Protein AF-A0A0F9HWZ1-F1 (afdb_monomer_lite)

Secondary structure (DSSP, 8-state):
-HHHHHHHHHHHHHTTS--HHHHHHHHHHHHHHHHHHHHHHHHHHH-TTSHHHHHHHHH-HHHHHHHHHTTS----HHHHHHTHHHHHHHHHSHHHHHHHHHGGGSS-HHHHHHHHHHHHTSGGGHHHHHHHHHHHHHHTT--HHHHHHHHHHHHS-SSTTHHHHHHHH-HHHHHHHH-HHHHGGGPPPPP-GGG---HHHHHHHHHHHHHHHIIIIIHHHHTTT---HHHHHHHHHHHHHHHHHH-HHHHHHHHHHHHHHTT--GGGHHHHHHHHHS-SSSSHHHHHHHH-HHHHHHHHHHS---PPP-TTS---HHHHHHHHHHHHSPTTHHHHHHHHH-HHHHHHHHHHTSSPPP-TTT----TTHHHHHHHHHHHHHHHHHHHHTT-

Foldseek 3Di:
DLVVLVVVLVCCVVVVVDDPVVSVVSVLVSVLVVLVVVLVVQCVVANCPALSSLLSCLVVVSNVVVCVVVVVDDQDNVNSVVCVVVSVLCVVCVVVVVVLVVLPPDDPPVVSVVVSVVSCPDPVCVSVVLSVQLVVCVVLVDDPVLSVLSSVLVVDDPPACPSVVSCVVPVVNLCSQQDCVRQPPRRDDRRDPVQHFDPLLVVLCVVCVVLVCCLPPVLLVVLVPPPDPVVSVVSSVVVNVVSCVVPVVNLLSVQLSVCRSLVQDPVCSVVSSVLVVDDPDAQPSVVSCVVPVVSVVSCCVRVVPPDDDPSQLRADPVLRVVVVVLVPDDPDDVNLLVCLVCVVNQVSCVSNVVDPHRDCVPHPNDDCVVVVVVVVVVVVVVVVVVVVVVD

Sequence (391 aa):
MIVLWNALVLHARWGGMVKDRGLAALAIGGNIVTGWSDRGRVVDESGGTSQEAKLYLLDNPDVHQWALDHELLTTTREELLEDEEIIRHDVEFGAQQEAYDAIQGDTDEGTQEQRREAFLALPENAGFRDDLRRRKAHTFGFDDDVVELYVDFNNLTDKGFARDRFRLDNSRLDLALTDDAVMGDGAFVAVDPDMVPDAEHDRLLARWDAQITTYEDDIPDSHRLVSNTAERQRLIEQDRQRLFLANPAFEQDYQRFQAHGKFIQPQFVEDYVAYYGLPESGSARDRYLKERPDFYAEMQAKLEWTGVIDFSKVPTEKFEEALGFYEALPKGSPRYQYRANNAWFDKEGVALGKWKPYNPERYTPTDPIQAIIDETERRLEELEEAARGWR

Organism: NCBI:txid412755

Structure (mmCIF, N/CA/C/O backbone):
data_AF-A0A0F9HWZ1-F1
#
_entry.id   AF-A0A0F9HWZ1-F1
#
loop_
_atom_site.group_PDB
_atom_site.id
_atom_site.type_symbol
_atom_site.label_atom_id
_atom_site.label_alt_id
_atom_site.label_comp_id
_atom_site.label_asym_id
_atom_site.label_entity_id
_atom_site.label_seq_id
_atom_site.pdbx_PDB_ins_code
_atom_site.Cartn_x
_atom_site.Cartn_y
_atom_site.Cartn_z
_atom_site.occupancy
_atom_site.B_iso_or_equiv
_atom_site.auth_seq_id
_atom_site.auth_comp_id
_atom_site.auth_asym_id
_atom_site.auth_atom_id
_atom_site.pdbx_PDB_model_num
ATOM 1 N N . MET A 1 1 ? -20.203 -0.337 56.119 1.00 72.44 1 MET A N 1
ATOM 2 C CA . MET A 1 1 ? -21.387 -1.069 56.640 1.00 72.44 1 MET A CA 1
ATOM 3 C C . MET A 1 1 ? -21.103 -2.508 57.092 1.00 72.44 1 MET A C 1
ATOM 5 O O . MET A 1 1 ? -21.735 -2.966 58.040 1.00 72.44 1 MET A O 1
ATOM 9 N N . ILE A 1 2 ? -20.127 -3.208 56.501 1.00 80.50 2 ILE A N 1
ATOM 10 C CA . ILE A 1 2 ? -19.898 -4.648 56.727 1.00 80.50 2 ILE A CA 1
ATOM 11 C C . ILE A 1 2 ? -19.641 -5.076 58.187 1.00 80.50 2 ILE A C 1
ATOM 13 O O . ILE A 1 2 ? -20.113 -6.124 58.619 1.00 80.50 2 ILE A O 1
ATOM 17 N N . VAL A 1 3 ? -18.959 -4.251 58.992 1.00 82.81 3 VAL A N 1
ATOM 18 C CA . VAL A 1 3 ? -18.634 -4.578 60.398 1.00 82.81 3 VAL A CA 1
ATOM 19 C C . VAL A 1 3 ? -19.893 -4.681 61.266 1.00 82.81 3 VAL A C 1
ATOM 21 O O . VAL A 1 3 ? -20.042 -5.625 62.040 1.00 82.81 3 VAL A O 1
ATOM 24 N N . LEU A 1 4 ? -20.823 -3.735 61.111 1.00 86.81 4 LEU A N 1
ATOM 25 C CA . LEU A 1 4 ? -22.081 -3.729 61.859 1.00 86.81 4 LEU A CA 1
ATOM 26 C C . LEU A 1 4 ? -23.002 -4.866 61.406 1.00 86.81 4 LEU A C 1
ATOM 28 O O . LEU A 1 4 ? -23.673 -5.480 62.235 1.00 86.81 4 LEU A O 1
ATOM 32 N N . TRP A 1 5 ? -22.984 -5.193 60.112 1.00 88.62 5 TRP A N 1
ATOM 33 C CA . TRP A 1 5 ? -23.778 -6.294 59.576 1.00 88.62 5 TRP A CA 1
ATOM 34 C C . TRP A 1 5 ? -23.290 -7.656 60.077 1.00 88.62 5 TRP A C 1
ATOM 36 O O . TRP A 1 5 ? -24.087 -8.465 60.546 1.00 88.62 5 TRP A O 1
ATOM 46 N N . ASN A 1 6 ? -21.973 -7.880 60.092 1.00 87.50 6 ASN A N 1
ATOM 47 C CA . ASN A 1 6 ? -21.382 -9.099 60.647 1.00 87.50 6 ASN A CA 1
ATOM 48 C C . ASN A 1 6 ? -21.712 -9.271 62.135 1.00 87.50 6 ASN A C 1
ATOM 50 O O . ASN A 1 6 ? -22.045 -10.375 62.573 1.00 87.50 6 ASN A O 1
ATOM 54 N N . ALA A 1 7 ? -21.683 -8.183 62.911 1.00 90.44 7 ALA A N 1
ATOM 55 C CA . ALA A 1 7 ? -22.103 -8.212 64.307 1.00 90.44 7 ALA A CA 1
ATOM 56 C C . ALA A 1 7 ? -23.588 -8.592 64.445 1.00 90.44 7 ALA A C 1
ATOM 58 O O . ALA A 1 7 ? -23.918 -9.447 65.269 1.00 90.44 7 ALA A O 1
ATOM 59 N N . LEU A 1 8 ? -24.473 -8.021 63.623 1.00 91.06 8 LEU A N 1
ATOM 60 C CA . LEU A 1 8 ? -25.901 -8.348 63.615 1.00 91.06 8 LEU A CA 1
ATOM 61 C C . LEU A 1 8 ? -26.146 -9.821 63.271 1.00 91.06 8 LEU A C 1
ATOM 63 O O . LEU A 1 8 ? -26.871 -10.500 63.995 1.00 91.06 8 LEU A O 1
ATOM 67 N N . VAL A 1 9 ? -25.506 -10.335 62.218 1.00 91.06 9 VAL A N 1
ATOM 68 C CA . VAL A 1 9 ? -25.612 -11.741 61.799 1.00 91.06 9 VAL A CA 1
ATOM 69 C C . VAL A 1 9 ? -25.161 -12.681 62.919 1.00 91.06 9 VAL A C 1
ATOM 71 O O . VAL A 1 9 ? -25.843 -13.667 63.215 1.00 91.06 9 VAL A O 1
ATOM 74 N N . LEU A 1 10 ? -24.044 -12.362 63.581 1.00 91.69 10 LEU A N 1
ATOM 75 C CA . LEU A 1 10 ? -23.512 -13.155 64.688 1.00 91.69 10 LEU A CA 1
ATOM 76 C C . LEU A 1 10 ? -24.494 -13.209 65.865 1.00 91.69 10 LEU A C 1
ATOM 78 O O . LEU A 1 10 ? -24.801 -14.294 66.361 1.00 91.69 10 LEU A O 1
ATOM 82 N N . HIS A 1 11 ? -25.034 -12.060 66.276 1.00 91.62 11 HIS A N 1
ATOM 83 C CA . HIS A 1 11 ? -25.995 -11.984 67.378 1.00 91.62 11 HIS A CA 1
ATOM 84 C C . HIS A 1 11 ? -27.331 -12.644 67.020 1.00 91.62 11 HIS A C 1
ATOM 86 O O . HIS A 1 11 ? -27.892 -13.356 67.848 1.00 91.62 11 HIS A O 1
ATOM 92 N N . ALA A 1 12 ? -27.816 -12.491 65.786 1.00 91.12 12 ALA A N 1
ATOM 93 C CA . ALA A 1 12 ? -29.044 -13.135 65.326 1.00 91.12 12 ALA A CA 1
ATOM 94 C C . ALA A 1 12 ? -28.914 -14.669 65.301 1.00 91.12 12 ALA A C 1
ATOM 96 O O . ALA A 1 12 ? -29.858 -15.379 65.663 1.00 91.12 12 ALA A O 1
ATOM 97 N N . ARG A 1 13 ? -27.736 -15.190 64.925 1.00 90.88 13 ARG A N 1
ATOM 98 C CA . ARG A 1 13 ? -27.438 -16.628 64.932 1.00 90.88 13 ARG A CA 1
ATOM 99 C C . ARG A 1 13 ? -27.272 -17.175 66.348 1.00 90.88 13 ARG A C 1
ATOM 101 O O . ARG A 1 13 ? -27.907 -18.169 66.692 1.00 90.88 13 ARG A O 1
ATOM 108 N N . TRP A 1 14 ? -26.424 -16.556 67.169 1.00 90.88 14 TRP A N 1
ATOM 109 C CA . TRP A 1 14 ? -26.146 -17.025 68.534 1.00 90.88 14 TRP A CA 1
ATOM 110 C C . TRP A 1 14 ? -27.314 -16.793 69.495 1.00 90.88 14 TRP A C 1
ATOM 112 O O . TRP A 1 14 ? -27.539 -17.610 70.382 1.00 90.88 14 TRP A O 1
ATOM 122 N N . GLY A 1 15 ? -28.112 -15.748 69.274 1.00 90.44 15 GLY A N 1
ATOM 123 C CA . GLY A 1 15 ? -29.368 -15.503 69.983 1.00 90.44 15 GLY A CA 1
ATOM 124 C C . GLY A 1 15 ? -30.523 -16.407 69.539 1.00 90.44 15 GLY A C 1
ATOM 125 O O . GLY A 1 15 ? -31.621 -16.292 70.075 1.00 90.44 15 GLY A O 1
ATOM 126 N N . GLY A 1 16 ? -30.313 -17.291 68.554 1.00 90.12 16 GLY A N 1
ATOM 127 C CA . GLY A 1 16 ? -31.327 -18.227 68.061 1.00 90.12 16 GLY A CA 1
ATOM 128 C C . GLY A 1 16 ? -32.516 -17.575 67.344 1.00 90.12 16 GLY A C 1
ATOM 129 O O . GLY A 1 16 ? -33.521 -18.253 67.127 1.00 90.12 16 GLY A O 1
ATOM 130 N N . MET A 1 17 ? -32.403 -16.293 66.976 1.00 92.69 17 MET A N 1
ATOM 131 C CA . MET A 1 17 ? -33.461 -15.489 66.347 1.00 92.69 17 MET A CA 1
ATOM 132 C C . MET A 1 17 ? -33.720 -15.913 64.900 1.00 92.69 17 MET A C 1
ATOM 134 O O . MET A 1 17 ? -34.845 -15.824 64.416 1.00 92.69 17 MET A O 1
ATOM 138 N N . VAL A 1 18 ? -32.685 -16.407 64.218 1.00 92.25 18 VAL A N 1
ATOM 139 C CA . VAL A 1 18 ? -32.775 -16.938 62.857 1.00 92.25 18 VAL A CA 1
ATOM 140 C C . VAL A 1 18 ? -32.234 -18.363 62.792 1.00 92.25 18 VAL A C 1
ATOM 142 O O . VAL A 1 18 ? -31.287 -18.731 63.488 1.00 92.25 18 VAL A O 1
ATOM 145 N N . LYS A 1 19 ? -32.864 -19.186 61.953 1.00 90.69 19 LYS A N 1
ATOM 146 C CA . LYS A 1 19 ? -32.393 -20.531 61.582 1.00 90.69 19 LYS A CA 1
ATOM 147 C C . LYS A 1 19 ? -31.656 -20.463 60.243 1.00 90.69 19 LYS A C 1
ATOM 149 O O . LYS A 1 19 ? -31.504 -19.379 59.690 1.00 90.69 19 LYS A O 1
ATOM 154 N N . ASP A 1 20 ? -31.253 -21.600 59.692 1.00 91.06 20 ASP A N 1
ATOM 155 C CA . ASP A 1 20 ? -30.395 -21.675 58.499 1.00 91.06 20 ASP A CA 1
ATOM 156 C C . ASP A 1 20 ? -30.890 -20.825 57.316 1.00 91.06 20 ASP A C 1
ATOM 158 O O . ASP A 1 20 ? -30.118 -20.071 56.730 1.00 91.06 20 ASP A O 1
ATOM 162 N N . ARG A 1 21 ? -32.198 -20.851 57.019 1.00 89.19 21 ARG A N 1
ATOM 163 C CA . ARG A 1 21 ? -32.793 -20.013 55.958 1.00 89.19 21 ARG A CA 1
ATOM 164 C C . ARG A 1 21 ? -32.702 -18.512 56.249 1.00 89.19 21 ARG A C 1
ATOM 166 O O . ARG A 1 21 ? -32.442 -17.730 55.345 1.00 89.19 21 ARG A O 1
ATOM 173 N N . GLY A 1 22 ? -32.904 -18.110 57.503 1.00 89.56 22 GLY A N 1
ATOM 174 C CA . GLY A 1 22 ? -32.784 -16.708 57.910 1.00 89.56 22 GLY A CA 1
ATOM 175 C C . GLY A 1 22 ? -31.329 -16.240 57.944 1.00 89.56 22 GLY A C 1
ATOM 176 O O . GLY A 1 22 ? -31.047 -15.102 57.592 1.00 89.56 22 GLY A O 1
ATOM 177 N N . LEU A 1 23 ? -30.395 -17.131 58.288 1.00 91.56 23 LEU A N 1
ATOM 178 C CA . LEU A 1 23 ? -28.964 -16.857 58.188 1.00 91.56 23 LEU A CA 1
ATOM 179 C C . LEU A 1 23 ? -28.545 -16.629 56.729 1.00 91.56 23 LEU A C 1
ATOM 181 O O . LEU A 1 23 ? -27.832 -15.669 56.453 1.00 91.56 23 LEU A O 1
ATOM 185 N N . ALA A 1 24 ? -29.029 -17.465 55.805 1.00 90.44 24 ALA A N 1
ATOM 186 C CA . ALA A 1 24 ? -28.793 -17.289 54.373 1.00 90.44 24 ALA A CA 1
ATOM 187 C C . ALA A 1 24 ? -29.361 -15.954 53.857 1.00 90.44 24 ALA A C 1
ATOM 189 O O . ALA A 1 24 ? -28.657 -15.219 53.172 1.00 90.44 24 ALA A O 1
ATOM 190 N N . ALA A 1 25 ? -30.589 -15.594 54.249 1.00 90.12 25 ALA A N 1
ATOM 191 C CA . ALA A 1 25 ? -31.199 -14.317 53.874 1.00 90.12 25 ALA A CA 1
ATOM 192 C C . ALA A 1 25 ? -30.416 -13.103 54.408 1.00 90.12 25 ALA A C 1
ATOM 194 O O . ALA A 1 25 ? -30.196 -12.143 53.674 1.00 90.12 25 ALA A O 1
ATOM 195 N N . LEU A 1 26 ? -29.946 -13.150 55.661 1.00 91.19 26 LEU A N 1
ATOM 196 C CA . LEU A 1 26 ? -29.124 -12.077 56.227 1.00 91.19 26 LEU A CA 1
ATOM 197 C C . LEU A 1 26 ? -27.750 -11.968 55.554 1.00 91.19 26 LEU A C 1
ATOM 199 O O . LEU A 1 26 ? -27.229 -10.862 55.436 1.00 91.19 26 LEU A O 1
ATOM 203 N N . ALA A 1 27 ? -27.163 -13.086 55.120 1.00 89.38 27 ALA A N 1
ATOM 204 C CA . ALA A 1 27 ? -25.907 -13.075 54.377 1.00 89.38 27 ALA A CA 1
ATOM 205 C C . ALA A 1 27 ? -26.083 -12.419 52.997 1.00 89.38 27 ALA A C 1
ATOM 207 O O . ALA A 1 27 ? -25.326 -11.513 52.660 1.00 89.38 27 ALA A O 1
ATOM 208 N N . ILE A 1 28 ? -27.126 -12.802 52.250 1.00 88.75 28 ILE A N 1
ATOM 209 C CA . ILE A 1 28 ? -27.455 -12.201 50.946 1.00 88.75 28 ILE A CA 1
ATOM 210 C C . ILE A 1 28 ? -27.740 -10.700 51.102 1.00 88.75 28 ILE A C 1
ATOM 212 O O . ILE A 1 28 ? -27.121 -9.884 50.427 1.00 88.75 28 ILE A O 1
ATOM 216 N N . GLY A 1 29 ? -28.604 -10.316 52.048 1.00 89.00 29 GLY A N 1
ATOM 217 C CA . GLY A 1 29 ? -28.914 -8.904 52.299 1.00 89.00 29 GLY A CA 1
ATOM 218 C C . GLY A 1 29 ? -27.694 -8.087 52.737 1.00 89.00 29 GLY A C 1
ATOM 219 O O . GLY A 1 29 ? -27.562 -6.926 52.364 1.00 89.00 29 GLY A O 1
ATOM 220 N N . GLY A 1 30 ? -26.765 -8.696 53.478 1.00 89.12 30 GLY A N 1
ATOM 221 C CA . GLY A 1 30 ? -25.505 -8.055 53.861 1.00 89.12 30 GLY A CA 1
ATOM 222 C C . GLY A 1 30 ? -24.584 -7.765 52.687 1.00 89.12 30 GLY A C 1
ATOM 223 O O . GLY A 1 30 ? -23.978 -6.692 52.642 1.00 89.12 30 GLY A O 1
ATOM 224 N N . ASN A 1 31 ? -24.510 -8.696 51.736 1.00 90.62 31 ASN A N 1
ATOM 225 C CA . ASN A 1 31 ? -23.751 -8.511 50.504 1.00 90.62 31 ASN A CA 1
ATOM 226 C C . ASN A 1 31 ? -24.368 -7.401 49.650 1.00 90.62 31 ASN A C 1
ATOM 228 O O . ASN A 1 31 ? -23.639 -6.501 49.256 1.00 90.62 31 ASN A O 1
ATOM 232 N N . ILE A 1 32 ? -25.696 -7.379 49.483 1.00 92.81 32 ILE A N 1
ATOM 233 C CA . ILE A 1 32 ? -26.403 -6.315 48.749 1.00 92.81 32 ILE A CA 1
ATOM 234 C C . ILE A 1 32 ? -26.160 -4.940 49.386 1.00 92.81 32 ILE A C 1
ATOM 236 O O . ILE A 1 32 ? -25.796 -3.996 48.693 1.00 92.81 32 ILE A O 1
ATOM 240 N N . VAL A 1 33 ? -26.306 -4.810 50.713 1.00 89.75 33 VAL A N 1
ATOM 241 C CA . VAL A 1 33 ? -26.059 -3.537 51.422 1.00 89.75 33 VAL A CA 1
ATOM 242 C C . VAL A 1 33 ? -24.603 -3.090 51.276 1.00 89.75 33 VAL A C 1
ATOM 244 O O . VAL A 1 33 ? -24.330 -1.894 51.170 1.00 89.75 33 VAL A O 1
ATOM 247 N N . THR A 1 34 ? -23.663 -4.036 51.287 1.00 91.38 34 THR A N 1
ATOM 248 C CA . THR A 1 34 ? -22.242 -3.731 51.087 1.00 91.38 34 THR A CA 1
ATOM 249 C C . THR A 1 34 ? -21.984 -3.299 49.646 1.00 91.38 34 THR A C 1
ATOM 251 O O . THR A 1 34 ? -21.417 -2.231 49.453 1.00 91.38 34 THR A O 1
ATOM 254 N N . GLY A 1 35 ? -22.490 -4.033 48.655 1.00 93.12 35 GLY A N 1
ATOM 255 C CA . GLY A 1 35 ? -22.335 -3.689 47.244 1.00 93.12 35 GLY A CA 1
ATOM 256 C C . GLY A 1 35 ? -22.996 -2.356 46.879 1.00 93.12 35 GLY A C 1
ATOM 257 O O . GLY A 1 35 ? -22.400 -1.517 46.215 1.00 93.12 35 GLY A O 1
ATOM 258 N N . TRP A 1 36 ? -24.184 -2.063 47.412 1.00 94.50 36 TRP A N 1
ATOM 259 C CA . TRP A 1 36 ? -24.808 -0.750 47.224 1.00 94.50 36 TRP A CA 1
ATOM 260 C C . TRP A 1 36 ? -23.985 0.384 47.854 1.00 94.50 36 TRP A C 1
ATOM 262 O O . TRP A 1 36 ? -23.853 1.462 47.274 1.00 94.50 36 TRP A O 1
ATOM 272 N N . SER A 1 37 ? -23.391 0.140 49.027 1.00 91.19 37 SER A N 1
ATOM 273 C CA . SER A 1 37 ? -22.472 1.090 49.662 1.00 91.19 37 SER A CA 1
ATOM 274 C C . SER A 1 37 ? -21.203 1.306 48.832 1.00 91.19 37 SER A C 1
ATOM 276 O O . SER A 1 37 ? -20.721 2.434 48.766 1.00 91.19 37 SER A O 1
ATOM 278 N N . ASP A 1 38 ? -20.666 0.254 48.214 1.00 93.62 38 ASP A N 1
ATOM 279 C CA . ASP A 1 38 ? -19.473 0.331 47.367 1.00 93.62 38 ASP A CA 1
ATOM 280 C C . ASP A 1 38 ? -19.769 1.067 46.054 1.00 93.62 38 ASP A C 1
ATOM 282 O O . ASP A 1 38 ? -18.977 1.919 45.649 1.00 93.62 38 ASP A O 1
ATOM 286 N N . ARG A 1 39 ? -20.949 0.845 45.453 1.00 94.31 39 ARG A N 1
ATOM 287 C CA . ARG A 1 39 ? -21.446 1.661 44.335 1.00 94.31 39 ARG A CA 1
ATOM 288 C C . ARG A 1 39 ? -21.524 3.135 44.712 1.00 94.31 39 ARG A C 1
ATOM 290 O O . ARG A 1 39 ? -21.133 3.979 43.918 1.00 94.31 39 ARG A O 1
ATOM 297 N N . GLY A 1 40 ? -22.013 3.450 45.914 1.00 93.44 40 GLY A N 1
ATOM 298 C CA . GLY A 1 40 ? -22.071 4.824 46.418 1.00 93.44 40 GLY A CA 1
ATOM 299 C C . GLY A 1 40 ? -20.713 5.524 46.361 1.00 93.44 40 GLY A C 1
ATOM 300 O O . GLY A 1 40 ? -20.631 6.638 45.864 1.00 93.44 40 GLY A O 1
ATOM 301 N N . ARG A 1 41 ? -19.633 4.833 46.748 1.00 94.12 41 ARG A N 1
ATOM 302 C CA . ARG A 1 41 ? -18.268 5.370 46.642 1.00 94.12 41 ARG A CA 1
ATOM 303 C C . ARG A 1 41 ? -17.854 5.633 45.190 1.00 94.12 41 ARG A C 1
ATOM 305 O O . ARG A 1 41 ? -17.288 6.681 44.911 1.00 94.12 41 ARG A O 1
ATOM 312 N N . VAL A 1 42 ? -18.155 4.712 44.271 1.00 93.81 42 VAL A N 1
ATOM 313 C CA . VAL A 1 42 ? -17.885 4.909 42.832 1.00 93.81 42 VAL A CA 1
ATOM 314 C C . VAL A 1 42 ? -18.651 6.123 42.298 1.00 93.81 42 VAL A C 1
ATOM 316 O O . VAL A 1 42 ? -18.087 6.946 41.583 1.00 93.81 42 VAL A O 1
ATOM 319 N N . VAL A 1 43 ? -19.920 6.267 42.686 1.00 94.25 43 VAL A N 1
ATOM 320 C CA . VAL A 1 43 ? -20.781 7.399 42.316 1.00 94.25 43 VAL A CA 1
ATOM 321 C C . VAL A 1 43 ? -20.280 8.719 42.905 1.00 94.25 43 VAL A C 1
ATOM 323 O O . VAL A 1 43 ? -20.352 9.739 42.228 1.00 94.25 43 VAL A O 1
ATOM 326 N N . ASP A 1 44 ? -19.755 8.715 44.128 1.00 93.50 44 ASP A N 1
ATOM 327 C CA . ASP A 1 44 ? -19.165 9.905 44.749 1.00 93.50 44 ASP A CA 1
ATOM 328 C C . ASP A 1 44 ? -17.877 10.349 44.025 1.00 93.50 44 ASP A C 1
ATOM 330 O O . ASP A 1 44 ? -17.599 11.545 43.947 1.00 93.50 44 ASP A O 1
ATOM 334 N N . GLU A 1 45 ? -17.098 9.400 43.491 1.00 90.88 45 GLU A N 1
ATOM 335 C CA . GLU A 1 45 ? -15.839 9.655 42.773 1.00 90.88 45 GLU A CA 1
ATOM 336 C C . GLU A 1 45 ? -16.058 10.085 41.311 1.00 90.88 45 GLU A C 1
ATOM 338 O O . GLU A 1 45 ? -15.381 10.994 40.837 1.00 90.88 45 GLU A O 1
ATOM 343 N N . SER A 1 46 ? -16.998 9.449 40.604 1.00 88.19 46 SER A N 1
ATOM 344 C CA . SER A 1 46 ? -17.162 9.579 39.142 1.00 88.19 46 SER A CA 1
ATOM 345 C C . SER A 1 46 ? -18.512 10.160 38.697 1.00 88.19 46 SER A C 1
ATOM 347 O O . SER A 1 46 ? -18.646 10.633 37.571 1.00 88.19 46 SER A O 1
ATOM 349 N N . GLY A 1 47 ? -19.520 10.180 39.573 1.00 90.50 47 GLY A N 1
ATOM 350 C CA . GLY A 1 47 ? -20.888 10.607 39.273 1.00 90.50 47 GLY A CA 1
ATOM 351 C C . GLY A 1 47 ? -21.878 9.446 39.107 1.00 90.50 47 GLY A C 1
ATOM 352 O O . GLY A 1 47 ? -21.522 8.306 38.840 1.00 90.50 47 GLY A O 1
ATOM 353 N N . GLY A 1 48 ? -23.176 9.727 39.272 1.00 86.06 48 GLY A N 1
ATOM 354 C CA . GLY A 1 48 ? -24.233 8.699 39.245 1.00 86.06 48 GLY A CA 1
ATOM 355 C C . GLY A 1 48 ? -24.551 8.126 37.861 1.00 86.06 48 GLY A C 1
ATOM 356 O O . GLY A 1 48 ? -25.102 7.030 37.768 1.00 86.06 48 GLY A O 1
ATOM 357 N N . THR A 1 49 ? -24.217 8.876 36.810 1.00 85.94 49 THR A N 1
ATOM 358 C CA . THR A 1 49 ? -24.437 8.538 35.395 1.00 85.94 49 THR A CA 1
ATOM 359 C C . THR A 1 49 ? -23.134 8.213 34.660 1.00 85.94 49 THR A C 1
ATOM 361 O O . THR A 1 49 ? -23.155 8.092 33.435 1.00 85.94 49 THR A O 1
ATOM 364 N N . SER A 1 50 ? -22.016 8.103 35.387 1.00 90.50 50 SER A N 1
ATOM 365 C CA . SER A 1 50 ? -20.699 7.789 34.831 1.00 90.50 50 SER A CA 1
ATOM 366 C C . SER A 1 50 ? -20.628 6.357 34.304 1.00 90.50 50 SER A C 1
ATOM 368 O O . SER A 1 50 ? -21.452 5.502 34.655 1.00 90.50 50 SER A O 1
ATOM 370 N N . GLN A 1 51 ? -19.631 6.089 33.464 1.00 90.50 51 GLN A N 1
ATOM 371 C CA . GLN A 1 51 ? -19.420 4.751 32.916 1.00 90.50 51 GLN A CA 1
ATOM 372 C C . GLN A 1 51 ? -18.911 3.798 34.000 1.00 90.50 51 GLN A C 1
ATOM 374 O O . GLN A 1 51 ? -19.331 2.647 34.040 1.00 90.50 51 GLN A O 1
ATOM 379 N N . GLU A 1 52 ? -18.146 4.287 34.977 1.00 92.50 52 GLU A N 1
ATOM 380 C CA . GLU A 1 52 ? -17.703 3.527 36.147 1.00 92.50 52 GLU A CA 1
ATOM 381 C C . GLU A 1 52 ? -18.891 3.077 37.008 1.00 92.50 52 GLU A C 1
ATOM 383 O O . GLU A 1 52 ? -18.949 1.933 37.468 1.00 92.50 52 GLU A O 1
ATOM 388 N N . ALA A 1 53 ? -19.878 3.958 37.208 1.00 93.06 53 ALA A N 1
ATOM 389 C CA . ALA A 1 53 ? -21.077 3.637 37.974 1.00 93.06 53 ALA A CA 1
ATOM 390 C C . ALA A 1 53 ? -21.988 2.633 37.249 1.00 93.06 53 ALA A C 1
ATOM 392 O O . ALA A 1 53 ? -22.652 1.829 37.914 1.00 93.06 53 ALA A O 1
ATOM 393 N N . LYS A 1 54 ? -22.030 2.667 35.911 1.00 94.25 54 LYS A N 1
ATOM 394 C CA . LYS A 1 54 ? -22.752 1.686 35.084 1.00 94.25 54 LYS A CA 1
ATOM 395 C C . LYS A 1 54 ? -22.023 0.344 35.024 1.00 94.25 54 LYS A C 1
ATOM 397 O O . LYS A 1 54 ? -22.658 -0.688 35.224 1.00 94.25 54 LYS A O 1
ATOM 402 N N . LEU A 1 55 ? -20.701 0.354 34.850 1.00 94.94 55 LEU A N 1
ATOM 403 C CA . LEU A 1 55 ? -19.860 -0.842 34.868 1.00 94.94 55 LEU A CA 1
ATOM 404 C C . LEU A 1 55 ? -20.013 -1.601 36.188 1.00 94.94 55 LEU A C 1
ATOM 406 O O . LEU A 1 55 ? -20.195 -2.817 36.196 1.00 94.94 55 LEU A O 1
ATOM 410 N N . TYR A 1 56 ? -20.051 -0.874 37.309 1.00 95.75 56 TYR A N 1
ATOM 411 C CA . TYR A 1 56 ? -20.314 -1.477 38.612 1.00 95.75 56 TYR A CA 1
ATOM 412 C C . TYR A 1 56 ? -21.636 -2.264 38.633 1.00 95.75 56 TYR A C 1
ATOM 414 O O . TYR A 1 56 ? -21.692 -3.351 39.205 1.00 95.75 56 TYR A O 1
ATOM 422 N N . LEU A 1 57 ? -22.706 -1.737 38.028 1.00 9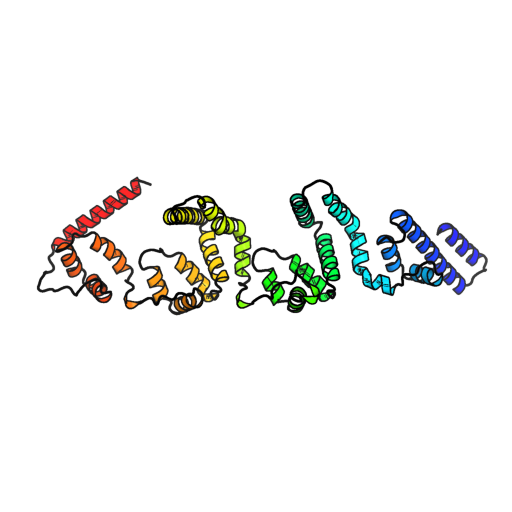4.81 57 LEU A N 1
ATOM 423 C CA . LEU A 1 57 ? -24.009 -2.412 37.968 1.00 94.81 57 LEU A CA 1
ATOM 424 C C . LEU A 1 57 ? -23.975 -3.657 37.069 1.00 94.81 57 LEU A C 1
ATOM 426 O O . LEU A 1 57 ? -24.569 -4.678 37.421 1.00 94.81 57 LEU A O 1
ATOM 430 N N . LEU A 1 58 ? -23.246 -3.599 35.951 1.00 94.38 58 LEU A N 1
ATOM 431 C CA . LEU A 1 58 ? -23.032 -4.749 35.068 1.00 94.38 58 LEU A CA 1
ATOM 432 C C . LEU A 1 58 ? -22.327 -5.898 35.798 1.00 94.38 58 LEU A C 1
ATOM 434 O O . LEU A 1 58 ? -22.815 -7.037 35.758 1.00 94.38 58 LEU A O 1
ATOM 438 N N . ASP A 1 59 ? -21.250 -5.575 36.518 1.00 95.06 59 ASP A N 1
ATOM 439 C CA . ASP A 1 59 ? -20.417 -6.527 37.260 1.00 95.06 59 ASP A CA 1
ATOM 440 C C . ASP A 1 59 ? -21.078 -7.035 38.559 1.00 95.06 59 ASP A C 1
ATOM 442 O O . ASP A 1 59 ? -20.698 -8.087 39.074 1.00 95.06 59 ASP A O 1
ATOM 446 N N . ASN A 1 60 ? -22.095 -6.331 39.077 1.00 95.38 60 ASN A N 1
ATOM 447 C CA . ASN A 1 60 ? -22.835 -6.688 40.297 1.00 95.38 60 ASN A CA 1
ATOM 448 C C . ASN A 1 60 ? -24.353 -6.825 40.017 1.00 95.38 60 ASN A C 1
ATOM 450 O O . ASN A 1 60 ? -25.151 -6.001 40.485 1.00 95.38 60 ASN A O 1
ATOM 454 N N . PRO A 1 61 ? -24.780 -7.864 39.263 1.00 93.81 61 PRO A N 1
ATOM 455 C CA . PRO A 1 61 ? -26.174 -8.063 38.840 1.00 93.81 61 PRO A CA 1
ATOM 456 C C . PRO A 1 61 ? -27.184 -8.107 39.987 1.00 93.81 61 PRO A C 1
ATOM 458 O O . PRO A 1 61 ? -28.316 -7.658 39.837 1.00 93.81 61 PRO A O 1
ATOM 461 N N . ASP A 1 62 ? -26.802 -8.680 41.124 1.00 93.12 62 ASP A N 1
ATOM 462 C CA . ASP A 1 62 ? -27.655 -8.824 42.302 1.00 93.12 62 ASP A CA 1
ATOM 463 C C . ASP A 1 62 ? -27.938 -7.475 42.972 1.00 93.12 62 ASP A C 1
ATOM 465 O O . ASP A 1 62 ? -29.073 -7.200 43.367 1.00 93.12 62 ASP A O 1
ATOM 469 N N . VAL A 1 63 ? -26.925 -6.609 43.045 1.00 94.62 63 VAL A N 1
ATOM 470 C CA . VAL A 1 63 ? -27.060 -5.229 43.525 1.00 94.62 63 VAL A CA 1
ATOM 471 C C . VAL A 1 63 ? -27.923 -4.412 42.564 1.00 94.62 63 VAL A C 1
ATOM 473 O O . VAL A 1 63 ? -28.786 -3.656 43.014 1.00 94.62 63 VAL A O 1
ATOM 476 N N . HIS A 1 64 ? -27.723 -4.574 41.251 1.00 95.12 64 HIS A N 1
ATOM 477 C CA . HIS A 1 64 ? -28.515 -3.884 40.230 1.00 95.12 64 HIS A CA 1
ATOM 478 C C . HIS A 1 64 ? -29.986 -4.301 40.274 1.00 95.12 64 HIS A C 1
ATOM 480 O O . HIS A 1 64 ? -30.853 -3.435 40.380 1.00 95.12 64 HIS A O 1
ATOM 486 N N . GLN A 1 65 ? -30.266 -5.607 40.294 1.00 94.19 65 GLN A N 1
ATOM 487 C CA . GLN A 1 65 ? -31.631 -6.123 40.387 1.00 94.19 65 GLN A CA 1
ATOM 488 C C . GLN A 1 65 ? -32.321 -5.650 41.667 1.00 94.19 65 GLN A C 1
ATOM 490 O O . GLN A 1 65 ? -33.450 -5.172 41.617 1.00 94.19 65 GLN A O 1
ATOM 495 N N . TRP A 1 66 ? -31.632 -5.706 42.812 1.00 95.00 66 TRP A N 1
ATOM 496 C CA . TRP A 1 66 ? -32.181 -5.189 44.063 1.00 95.00 66 TRP A CA 1
ATOM 497 C C . TRP A 1 66 ? -32.528 -3.698 43.967 1.00 95.00 66 TRP A C 1
ATOM 499 O O . TRP A 1 66 ? -33.576 -3.283 44.456 1.00 95.00 66 TRP A O 1
ATOM 509 N N . ALA A 1 67 ? -31.680 -2.890 43.329 1.00 94.94 67 ALA A N 1
ATOM 510 C CA . ALA A 1 67 ? -31.930 -1.462 43.166 1.00 94.94 67 ALA A CA 1
ATOM 511 C C . ALA A 1 67 ? -33.134 -1.173 42.251 1.00 94.94 67 ALA A C 1
ATOM 513 O O . ALA A 1 67 ? -33.896 -0.249 42.538 1.00 94.94 67 ALA A O 1
ATOM 514 N N . LEU A 1 68 ? -33.331 -1.976 41.199 1.00 94.94 68 LEU A N 1
ATOM 515 C CA . LEU A 1 68 ? -34.515 -1.918 40.334 1.00 94.94 68 LEU A CA 1
ATOM 516 C C . LEU A 1 68 ? -35.789 -2.293 41.098 1.00 94.94 68 LEU A C 1
ATOM 518 O O . LEU A 1 68 ? -36.770 -1.554 41.052 1.00 94.94 68 LEU A O 1
ATOM 522 N N . ASP A 1 69 ? -35.749 -3.382 41.871 1.00 95.50 69 ASP A N 1
ATOM 523 C CA . ASP A 1 69 ? -36.883 -3.855 42.678 1.00 95.50 69 ASP A CA 1
ATOM 524 C C . ASP A 1 69 ? -37.356 -2.814 43.714 1.00 95.50 69 ASP A C 1
ATOM 526 O O . ASP A 1 69 ? -38.491 -2.874 44.186 1.00 95.50 69 ASP A O 1
ATOM 530 N N . HIS A 1 70 ? -36.485 -1.867 44.083 1.00 94.94 70 HIS A N 1
ATOM 531 C CA . HIS A 1 70 ? -36.760 -0.792 45.042 1.00 94.94 70 HIS A CA 1
ATOM 532 C C . HIS A 1 70 ? -36.918 0.588 44.383 1.00 94.94 70 HIS A C 1
ATOM 534 O O . HIS A 1 70 ? -36.896 1.594 45.093 1.00 94.94 70 HIS A O 1
ATOM 540 N N . GLU A 1 71 ? -37.064 0.648 43.054 1.00 94.06 71 GLU A N 1
ATOM 541 C CA . GLU A 1 71 ? -37.267 1.888 42.284 1.00 94.06 71 GLU A CA 1
ATOM 542 C C . GLU A 1 71 ? -36.142 2.930 42.482 1.00 94.06 71 GLU A C 1
ATOM 544 O O . GLU A 1 71 ? -36.340 4.133 42.310 1.00 94.06 71 GLU A O 1
ATOM 549 N N . LEU A 1 72 ? -34.937 2.479 42.854 1.00 92.69 72 LEU A N 1
ATOM 550 C CA . LEU A 1 72 ? -33.764 3.345 43.029 1.00 92.69 72 LEU A CA 1
ATOM 551 C C . LEU A 1 72 ? -33.061 3.642 41.703 1.00 92.69 72 LEU A C 1
ATOM 553 O O . LEU A 1 72 ? -32.305 4.609 41.607 1.00 92.69 72 LEU A O 1
ATOM 557 N N . LEU A 1 73 ? -33.282 2.793 40.702 1.00 92.88 73 LEU A N 1
ATOM 558 C CA . LEU A 1 73 ? -32.775 2.923 39.344 1.00 92.88 73 LEU A CA 1
ATOM 559 C C . LEU A 1 73 ? -33.904 2.624 38.360 1.00 92.88 73 LEU A C 1
ATOM 561 O O . LEU A 1 73 ? -34.851 1.911 38.686 1.00 92.88 73 LEU A O 1
ATOM 565 N N . THR A 1 74 ? -33.777 3.159 37.150 1.00 91.12 74 THR A N 1
ATOM 566 C CA . THR A 1 74 ? -34.721 2.916 36.051 1.00 91.12 74 THR A CA 1
ATOM 567 C C . THR A 1 74 ? -34.089 2.166 34.886 1.00 91.12 74 THR A C 1
ATOM 569 O O . THR A 1 74 ? -34.809 1.508 34.149 1.00 91.12 74 THR A O 1
ATOM 572 N N . THR A 1 75 ? -32.767 2.259 34.723 1.00 90.56 75 THR A N 1
ATOM 573 C CA . THR A 1 75 ? -32.032 1.612 33.630 1.00 90.56 75 THR A CA 1
ATOM 574 C C . THR A 1 75 ? -31.955 0.112 33.858 1.00 90.56 75 THR A C 1
ATOM 576 O O . THR A 1 75 ? -31.415 -0.335 34.879 1.00 90.56 75 THR A O 1
ATOM 579 N N . THR A 1 76 ? -32.507 -0.653 32.922 1.00 91.75 76 THR A N 1
ATOM 580 C CA . THR A 1 76 ? -32.575 -2.116 33.010 1.00 91.75 76 THR A CA 1
ATOM 581 C C . THR A 1 76 ? -31.213 -2.755 32.745 1.00 91.75 76 THR A C 1
ATOM 583 O O . THR A 1 76 ? -30.275 -2.102 32.287 1.00 91.75 76 THR A O 1
ATOM 586 N N . ARG A 1 77 ? -31.059 -4.039 33.086 1.00 89.38 77 ARG A N 1
ATOM 587 C CA . ARG A 1 77 ? -29.813 -4.755 32.781 1.00 89.38 77 ARG A CA 1
ATOM 588 C C . ARG A 1 77 ? -29.674 -4.964 31.282 1.00 89.38 77 ARG A C 1
ATOM 590 O O . ARG A 1 77 ? -28.569 -4.869 30.775 1.00 89.38 77 ARG A O 1
ATOM 597 N N . GLU A 1 78 ? -30.781 -5.219 30.602 1.00 90.12 78 GLU A N 1
ATOM 598 C CA . GLU A 1 78 ? -30.847 -5.363 29.154 1.00 90.12 78 GLU A CA 1
ATOM 599 C C . GLU A 1 78 ? -30.320 -4.101 28.460 1.00 90.12 78 GLU A C 1
ATOM 601 O O . GLU A 1 78 ? -29.415 -4.213 27.645 1.00 90.12 78 GLU A O 1
ATOM 606 N N . GLU A 1 79 ? -30.769 -2.913 28.883 1.00 88.12 79 GLU A N 1
ATOM 607 C CA . GLU A 1 79 ? -30.254 -1.628 28.379 1.00 88.12 79 GLU A CA 1
ATOM 608 C C . GLU A 1 79 ? -28.748 -1.448 28.626 1.00 88.12 79 GLU A C 1
ATOM 610 O O . GLU A 1 79 ? -28.045 -0.901 27.788 1.00 88.12 79 GLU A O 1
ATOM 615 N N . LEU A 1 80 ? -28.222 -1.899 29.772 1.00 88.88 80 LEU A N 1
ATOM 616 C CA . LEU A 1 80 ? -26.779 -1.814 30.033 1.00 88.88 80 LEU A CA 1
ATOM 617 C C . LEU A 1 80 ? -25.967 -2.831 29.224 1.00 88.88 80 LEU A C 1
ATOM 619 O O . LEU A 1 80 ? -24.799 -2.576 28.947 1.00 88.88 80 LEU A O 1
ATOM 623 N N . LEU A 1 81 ? -26.549 -3.988 28.904 1.00 89.31 81 LEU A N 1
ATOM 624 C CA . LEU A 1 81 ? -25.890 -5.030 28.118 1.00 89.31 81 LEU A CA 1
ATOM 625 C C . LEU A 1 81 ? -25.780 -4.651 26.640 1.00 89.31 81 LEU A C 1
ATOM 627 O O . LEU A 1 81 ? -24.849 -5.110 25.989 1.00 89.31 81 LEU A O 1
ATOM 631 N N . GLU A 1 82 ? -26.683 -3.808 26.130 1.00 85.81 82 GLU A N 1
ATOM 632 C CA . GLU A 1 82 ? -26.579 -3.241 24.777 1.00 85.81 82 GLU A CA 1
ATOM 633 C C . GLU A 1 82 ? -25.282 -2.433 24.595 1.00 85.81 82 GLU A C 1
ATOM 635 O O . GLU A 1 82 ? -24.662 -2.509 23.540 1.00 85.81 82 GLU A O 1
ATOM 640 N N . ASP A 1 83 ? -24.826 -1.747 25.649 1.00 83.56 83 ASP A N 1
ATOM 641 C CA . ASP A 1 83 ? -23.628 -0.898 25.636 1.00 83.56 83 ASP A CA 1
ATOM 642 C C . ASP A 1 83 ? -22.451 -1.492 26.444 1.00 83.56 83 ASP A C 1
ATOM 644 O O . ASP A 1 83 ? -21.505 -0.769 26.768 1.00 83.56 83 ASP A O 1
ATOM 648 N N . GLU A 1 84 ? -22.481 -2.778 26.829 1.00 88.38 84 GLU A N 1
ATOM 649 C CA . GLU A 1 84 ? -21.505 -3.345 27.782 1.00 88.38 84 GLU A CA 1
ATOM 650 C C . GLU A 1 84 ? -20.052 -3.134 27.333 1.00 88.38 84 GLU A C 1
ATOM 652 O O . GLU A 1 84 ? -19.207 -2.735 28.140 1.00 88.38 84 GLU A O 1
ATOM 657 N N . GLU A 1 85 ? -19.761 -3.385 26.058 1.00 82.94 85 GLU A N 1
ATOM 658 C CA . GLU A 1 85 ? -18.411 -3.252 25.510 1.00 82.94 85 GLU A CA 1
ATOM 659 C C . GLU A 1 85 ? -17.926 -1.797 25.550 1.00 82.94 85 GLU A C 1
ATOM 661 O O . GLU A 1 85 ? -16.838 -1.519 26.058 1.00 82.94 85 GLU A O 1
ATOM 666 N N . ILE A 1 86 ? -18.779 -0.860 25.127 1.00 82.25 86 ILE A N 1
ATOM 667 C CA . ILE A 1 86 ? -18.497 0.581 25.159 1.00 82.25 86 ILE A CA 1
ATOM 668 C C . ILE A 1 86 ? -18.253 1.037 26.601 1.00 82.25 86 ILE A C 1
ATOM 670 O O . ILE A 1 86 ? -17.283 1.736 26.878 1.00 82.25 86 ILE A O 1
ATOM 674 N N . ILE A 1 87 ? -19.097 0.612 27.546 1.00 88.44 87 ILE A N 1
ATOM 675 C CA . ILE A 1 87 ? -18.954 0.957 28.967 1.00 88.44 87 ILE A CA 1
ATOM 676 C C . ILE A 1 87 ? -17.612 0.457 29.516 1.00 88.44 87 ILE A C 1
ATOM 678 O O . ILE A 1 87 ? -16.931 1.190 30.236 1.00 88.44 87 ILE A O 1
ATOM 682 N N . ARG A 1 88 ? -17.220 -0.783 29.198 1.00 90.50 88 ARG A N 1
ATOM 683 C CA . ARG A 1 88 ? -15.946 -1.356 29.657 1.00 90.50 88 ARG A CA 1
ATOM 684 C C . ARG A 1 88 ? -14.754 -0.592 29.085 1.00 90.50 88 ARG A C 1
ATOM 686 O O . ARG A 1 88 ? -13.863 -0.231 29.854 1.00 90.50 88 ARG A O 1
ATOM 693 N N . HIS A 1 89 ? -14.762 -0.297 27.787 1.00 86.75 89 HIS A N 1
ATOM 694 C CA . HIS A 1 89 ? -13.685 0.456 27.148 1.00 86.75 89 HIS A CA 1
ATOM 695 C C . HIS A 1 89 ? -13.604 1.912 27.628 1.00 86.75 89 HIS A C 1
ATOM 697 O O . HIS A 1 89 ? -12.500 2.408 27.841 1.00 86.75 89 HIS A O 1
ATOM 703 N N . ASP A 1 90 ? -14.733 2.590 27.868 1.00 86.38 90 ASP A N 1
ATOM 704 C CA . ASP A 1 90 ? -14.754 3.954 28.423 1.00 86.38 90 ASP A CA 1
ATOM 705 C C . ASP A 1 90 ? -14.019 4.028 29.762 1.00 86.38 90 ASP A C 1
ATOM 707 O O . ASP A 1 90 ? -13.240 4.950 30.004 1.00 86.38 90 ASP A O 1
ATOM 711 N N . VAL A 1 91 ? -14.262 3.046 30.632 1.00 90.56 91 VAL A N 1
ATOM 712 C CA . VAL A 1 91 ? -13.606 2.970 31.939 1.00 90.56 91 VAL A CA 1
ATOM 713 C C . VAL A 1 91 ? -12.132 2.589 31.792 1.00 90.56 91 VAL A C 1
ATOM 715 O O . VAL A 1 91 ? -11.287 3.141 32.495 1.00 90.56 91 VAL A O 1
ATOM 718 N N . GLU A 1 92 ? -11.804 1.666 30.886 1.00 91.06 92 GLU A N 1
ATOM 719 C CA . GLU A 1 92 ? -10.423 1.239 30.638 1.00 91.06 92 GLU A CA 1
ATOM 720 C C . GLU A 1 92 ? -9.546 2.375 30.092 1.00 91.06 92 GLU A C 1
ATOM 722 O O . GLU A 1 92 ? -8.420 2.566 30.560 1.00 91.06 92 GLU A O 1
ATOM 727 N N . PHE A 1 93 ? -10.064 3.147 29.133 1.00 92.75 93 PHE A N 1
ATOM 728 C CA . PHE A 1 93 ? -9.309 4.170 28.408 1.00 92.75 93 PHE A CA 1
ATOM 729 C C . PHE A 1 93 ? -9.597 5.609 28.855 1.00 92.75 93 PHE A C 1
ATOM 731 O O . PHE A 1 93 ? -9.187 6.553 28.176 1.00 92.75 93 PHE A O 1
ATOM 738 N N . GLY A 1 94 ? -10.260 5.816 29.997 1.00 89.25 94 GLY A N 1
ATOM 739 C CA . GLY A 1 94 ? -10.658 7.152 30.462 1.00 89.25 94 GLY A CA 1
ATOM 740 C C . GLY A 1 94 ? -9.497 8.156 30.553 1.00 89.25 94 GLY A C 1
ATOM 741 O O . GLY A 1 94 ? -9.640 9.312 30.157 1.00 89.25 94 GLY A O 1
ATOM 742 N N . ALA A 1 95 ? -8.312 7.710 30.984 1.00 90.38 95 ALA A N 1
ATOM 743 C CA . ALA A 1 95 ? -7.120 8.562 31.047 1.00 90.38 95 ALA A CA 1
ATOM 744 C C . ALA A 1 95 ? -6.587 8.944 29.652 1.00 90.38 95 ALA A C 1
ATOM 746 O O . ALA A 1 95 ? -6.154 10.078 29.437 1.00 90.38 95 ALA A O 1
ATOM 747 N N . GLN A 1 96 ? -6.613 8.011 28.695 1.00 93.44 96 GLN A N 1
ATOM 748 C CA . GLN A 1 96 ? -6.232 8.266 27.307 1.00 93.44 96 GLN A CA 1
ATOM 749 C C . GLN A 1 96 ? -7.227 9.210 26.630 1.00 93.44 96 GLN A C 1
ATOM 751 O O . GLN A 1 96 ? -6.795 10.109 25.912 1.00 93.44 96 GLN A O 1
ATOM 756 N N . GLN A 1 97 ? -8.527 9.053 26.899 1.00 91.19 97 GLN A N 1
ATOM 757 C CA . GLN A 1 97 ? -9.576 9.948 26.412 1.00 91.19 97 GLN A CA 1
ATOM 758 C C . GLN A 1 97 ? -9.365 11.380 26.922 1.00 91.19 97 GLN A C 1
ATOM 760 O O . GLN A 1 97 ? -9.337 12.311 26.120 1.00 91.19 97 GLN A O 1
ATOM 765 N N . GLU A 1 98 ? -9.119 11.566 28.223 1.00 89.25 98 GLU A N 1
ATOM 766 C CA . GLU A 1 98 ? -8.831 12.889 28.796 1.00 89.25 98 GLU A CA 1
ATOM 767 C C . GLU A 1 98 ? -7.578 13.521 28.163 1.00 89.25 98 GLU A C 1
ATOM 769 O O . GLU A 1 98 ? -7.584 14.695 27.784 1.00 89.25 98 GLU A O 1
ATOM 774 N N . ALA A 1 99 ? -6.510 12.734 27.988 1.00 90.25 99 ALA A N 1
ATOM 775 C CA . ALA A 1 99 ? -5.290 13.193 27.329 1.00 90.25 99 ALA A CA 1
ATOM 776 C C . ALA A 1 99 ? -5.522 13.565 25.854 1.00 90.25 99 ALA A C 1
ATOM 778 O O . ALA A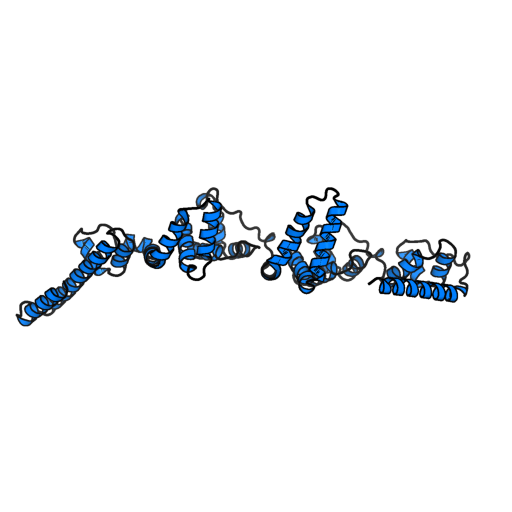 1 99 ? -4.969 14.560 25.382 1.00 90.25 99 ALA A O 1
ATOM 779 N N . TYR A 1 100 ? -6.342 12.795 25.136 1.00 90.06 100 TYR A N 1
ATOM 780 C CA . TYR A 1 100 ? -6.697 13.042 23.741 1.00 90.06 100 TYR A CA 1
ATOM 781 C C . TYR A 1 100 ? -7.540 14.316 23.574 1.00 90.06 100 TYR A C 1
ATOM 783 O O . TYR A 1 100 ? -7.274 15.131 22.684 1.00 90.06 100 TYR A O 1
ATOM 791 N N . ASP A 1 101 ? -8.511 14.532 24.462 1.00 88.12 101 ASP A N 1
ATOM 792 C CA . ASP A 1 101 ? -9.363 15.723 24.468 1.00 88.12 101 ASP A CA 1
ATOM 793 C C . ASP A 1 101 ? -8.573 16.985 24.844 1.00 88.12 101 ASP A C 1
ATOM 795 O O . ASP A 1 101 ? -8.774 18.051 24.255 1.00 88.12 101 ASP A O 1
ATOM 799 N N . ALA A 1 102 ? -7.583 16.867 25.735 1.00 88.25 102 ALA A N 1
ATOM 800 C CA . ALA A 1 102 ? -6.706 17.974 26.116 1.00 88.25 102 ALA A CA 1
ATOM 801 C C . ALA A 1 102 ? -5.848 18.526 24.955 1.00 88.25 102 ALA A C 1
ATOM 803 O O . ALA A 1 102 ? -5.400 19.675 25.021 1.00 88.25 102 ALA A O 1
ATOM 804 N N . ILE A 1 103 ? -5.647 17.769 23.864 1.00 85.06 103 ILE A N 1
ATOM 805 C CA . ILE A 1 103 ? -4.911 18.235 22.668 1.00 85.06 103 ILE A CA 1
ATOM 806 C C . ILE A 1 103 ? -5.622 19.428 21.988 1.00 85.06 103 ILE A C 1
ATOM 808 O O . ILE A 1 103 ? -4.980 20.220 21.299 1.00 85.06 103 ILE A O 1
ATOM 812 N N . GLN A 1 104 ? -6.926 19.610 22.224 1.00 69.75 104 GLN A N 1
ATOM 813 C CA . GLN A 1 104 ? -7.791 20.590 21.554 1.00 69.75 104 GLN A CA 1
ATOM 814 C C . GLN A 1 104 ? -7.514 22.069 21.919 1.00 69.75 104 GLN A C 1
ATOM 816 O O . GLN A 1 104 ? -8.013 22.973 21.251 1.00 69.75 104 GLN A O 1
ATOM 821 N N . GLY A 1 105 ? -6.749 22.344 22.981 1.00 59.41 105 GLY A N 1
ATOM 822 C CA . GLY A 1 105 ? -6.785 23.645 23.663 1.00 59.41 105 GLY A CA 1
ATOM 823 C C . GLY A 1 105 ? -5.981 24.819 23.079 1.00 59.41 105 GLY A C 1
ATOM 824 O O . GLY A 1 105 ? -6.325 25.949 23.405 1.00 59.41 105 GLY A O 1
ATOM 825 N N . ASP A 1 106 ? -4.930 24.612 22.266 1.00 53.94 106 ASP A N 1
ATOM 826 C CA . ASP A 1 106 ? -3.866 25.645 22.155 1.00 53.94 106 ASP A CA 1
ATOM 827 C C . ASP A 1 106 ? -3.173 25.833 20.783 1.00 53.94 106 ASP A C 1
ATOM 829 O O . ASP A 1 106 ? -2.182 26.561 20.687 1.00 53.94 106 ASP A O 1
ATOM 833 N N . THR A 1 107 ? -3.643 25.207 19.699 1.00 60.47 107 THR A N 1
ATOM 834 C CA . THR A 1 107 ? -3.000 25.330 18.367 1.00 60.47 107 THR A CA 1
ATOM 835 C C . THR A 1 107 ? -3.997 25.484 17.220 1.00 60.47 107 THR A C 1
ATOM 837 O O . THR A 1 107 ? -5.193 25.305 17.423 1.00 60.47 107 THR A O 1
ATOM 840 N N . ASP A 1 108 ? -3.530 25.831 16.016 1.00 75.88 108 ASP A N 1
ATOM 841 C CA . ASP A 1 108 ? -4.365 25.794 14.805 1.00 75.88 108 ASP A CA 1
ATOM 842 C C . ASP A 1 108 ? -4.837 24.360 14.473 1.00 75.88 108 ASP A C 1
ATOM 844 O O . ASP A 1 108 ? -4.250 23.383 14.945 1.00 75.88 108 ASP A O 1
ATOM 848 N N . GLU A 1 109 ? -5.917 24.232 13.692 1.00 71.44 109 GLU A N 1
ATOM 849 C CA . GLU A 1 109 ? -6.572 22.942 13.392 1.00 71.44 109 GLU A CA 1
ATOM 850 C C . GLU A 1 109 ? -5.597 21.907 12.805 1.00 71.44 109 GLU A C 1
ATOM 852 O O . GLU A 1 109 ? -5.590 20.757 13.242 1.00 71.44 109 GLU A O 1
ATOM 857 N N . GLY A 1 110 ? -4.703 22.324 11.901 1.00 73.56 110 GLY A N 1
ATOM 858 C CA . GLY A 1 110 ? -3.710 21.429 11.297 1.00 73.56 110 GLY A CA 1
ATOM 859 C C . GLY A 1 110 ? -2.692 20.883 12.304 1.00 73.56 110 GLY A C 1
ATOM 860 O O . GLY A 1 110 ? -2.359 19.700 12.276 1.00 73.56 110 GLY A O 1
ATOM 861 N N . THR A 1 111 ? -2.229 21.706 13.250 1.00 79.81 111 THR A N 1
ATOM 862 C CA . THR A 1 111 ? -1.325 21.243 14.315 1.00 79.81 111 THR A CA 1
ATOM 863 C C . THR A 1 111 ? -2.052 20.347 15.324 1.00 79.81 111 THR A C 1
ATOM 865 O O . THR A 1 111 ? -1.439 19.443 15.896 1.00 79.81 111 THR A O 1
ATOM 868 N N . GLN A 1 112 ? -3.348 20.578 15.563 1.00 82.31 112 GLN A N 1
ATOM 869 C CA . GLN A 1 112 ? -4.151 19.726 16.448 1.00 82.31 112 GLN A CA 1
ATOM 870 C C . GLN A 1 112 ? -4.310 18.315 15.873 1.00 82.31 112 GLN A C 1
ATOM 872 O O . GLN A 1 112 ? -4.090 17.339 16.592 1.00 82.31 112 GLN A O 1
ATOM 877 N N . GLU A 1 113 ? -4.654 18.206 14.588 1.00 83.50 113 GLU A N 1
ATOM 878 C CA . GLU A 1 113 ? -4.830 16.926 13.896 1.00 83.50 113 GLU A CA 1
ATOM 879 C C . GLU A 1 113 ? -3.538 16.103 13.914 1.00 83.50 113 GLU A C 1
ATOM 881 O O . GLU A 1 113 ? -3.536 14.976 14.405 1.00 83.50 113 GLU A O 1
ATOM 886 N N . GLN A 1 114 ? -2.405 16.717 13.561 1.00 85.75 114 GLN A N 1
ATOM 887 C CA . GLN A 1 114 ? -1.091 16.064 13.613 1.00 85.75 114 GLN A CA 1
ATOM 888 C C . GLN A 1 114 ? -0.729 15.552 15.013 1.00 85.75 114 GLN A C 1
ATOM 890 O O . GLN A 1 114 ? -0.147 14.478 15.164 1.00 85.75 114 GLN A O 1
ATOM 895 N N . ARG A 1 115 ? -1.055 16.311 16.067 1.00 88.50 115 ARG A N 1
ATOM 896 C CA . ARG A 1 115 ? -0.800 15.886 17.452 1.00 88.50 115 ARG A CA 1
ATOM 897 C C . ARG A 1 115 ? -1.694 14.725 17.870 1.00 88.50 115 ARG A C 1
ATOM 899 O O . ARG A 1 115 ? -1.220 13.837 18.574 1.00 88.50 115 ARG A O 1
ATOM 906 N N . ARG A 1 116 ? -2.960 14.724 17.447 1.00 90.38 116 ARG A N 1
ATOM 907 C CA . ARG A 1 116 ? -3.898 13.618 17.687 1.00 90.38 116 ARG A CA 1
ATOM 908 C C . ARG A 1 116 ? -3.450 12.356 16.967 1.00 90.38 116 ARG A C 1
ATOM 910 O O . ARG A 1 116 ? -3.388 11.302 17.591 1.00 90.38 116 ARG A O 1
ATOM 917 N N . GLU A 1 117 ? -3.058 12.466 15.704 1.00 89.56 117 GLU A N 1
ATOM 918 C CA . GLU A 1 117 ? -2.495 11.347 14.949 1.00 89.56 117 GLU A CA 1
ATOM 919 C C . GLU A 1 117 ? -1.225 10.808 15.609 1.00 89.56 117 GLU A C 1
ATOM 921 O O . GLU A 1 117 ? -1.114 9.604 15.834 1.00 89.56 117 GLU A O 1
ATOM 926 N N . ALA A 1 118 ? -0.304 11.689 16.012 1.00 91.00 118 ALA A N 1
ATOM 927 C CA . ALA A 1 118 ? 0.908 11.292 16.720 1.00 91.00 118 ALA A CA 1
ATOM 928 C C . ALA A 1 118 ? 0.602 10.593 18.056 1.00 91.00 118 ALA A C 1
ATOM 930 O O . ALA A 1 118 ? 1.261 9.612 18.391 1.00 91.00 118 ALA A O 1
ATOM 931 N N . PHE A 1 119 ? -0.405 11.059 18.802 1.00 93.56 119 PHE A N 1
ATOM 932 C CA . PHE A 1 119 ? -0.859 10.415 20.035 1.00 93.56 119 PHE A CA 1
ATOM 933 C C . PHE A 1 119 ? -1.423 9.012 19.770 1.00 93.56 119 PHE A C 1
ATOM 935 O O . PHE A 1 119 ? -1.055 8.065 20.462 1.00 93.56 119 PHE A O 1
ATOM 942 N N . LEU A 1 120 ? -2.276 8.855 18.755 1.00 92.88 120 LEU A N 1
ATOM 943 C CA . LEU A 1 120 ? -2.881 7.568 18.391 1.00 92.88 120 LEU A CA 1
ATOM 944 C C . LEU A 1 120 ? -1.879 6.589 17.754 1.00 92.88 120 LEU A C 1
ATOM 946 O O . LEU A 1 120 ? -2.092 5.375 17.789 1.00 92.88 120 LEU A O 1
ATOM 950 N N . ALA A 1 121 ? -0.786 7.086 17.174 1.00 91.44 121 ALA A N 1
ATOM 951 C CA . ALA A 1 121 ? 0.277 6.264 16.601 1.00 91.44 121 ALA A CA 1
ATOM 952 C C . ALA A 1 121 ? 1.140 5.556 17.664 1.00 91.44 121 ALA A C 1
ATOM 954 O O . ALA A 1 121 ? 1.840 4.594 17.339 1.00 91.44 121 ALA A O 1
ATOM 955 N N . LEU A 1 122 ? 1.092 6.001 18.924 1.00 93.12 122 LEU A N 1
ATOM 956 C CA . LEU A 1 122 ? 1.840 5.388 20.020 1.00 93.12 122 LEU A CA 1
ATOM 957 C C . LEU A 1 122 ? 1.336 3.958 20.316 1.00 93.12 122 LEU A C 1
ATOM 959 O O . LEU A 1 122 ? 0.124 3.761 20.446 1.00 93.12 122 LEU A O 1
ATOM 963 N N . PRO A 1 123 ? 2.225 2.952 20.461 1.00 93.38 123 PRO A N 1
ATOM 964 C CA . PRO A 1 123 ? 1.823 1.566 20.723 1.00 93.38 123 PRO A CA 1
ATOM 965 C C . PRO A 1 123 ? 0.957 1.386 21.976 1.00 93.38 123 PRO A C 1
ATOM 967 O O . PRO A 1 123 ? 0.029 0.583 21.971 1.00 93.38 123 PRO A O 1
ATOM 970 N N . GLU A 1 124 ? 1.227 2.147 23.037 1.00 92.38 124 GLU A N 1
ATOM 971 C CA . GLU A 1 124 ? 0.455 2.144 24.284 1.00 92.38 124 GLU A CA 1
ATOM 972 C C . GLU A 1 124 ? -0.996 2.621 24.113 1.00 92.38 124 GLU A C 1
ATOM 974 O O . GLU A 1 124 ? -1.855 2.267 24.917 1.00 92.38 124 GLU A O 1
ATOM 979 N N . ASN A 1 125 ? -1.280 3.372 23.046 1.00 94.19 125 ASN A N 1
ATOM 980 C CA . ASN A 1 125 ? -2.605 3.895 22.727 1.00 94.19 125 ASN A CA 1
ATOM 981 C C . ASN A 1 125 ? -3.321 3.068 21.652 1.00 94.19 125 ASN A C 1
ATOM 983 O O . ASN A 1 125 ? -4.391 3.468 21.200 1.00 94.19 125 ASN A O 1
ATOM 987 N N . ALA A 1 126 ? -2.771 1.921 21.235 1.00 92.38 126 ALA A N 1
ATOM 988 C CA . ALA A 1 126 ? -3.378 1.091 20.195 1.00 92.38 126 ALA A CA 1
ATOM 989 C C . ALA A 1 126 ? -4.801 0.638 20.565 1.00 92.38 126 ALA A C 1
ATOM 991 O O . ALA A 1 126 ? -5.706 0.779 19.749 1.00 92.38 126 ALA A O 1
ATOM 992 N N . GLY A 1 127 ? -5.015 0.190 21.810 1.00 91.62 127 GLY A N 1
ATOM 993 C CA . GLY A 1 127 ? -6.345 -0.203 22.294 1.00 91.62 127 GLY A CA 1
ATOM 994 C C . GLY A 1 127 ? -7.348 0.953 22.268 1.00 91.62 127 GLY A C 1
ATOM 995 O O . GLY A 1 127 ? -8.441 0.804 21.733 1.00 91.62 127 GLY A O 1
ATOM 996 N N . PHE A 1 128 ? -6.936 2.134 22.740 1.00 93.50 128 PHE A N 1
ATOM 997 C CA . PHE A 1 128 ? -7.760 3.346 22.703 1.00 93.50 128 PHE A CA 1
ATOM 998 C C . PHE A 1 128 ? -8.081 3.796 21.270 1.00 93.50 128 PHE A C 1
ATOM 1000 O O . PHE A 1 128 ? -9.211 4.156 20.955 1.00 93.50 128 PHE A O 1
ATOM 1007 N N . ARG A 1 129 ? -7.097 3.743 20.366 1.00 94.00 129 ARG A N 1
ATOM 1008 C CA . ARG A 1 129 ? -7.290 4.053 18.945 1.00 94.00 129 ARG A CA 1
ATOM 1009 C C . ARG A 1 129 ? -8.312 3.120 18.300 1.00 94.00 129 ARG A C 1
ATOM 1011 O O . ARG A 1 129 ? -9.136 3.576 17.507 1.00 94.00 129 ARG A O 1
ATOM 1018 N N . ASP A 1 130 ? -8.234 1.833 18.609 1.00 93.19 130 ASP A N 1
ATOM 1019 C CA . ASP A 1 130 ? -9.164 0.836 18.089 1.00 93.19 130 ASP A CA 1
ATOM 1020 C C . ASP A 1 130 ? -10.566 1.042 18.671 1.00 93.19 130 ASP A C 1
ATOM 1022 O O . ASP A 1 130 ? -11.540 1.021 17.923 1.00 93.19 130 ASP A O 1
ATOM 1026 N N . ASP A 1 131 ? -10.675 1.390 19.953 1.00 91.81 131 ASP A N 1
ATOM 1027 C CA . ASP A 1 131 ? -11.946 1.767 20.572 1.00 91.81 131 ASP A CA 1
ATOM 1028 C C . ASP A 1 131 ? -12.597 3.002 19.917 1.00 91.81 131 ASP A C 1
ATOM 1030 O O . ASP A 1 131 ? -13.771 2.965 19.547 1.00 91.81 131 ASP A O 1
ATOM 1034 N N . LEU A 1 132 ? -11.838 4.072 19.647 1.00 92.31 132 LEU A N 1
ATOM 1035 C CA . LEU A 1 132 ? -12.361 5.236 18.914 1.00 92.31 132 LEU A CA 1
ATOM 1036 C C . LEU A 1 132 ? -12.930 4.852 17.538 1.00 92.31 132 LEU A C 1
ATOM 1038 O O . LEU A 1 132 ? -13.921 5.429 17.078 1.00 92.31 132 LEU A O 1
ATOM 1042 N N . ARG A 1 133 ? -12.314 3.872 16.870 1.00 93.44 133 ARG A N 1
ATOM 1043 C CA . ARG A 1 133 ? -12.795 3.356 15.583 1.00 93.44 133 ARG A CA 1
ATOM 1044 C C . ARG A 1 133 ? -14.061 2.527 15.745 1.00 93.44 133 ARG A C 1
ATOM 1046 O O . ARG A 1 133 ? -14.957 2.714 14.925 1.00 93.44 133 ARG A O 1
ATOM 1053 N N . ARG A 1 134 ? -14.172 1.698 16.790 1.00 91.94 134 ARG A N 1
ATOM 1054 C CA . ARG A 1 134 ? -15.412 0.968 17.114 1.00 91.94 134 ARG A CA 1
ATOM 1055 C C . ARG A 1 134 ? -16.570 1.919 17.343 1.00 91.94 134 ARG A C 1
ATOM 1057 O O . ARG A 1 134 ? -17.603 1.799 16.694 1.00 91.94 134 ARG A O 1
ATOM 1064 N N . ARG A 1 135 ? -16.373 2.945 18.174 1.00 89.56 135 ARG A N 1
ATOM 1065 C CA . ARG A 1 135 ? -17.395 3.976 18.411 1.00 89.56 135 ARG A CA 1
ATOM 1066 C C . ARG A 1 135 ? -17.837 4.625 17.110 1.00 89.56 135 ARG A C 1
ATOM 1068 O O . ARG A 1 135 ? -19.031 4.741 16.854 1.00 89.56 135 ARG A O 1
ATOM 1075 N N . LYS A 1 136 ? -16.879 5.009 16.261 1.00 90.94 136 LYS A N 1
ATOM 1076 C CA . LYS A 1 136 ? -17.178 5.582 14.946 1.00 90.94 136 LYS A CA 1
ATOM 1077 C C . LYS A 1 136 ? -17.967 4.604 14.063 1.00 90.94 136 LYS A C 1
ATOM 1079 O O . LYS A 1 136 ? -18.954 5.019 13.466 1.00 90.94 136 LYS A O 1
ATOM 1084 N N . ALA A 1 137 ? -17.603 3.325 14.028 1.00 92.38 137 ALA A N 1
ATOM 1085 C CA . ALA A 1 137 ? -18.358 2.293 13.315 1.00 92.38 137 ALA A CA 1
ATOM 1086 C C . ALA A 1 137 ? -19.804 2.159 13.829 1.00 92.38 137 ALA A C 1
ATOM 1088 O O . ALA A 1 137 ? -20.739 2.158 13.031 1.00 92.38 137 ALA A O 1
ATOM 1089 N N . HIS A 1 138 ? -20.014 2.157 15.148 1.00 89.75 138 HIS A N 1
ATOM 1090 C CA . HIS A 1 138 ? -21.360 2.142 15.727 1.00 89.75 138 HIS A CA 1
ATOM 1091 C C . HIS A 1 138 ? -22.164 3.406 15.397 1.00 89.75 138 HIS A C 1
ATOM 1093 O O . HIS A 1 138 ? -23.373 3.312 15.200 1.00 89.75 138 HIS A O 1
ATOM 1099 N N . THR A 1 139 ? -21.531 4.582 15.252 1.00 89.50 139 THR A N 1
ATOM 1100 C CA . THR A 1 139 ? -22.256 5.784 14.784 1.00 89.50 139 THR A CA 1
ATOM 1101 C C . THR A 1 139 ? -22.784 5.652 13.357 1.00 89.50 139 THR A C 1
ATOM 1103 O O . THR A 1 139 ? -23.780 6.291 13.024 1.00 89.50 139 THR A O 1
ATOM 1106 N N . PHE A 1 140 ? -22.164 4.799 12.536 1.00 90.50 140 PHE A N 1
ATOM 1107 C CA . PHE A 1 140 ? -22.682 4.432 11.217 1.00 90.50 140 PHE A CA 1
ATOM 1108 C C . PHE A 1 140 ? -23.767 3.346 11.288 1.00 90.50 140 PHE A C 1
ATOM 1110 O O . PHE A 1 140 ? -24.417 3.062 10.291 1.00 90.50 140 PHE A O 1
ATOM 1117 N N . GLY A 1 141 ? -24.006 2.744 12.456 1.00 89.94 141 GLY A N 1
ATOM 1118 C CA . GLY A 1 141 ? -24.962 1.649 12.613 1.00 89.94 141 GLY A CA 1
ATOM 1119 C C . GLY A 1 141 ? -24.448 0.310 12.084 1.00 89.94 141 GLY A C 1
ATOM 1120 O O . GLY A 1 141 ? -25.252 -0.541 11.705 1.00 89.94 141 GLY A O 1
ATOM 1121 N N . PHE A 1 142 ? -23.125 0.123 12.028 1.00 92.62 142 PHE A N 1
ATOM 1122 C CA . PHE A 1 142 ? -22.530 -1.168 11.691 1.00 92.62 142 PHE A CA 1
ATOM 1123 C C . PHE A 1 142 ? -22.842 -2.216 12.765 1.00 92.62 142 PHE A C 1
ATOM 1125 O O . PHE A 1 142 ? -22.877 -1.906 13.956 1.00 92.62 142 PHE A O 1
ATOM 1132 N N . ASP A 1 143 ? -23.065 -3.455 12.321 1.00 90.62 143 ASP A N 1
ATOM 1133 C CA . ASP A 1 143 ? -23.158 -4.615 13.208 1.00 90.62 143 ASP A CA 1
ATOM 1134 C C . ASP A 1 143 ? -21.773 -5.022 13.740 1.00 90.62 143 ASP A C 1
ATOM 1136 O O . ASP A 1 143 ? -20.754 -4.664 13.146 1.00 90.62 143 ASP A O 1
ATOM 1140 N N . ASP A 1 144 ? -21.740 -5.783 14.836 1.00 87.19 144 ASP A N 1
ATOM 1141 C CA . ASP A 1 144 ? -20.505 -6.149 15.547 1.00 87.19 144 ASP A CA 1
ATOM 1142 C C . ASP A 1 144 ? -19.457 -6.829 14.644 1.00 87.19 144 ASP A C 1
ATOM 1144 O O . ASP A 1 144 ? -18.258 -6.586 14.790 1.00 87.19 144 ASP A O 1
ATOM 1148 N N . ASP A 1 145 ? -19.880 -7.626 13.651 1.00 89.00 145 ASP A N 1
ATOM 1149 C CA . ASP A 1 145 ? -18.940 -8.265 12.722 1.00 89.00 145 ASP A CA 1
ATOM 1150 C C . ASP A 1 145 ? -18.279 -7.224 11.802 1.00 89.00 145 ASP A C 1
ATOM 1152 O O . ASP A 1 145 ? -17.095 -7.321 11.478 1.00 89.00 145 ASP A O 1
ATOM 1156 N N . VAL A 1 146 ? -19.044 -6.230 11.341 1.00 95.12 146 VAL A N 1
ATOM 1157 C CA . VAL A 1 146 ? -18.542 -5.152 10.473 1.00 95.12 146 VAL A CA 1
ATOM 1158 C C . VAL A 1 146 ? -17.713 -4.140 11.268 1.00 95.12 146 VAL A C 1
ATOM 1160 O O . VAL A 1 146 ? -16.761 -3.579 10.722 1.00 95.12 146 VAL A O 1
ATOM 1163 N N . VAL A 1 147 ? -18.026 -3.931 12.548 1.00 94.00 147 VAL A N 1
ATOM 1164 C CA . VAL A 1 147 ? -17.271 -3.054 13.455 1.00 94.00 147 VAL A CA 1
ATOM 1165 C C . VAL A 1 147 ? -15.813 -3.500 13.559 1.00 94.00 147 VAL A C 1
ATOM 1167 O O . VAL A 1 147 ? -14.919 -2.687 13.310 1.00 94.00 147 VAL A O 1
ATOM 1170 N N . GLU A 1 148 ? -15.547 -4.781 13.823 1.00 93.81 148 GLU A N 1
ATOM 1171 C CA . GLU A 1 148 ? -14.162 -5.264 13.918 1.00 93.81 148 GLU A CA 1
ATOM 1172 C C . GLU A 1 148 ? -13.435 -5.209 12.566 1.00 93.81 148 GLU A C 1
ATOM 1174 O O . GLU A 1 148 ? -12.279 -4.787 12.499 1.00 93.81 148 GLU A O 1
ATOM 1179 N N . LEU A 1 149 ? -14.123 -5.512 11.458 1.00 97.06 149 LEU A N 1
ATOM 1180 C CA . LEU A 1 149 ? -13.550 -5.341 10.117 1.00 97.06 149 LEU A CA 1
ATOM 1181 C C . LEU A 1 149 ? -13.189 -3.878 9.828 1.00 97.06 149 LEU A C 1
ATOM 1183 O O . LEU A 1 149 ? -12.175 -3.600 9.186 1.00 97.06 149 LEU A O 1
ATOM 1187 N N . TYR A 1 150 ? -13.998 -2.931 10.301 1.00 96.44 150 TYR A N 1
ATOM 1188 C CA . TYR A 1 150 ? -13.720 -1.506 10.173 1.00 96.44 150 TYR A CA 1
ATOM 1189 C C . TYR A 1 150 ? -12.498 -1.089 11.005 1.00 96.44 150 TYR A C 1
ATOM 1191 O O . TYR A 1 150 ? -11.686 -0.283 10.538 1.00 96.44 150 TYR A O 1
ATOM 1199 N N . VAL A 1 151 ? -12.332 -1.638 12.211 1.00 95.62 151 VAL A N 1
ATOM 1200 C CA . VAL A 1 151 ? -11.134 -1.423 13.039 1.00 95.62 151 VAL A CA 1
ATOM 1201 C C . VAL A 1 151 ? -9.887 -1.928 12.312 1.00 95.62 151 VAL A C 1
ATOM 1203 O O . VAL A 1 151 ? -8.938 -1.157 12.134 1.00 95.62 151 VAL A O 1
ATOM 1206 N N . ASP A 1 152 ? -9.913 -3.171 11.826 1.00 96.56 152 ASP A N 1
ATOM 1207 C CA . ASP A 1 152 ? -8.811 -3.786 11.080 1.00 96.56 152 ASP A CA 1
ATOM 1208 C C . ASP A 1 152 ? -8.458 -2.980 9.827 1.00 96.56 152 ASP A C 1
ATOM 1210 O O . ASP A 1 152 ? -7.296 -2.625 9.619 1.00 96.56 152 ASP A O 1
ATOM 1214 N N . PHE A 1 153 ? -9.461 -2.590 9.038 1.00 96.81 153 PHE A N 1
ATOM 1215 C CA . PHE A 1 153 ? -9.290 -1.747 7.855 1.00 96.81 153 PHE A CA 1
ATOM 1216 C C . PHE A 1 153 ? -8.578 -0.425 8.171 1.00 96.81 153 PHE A C 1
ATOM 1218 O O . PHE A 1 153 ? -7.657 -0.019 7.458 1.00 96.81 153 PHE A O 1
ATOM 1225 N N . ASN A 1 154 ? -8.963 0.248 9.257 1.00 94.69 154 ASN A N 1
ATOM 1226 C CA . ASN A 1 154 ? -8.345 1.512 9.652 1.00 94.69 154 ASN A CA 1
ATOM 1227 C C . ASN A 1 154 ? -6.954 1.329 10.285 1.00 94.69 154 ASN A C 1
ATOM 1229 O O . ASN A 1 154 ? -6.182 2.290 10.323 1.00 94.69 154 ASN A O 1
ATOM 1233 N N . ASN A 1 155 ? -6.616 0.129 10.767 1.00 93.81 155 ASN A N 1
ATOM 1234 C CA . ASN A 1 155 ? -5.266 -0.238 11.207 1.00 93.81 155 ASN A CA 1
ATOM 1235 C C . ASN A 1 155 ? -4.296 -0.473 10.039 1.00 93.81 155 ASN A C 1
ATOM 1237 O O . ASN A 1 155 ? -3.081 -0.412 10.238 1.00 93.81 155 ASN A O 1
ATOM 1241 N N . LEU A 1 156 ? -4.802 -0.704 8.826 1.00 93.44 156 LEU A N 1
ATOM 1242 C CA . LEU A 1 156 ? -3.969 -0.805 7.631 1.00 93.44 156 LEU A CA 1
ATOM 1243 C C . LEU A 1 156 ? -3.424 0.564 7.218 1.00 93.44 156 LEU A C 1
ATOM 1245 O O . LEU A 1 156 ? -4.081 1.599 7.392 1.00 93.44 156 LEU A O 1
ATOM 1249 N N . THR A 1 157 ? -2.234 0.537 6.613 1.00 89.50 157 THR A N 1
ATOM 1250 C CA . THR A 1 157 ? -1.633 1.716 5.986 1.00 89.50 157 THR A CA 1
ATOM 1251 C C . THR A 1 157 ? -2.564 2.291 4.919 1.00 89.50 157 THR A C 1
ATOM 1253 O O . THR A 1 157 ? -3.246 1.569 4.192 1.00 89.50 157 THR A O 1
ATOM 1256 N N . ASP A 1 158 ? -2.609 3.613 4.883 1.00 86.94 158 ASP A N 1
ATOM 1257 C CA . ASP A 1 158 ? -3.270 4.432 3.875 1.00 86.94 158 ASP A CA 1
ATOM 1258 C C . ASP A 1 158 ? -2.472 4.515 2.564 1.00 86.94 158 ASP A C 1
ATOM 1260 O O . ASP A 1 158 ? -3.046 4.811 1.519 1.00 86.94 158 ASP A O 1
ATOM 1264 N N . LYS A 1 159 ? -1.164 4.230 2.604 1.00 88.38 159 LYS A N 1
ATOM 1265 C CA . LYS A 1 159 ? -0.302 4.165 1.424 1.00 88.38 159 LYS A CA 1
ATOM 1266 C C . LYS A 1 159 ? -0.450 2.829 0.696 1.00 88.38 159 LYS A C 1
ATOM 1268 O O . LYS A 1 159 ? -0.405 1.759 1.301 1.00 88.38 159 LYS A O 1
ATOM 1273 N N . GLY A 1 160 ? -0.508 2.895 -0.632 1.00 92.38 160 GLY A N 1
ATOM 1274 C CA . GLY A 1 160 ? -0.634 1.715 -1.486 1.00 92.38 160 GLY A CA 1
ATOM 1275 C C . GLY A 1 160 ? -2.065 1.183 -1.526 1.00 92.38 160 GLY A C 1
ATOM 1276 O O . GLY A 1 160 ? -3.019 1.950 -1.460 1.00 92.38 160 GLY A O 1
ATOM 1277 N N . PHE A 1 161 ? -2.205 -0.135 -1.649 1.00 95.56 161 PHE A N 1
ATOM 1278 C CA . PHE A 1 161 ? -3.471 -0.814 -1.945 1.00 95.56 161 PHE A CA 1
ATOM 1279 C C . PHE A 1 161 ? -3.875 -1.842 -0.875 1.00 95.56 161 PHE A C 1
ATOM 1281 O O . PHE A 1 161 ? -4.740 -2.691 -1.099 1.00 95.56 161 PHE A O 1
ATOM 1288 N N . ALA A 1 162 ? -3.252 -1.804 0.307 1.00 95.38 162 ALA A N 1
ATOM 1289 C CA . ALA A 1 162 ? -3.546 -2.729 1.402 1.00 95.38 162 ALA A CA 1
ATOM 1290 C C . ALA A 1 162 ? -5.018 -2.665 1.834 1.00 95.38 162 ALA A C 1
ATOM 1292 O O . ALA A 1 162 ? -5.654 -3.703 2.013 1.00 95.38 162 ALA A O 1
ATOM 1293 N N . ARG A 1 163 ? -5.563 -1.450 1.942 1.00 95.69 163 ARG A N 1
ATOM 1294 C CA . ARG A 1 163 ? -6.970 -1.195 2.271 1.00 95.69 163 ARG A CA 1
ATOM 1295 C C . ARG A 1 163 ? -7.930 -1.697 1.197 1.00 95.69 163 ARG A C 1
ATOM 1297 O O . ARG A 1 163 ? -8.946 -2.300 1.534 1.00 95.69 163 ARG A O 1
ATOM 1304 N N . ASP A 1 164 ? -7.589 -1.511 -0.073 1.00 95.81 164 ASP A N 1
ATOM 1305 C CA . ASP A 1 164 ? -8.418 -1.975 -1.186 1.00 95.81 164 ASP A CA 1
ATOM 1306 C C . ASP A 1 164 ? -8.453 -3.504 -1.260 1.00 95.81 164 ASP A C 1
ATOM 1308 O O . ASP A 1 164 ? -9.534 -4.086 -1.328 1.00 95.81 164 ASP A O 1
ATOM 1312 N N . ARG A 1 165 ? -7.299 -4.177 -1.126 1.00 95.69 165 ARG A N 1
ATOM 1313 C CA . ARG A 1 165 ? -7.251 -5.649 -1.031 1.00 95.69 165 ARG A CA 1
ATOM 1314 C C . ARG A 1 165 ? -8.058 -6.170 0.153 1.00 95.69 165 ARG A C 1
ATOM 1316 O O . ARG A 1 165 ? -8.812 -7.124 0.003 1.00 95.69 165 ARG A O 1
ATOM 1323 N N . PHE A 1 166 ? -7.956 -5.514 1.308 1.00 96.50 166 PHE A N 1
ATOM 1324 C CA . PHE A 1 166 ? -8.729 -5.900 2.485 1.00 96.50 166 PHE A CA 1
ATOM 1325 C C . PHE A 1 166 ? -10.239 -5.792 2.252 1.00 96.50 166 PHE A C 1
ATOM 1327 O O . PHE A 1 166 ? -10.981 -6.678 2.669 1.00 96.50 166 PHE A O 1
ATOM 1334 N N . ARG A 1 167 ? -10.705 -4.746 1.561 1.00 96.25 167 ARG A N 1
ATOM 1335 C CA . ARG A 1 167 ? -12.120 -4.592 1.188 1.00 96.25 167 ARG A CA 1
ATOM 1336 C C . ARG A 1 167 ? -12.577 -5.674 0.208 1.00 96.25 167 ARG A C 1
ATOM 1338 O O . ARG A 1 167 ? -13.655 -6.231 0.400 1.00 96.25 167 ARG A O 1
ATOM 1345 N N . LEU A 1 168 ? -11.749 -6.029 -0.778 1.00 95.38 168 LEU A N 1
ATOM 1346 C CA . LEU A 1 168 ? -12.041 -7.125 -1.714 1.00 95.38 168 LEU A CA 1
ATOM 1347 C C . LEU A 1 168 ? -12.186 -8.477 -1.001 1.00 95.38 168 LEU A C 1
ATOM 1349 O O . LEU A 1 168 ? -13.106 -9.238 -1.306 1.00 95.38 168 LEU A O 1
ATOM 1353 N N . ASP A 1 169 ? -11.327 -8.751 -0.017 1.00 95.88 169 ASP A N 1
ATOM 1354 C CA . ASP A 1 169 ? -11.391 -9.973 0.792 1.00 95.88 169 ASP A CA 1
ATOM 1355 C C . ASP A 1 169 ? -12.570 -9.965 1.788 1.00 95.88 169 ASP A C 1
ATOM 1357 O O . ASP A 1 169 ? -13.029 -11.023 2.225 1.00 95.88 169 ASP A O 1
ATOM 1361 N N . ASN A 1 170 ? -13.110 -8.783 2.115 1.00 96.06 170 ASN A N 1
ATOM 1362 C CA . ASN A 1 170 ? -14.166 -8.578 3.108 1.00 96.06 170 ASN A CA 1
ATOM 1363 C C . ASN A 1 170 ? -15.384 -7.848 2.521 1.00 96.06 170 ASN A C 1
ATOM 1365 O O . ASN A 1 170 ? -15.729 -6.737 2.925 1.00 96.06 170 ASN A O 1
ATOM 1369 N N . SER A 1 171 ? -16.096 -8.520 1.612 1.00 93.00 171 SER A N 1
ATOM 1370 C CA . SER A 1 171 ? -17.272 -7.963 0.913 1.00 93.00 171 SER A CA 1
ATOM 1371 C C . SER A 1 171 ? -18.347 -7.332 1.815 1.00 93.00 171 SER A C 1
ATOM 1373 O O . SER A 1 171 ? -18.982 -6.367 1.403 1.00 93.00 171 SER A O 1
ATOM 1375 N N . ARG A 1 172 ? -18.557 -7.826 3.047 1.00 94.00 172 ARG A N 1
ATOM 1376 C CA . ARG A 1 172 ? -19.499 -7.207 4.005 1.00 94.00 172 ARG A CA 1
ATOM 1377 C C . ARG A 1 172 ? -19.076 -5.792 4.394 1.00 94.00 172 ARG A C 1
ATOM 1379 O O . ARG A 1 172 ? -19.919 -4.902 4.407 1.00 94.00 172 ARG A O 1
ATOM 1386 N N . LEU A 1 173 ? -17.790 -5.595 4.686 1.00 95.62 173 LEU A N 1
ATOM 1387 C CA . LEU A 1 173 ? -17.250 -4.273 4.989 1.00 95.62 173 LEU A CA 1
ATOM 1388 C C . LEU A 1 173 ? -17.331 -3.374 3.754 1.00 95.62 173 LEU A C 1
ATOM 1390 O O . LEU A 1 173 ? -17.737 -2.226 3.874 1.00 95.62 173 LEU A O 1
ATOM 1394 N N . ASP A 1 174 ? -16.971 -3.888 2.575 1.00 95.38 174 ASP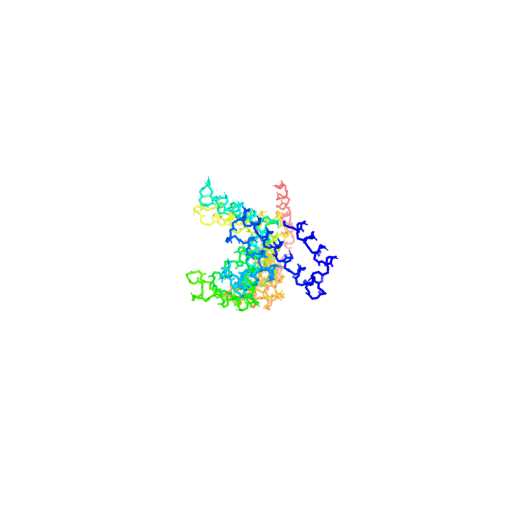 A N 1
ATOM 1395 C CA . ASP A 1 174 ? -17.018 -3.095 1.345 1.00 95.38 174 ASP A CA 1
ATOM 1396 C C . ASP A 1 174 ? -18.434 -2.591 1.034 1.00 95.38 174 ASP A C 1
ATOM 1398 O O . ASP A 1 174 ? -18.624 -1.406 0.766 1.00 95.38 174 ASP A O 1
ATOM 1402 N N . LEU A 1 175 ? -19.443 -3.458 1.163 1.00 94.19 175 LEU A N 1
ATOM 1403 C CA . LEU A 1 175 ? -20.848 -3.074 1.020 1.00 94.19 175 LEU A CA 1
ATOM 1404 C C . LEU A 1 175 ? -21.255 -2.008 2.043 1.00 94.19 175 LEU A C 1
ATOM 1406 O O . LEU A 1 175 ? -21.914 -1.044 1.677 1.00 94.19 175 LEU A O 1
ATOM 1410 N N . ALA A 1 176 ? -20.834 -2.146 3.302 1.00 95.00 176 ALA A N 1
ATOM 1411 C CA . ALA A 1 176 ? -21.149 -1.173 4.345 1.00 95.00 176 ALA A CA 1
ATOM 1412 C C . ALA A 1 176 ? -20.484 0.197 4.098 1.00 95.00 176 ALA A C 1
ATOM 1414 O O . ALA A 1 176 ? -21.102 1.233 4.321 1.00 95.00 176 ALA A O 1
ATOM 1415 N N . LEU A 1 177 ? -19.240 0.211 3.608 1.00 95.50 177 LEU A N 1
ATOM 1416 C CA . LEU A 1 177 ? -18.490 1.436 3.312 1.00 95.50 177 LEU A CA 1
ATOM 1417 C C . LEU A 1 177 ? -18.945 2.142 2.028 1.00 95.50 177 LEU A C 1
ATOM 1419 O O . LEU A 1 177 ? -18.708 3.341 1.887 1.00 95.50 177 LEU A O 1
ATOM 1423 N N . THR A 1 178 ? -19.553 1.415 1.090 1.00 95.56 178 THR A N 1
ATOM 1424 C CA . THR A 1 178 ? -20.024 1.938 -0.208 1.00 95.56 178 THR A CA 1
ATOM 1425 C C . THR A 1 178 ? -21.514 2.280 -0.215 1.00 95.56 178 THR A C 1
ATOM 1427 O O . THR A 1 178 ? -22.008 2.838 -1.193 1.00 95.56 178 THR A O 1
ATOM 1430 N N . ASP A 1 179 ? -22.245 1.959 0.855 1.00 94.50 179 ASP A N 1
ATOM 1431 C CA . ASP A 1 179 ? -23.661 2.287 0.981 1.00 94.50 179 ASP A CA 1
ATOM 1432 C C . ASP A 1 179 ? -23.851 3.767 1.351 1.00 94.50 179 ASP A C 1
ATOM 1434 O O . ASP A 1 179 ? -23.656 4.178 2.498 1.00 94.50 179 ASP A O 1
ATOM 1438 N N . ASP A 1 180 ? -24.286 4.568 0.377 1.00 92.94 180 ASP A N 1
ATOM 1439 C CA . ASP A 1 180 ? -24.623 5.986 0.549 1.00 92.94 180 ASP A CA 1
ATOM 1440 C C . ASP A 1 180 ? -25.675 6.228 1.646 1.00 92.94 180 ASP A C 1
ATOM 1442 O O . ASP A 1 180 ? -25.681 7.286 2.276 1.00 92.94 180 ASP A O 1
ATOM 1446 N N . ALA A 1 181 ? -26.578 5.273 1.901 1.00 92.31 181 ALA A N 1
ATOM 1447 C CA . ALA A 1 181 ? -27.578 5.413 2.959 1.00 92.31 181 ALA A CA 1
ATOM 1448 C C . ALA A 1 181 ? -26.957 5.320 4.360 1.00 92.31 181 ALA A C 1
ATOM 1450 O O . ALA A 1 181 ? -27.526 5.858 5.312 1.00 92.31 181 ALA A O 1
ATOM 1451 N N . VAL A 1 182 ? -25.807 4.653 4.476 1.00 90.50 182 VAL A N 1
ATOM 1452 C CA . VAL A 1 182 ? -25.080 4.454 5.731 1.00 90.50 182 VAL A CA 1
ATOM 1453 C C . VAL A 1 182 ? -23.986 5.506 5.904 1.00 90.50 182 VAL A C 1
ATOM 1455 O O . VAL A 1 182 ? -23.894 6.146 6.950 1.00 90.50 182 VAL A O 1
ATOM 1458 N N . MET A 1 183 ? -23.182 5.728 4.864 1.00 91.50 183 MET A N 1
ATOM 1459 C CA . MET A 1 183 ? -21.992 6.582 4.919 1.00 91.50 183 MET A CA 1
ATOM 1460 C C . MET A 1 183 ? -22.240 8.027 4.451 1.00 91.50 183 MET A C 1
ATOM 1462 O O . MET A 1 183 ? -21.401 8.903 4.689 1.00 91.50 183 MET A O 1
ATOM 1466 N N . GLY A 1 184 ? -23.383 8.305 3.814 1.00 90.12 184 GLY A N 1
ATOM 1467 C CA . GLY A 1 184 ? -23.730 9.629 3.293 1.00 90.12 184 GLY A CA 1
ATOM 1468 C C . GLY A 1 184 ? -22.714 10.142 2.270 1.00 90.12 184 GLY A C 1
ATOM 1469 O O . GLY A 1 184 ? -22.186 9.382 1.464 1.00 90.12 184 GLY A O 1
ATOM 1470 N N . ASP A 1 185 ? -22.380 11.434 2.342 1.00 86.44 185 ASP A N 1
ATOM 1471 C CA . ASP A 1 185 ? -21.382 12.069 1.460 1.00 86.44 185 ASP A CA 1
ATOM 1472 C C . ASP A 1 185 ? -19.956 11.495 1.626 1.00 86.44 185 ASP A C 1
ATOM 1474 O O . ASP A 1 185 ? -19.068 11.799 0.830 1.00 86.44 185 ASP A O 1
ATOM 1478 N N . GLY A 1 186 ? -19.719 10.697 2.673 1.00 86.88 186 GLY A N 1
ATOM 1479 C CA . GLY A 1 186 ? -18.449 10.024 2.945 1.00 86.88 186 GLY A CA 1
ATOM 1480 C C . GLY A 1 186 ? -18.370 8.590 2.419 1.00 86.88 186 GLY A C 1
ATOM 1481 O O . GLY A 1 186 ? -17.423 7.887 2.776 1.00 86.88 186 GLY A O 1
ATOM 1482 N N . ALA A 1 187 ? -19.352 8.135 1.633 1.00 92.12 187 ALA A N 1
ATOM 1483 C CA . ALA A 1 187 ? -19.348 6.796 1.059 1.00 92.12 187 ALA A CA 1
ATOM 1484 C C . ALA A 1 187 ? -18.128 6.567 0.160 1.00 92.12 187 ALA A C 1
ATOM 1486 O O . ALA A 1 187 ? -17.726 7.413 -0.645 1.00 92.12 187 ALA A O 1
ATOM 1487 N N . PHE A 1 188 ? -17.519 5.397 0.318 1.00 92.69 188 PHE A N 1
ATOM 1488 C CA . PHE A 1 188 ? -16.377 4.993 -0.480 1.00 92.69 188 PHE A CA 1
ATOM 1489 C C . PHE A 1 188 ? -16.834 4.594 -1.879 1.00 92.69 188 PHE A C 1
ATOM 1491 O O . PHE A 1 188 ? -17.920 4.057 -2.083 1.00 92.69 188 PHE A O 1
ATOM 1498 N N . VAL A 1 189 ? -15.950 4.778 -2.856 1.00 92.62 189 VAL A N 1
ATOM 1499 C CA . VAL A 1 189 ? -16.137 4.177 -4.178 1.00 92.62 189 VAL A CA 1
ATOM 1500 C C . VAL A 1 189 ? -15.878 2.675 -4.065 1.00 92.62 189 VAL A C 1
ATOM 1502 O O . VAL A 1 189 ? -14.930 2.259 -3.388 1.00 92.62 189 VAL A O 1
ATOM 1505 N N . ALA A 1 190 ? -16.724 1.867 -4.706 1.00 89.44 190 ALA A N 1
ATOM 1506 C CA . ALA A 1 190 ? -16.531 0.423 -4.797 1.00 89.44 190 ALA A CA 1
ATOM 1507 C C . ALA A 1 190 ? -15.157 0.103 -5.397 1.00 89.44 190 ALA A C 1
ATOM 1509 O O . ALA A 1 190 ? -14.733 0.735 -6.368 1.00 89.44 190 ALA A O 1
ATOM 1510 N N . VAL A 1 191 ? -14.459 -0.862 -4.800 1.00 92.38 191 VAL A N 1
ATOM 1511 C CA . VAL A 1 191 ? -13.124 -1.246 -5.266 1.00 92.38 191 VAL A CA 1
ATOM 1512 C C . VAL A 1 191 ? -13.253 -1.997 -6.586 1.00 92.38 191 VAL A C 1
ATOM 1514 O O . VAL A 1 191 ? -13.978 -2.986 -6.669 1.00 92.38 191 VAL A O 1
ATOM 1517 N N . ASP A 1 192 ? -12.530 -1.545 -7.607 1.00 92.12 192 ASP A N 1
ATOM 1518 C CA . ASP A 1 192 ? -12.380 -2.282 -8.859 1.00 92.12 192 ASP A CA 1
ATOM 1519 C C . ASP A 1 192 ? -11.238 -3.307 -8.711 1.00 92.12 192 ASP A C 1
ATOM 1521 O O . ASP A 1 192 ? -10.082 -2.894 -8.576 1.00 92.12 192 ASP A O 1
ATOM 1525 N N . PRO A 1 193 ? -11.515 -4.627 -8.727 1.00 91.94 193 PRO A N 1
ATOM 1526 C CA . PRO A 1 193 ? -10.482 -5.650 -8.572 1.00 91.94 193 PRO A CA 1
ATOM 1527 C C . PRO A 1 193 ? -9.385 -5.578 -9.639 1.00 91.94 193 PRO A C 1
ATOM 1529 O O . PRO A 1 193 ? -8.247 -5.954 -9.362 1.00 91.94 193 PRO A O 1
ATOM 1532 N N . ASP A 1 194 ? -9.702 -5.074 -10.836 1.00 91.31 194 ASP A N 1
ATOM 1533 C CA . ASP A 1 194 ? -8.744 -4.961 -11.940 1.00 91.31 194 ASP A CA 1
ATOM 1534 C C . ASP A 1 194 ? -7.775 -3.776 -11.758 1.00 91.31 194 ASP A C 1
ATOM 1536 O O . ASP A 1 194 ? -6.790 -3.663 -12.488 1.00 91.31 194 ASP A O 1
ATOM 1540 N N . MET A 1 195 ? -8.028 -2.917 -10.763 1.00 92.19 195 MET A N 1
ATOM 1541 C CA . MET A 1 195 ? -7.227 -1.737 -10.424 1.00 92.19 195 MET A CA 1
ATOM 1542 C C . MET A 1 195 ? -6.414 -1.906 -9.134 1.00 92.19 195 MET A C 1
ATOM 1544 O O . MET A 1 195 ? -5.779 -0.951 -8.688 1.00 92.19 195 MET A O 1
ATOM 1548 N N . VAL A 1 196 ? -6.396 -3.105 -8.543 1.00 94.62 196 VAL A N 1
ATOM 1549 C CA . VAL A 1 196 ? -5.704 -3.384 -7.278 1.00 94.62 196 VAL A CA 1
ATOM 1550 C C . VAL A 1 196 ? -4.496 -4.298 -7.508 1.00 94.62 196 VAL A C 1
ATOM 1552 O O . VAL A 1 196 ? -4.666 -5.501 -7.721 1.00 94.62 196 VAL A O 1
ATOM 1555 N N . PRO A 1 197 ? -3.259 -3.763 -7.478 1.00 95.25 197 PRO A N 1
ATOM 1556 C CA . PRO A 1 197 ? -2.046 -4.566 -7.570 1.00 95.25 197 PRO A CA 1
ATOM 1557 C C . PRO A 1 197 ? -1.953 -5.613 -6.459 1.00 95.25 197 PRO A C 1
ATOM 1559 O O . PRO A 1 197 ? -2.527 -5.474 -5.372 1.00 95.25 197 PRO A O 1
ATOM 1562 N N . ASP A 1 198 ? -1.165 -6.655 -6.710 1.00 93.75 198 ASP A N 1
ATOM 1563 C CA . ASP A 1 198 ? -0.908 -7.690 -5.714 1.00 93.75 198 ASP A CA 1
ATOM 1564 C C . ASP A 1 198 ? -0.129 -7.164 -4.489 1.00 93.75 198 ASP A C 1
ATOM 1566 O O . ASP A 1 198 ? 0.328 -6.021 -4.420 1.00 93.75 198 ASP A O 1
ATOM 1570 N N . ALA A 1 199 ? 0.017 -8.018 -3.474 1.00 94.44 199 ALA A N 1
ATOM 1571 C CA . ALA A 1 199 ? 0.681 -7.646 -2.229 1.00 94.44 199 ALA A CA 1
ATOM 1572 C C . ALA A 1 199 ? 2.191 -7.366 -2.378 1.00 94.44 199 ALA A C 1
ATOM 1574 O O . ALA A 1 199 ? 2.762 -6.736 -1.487 1.00 94.44 199 ALA A O 1
ATOM 1575 N N . GLU A 1 200 ? 2.850 -7.820 -3.453 1.00 95.94 200 GLU A N 1
ATOM 1576 C CA . GLU A 1 200 ? 4.274 -7.531 -3.670 1.00 95.94 200 GLU A CA 1
ATOM 1577 C C . GLU A 1 200 ? 4.499 -6.062 -4.023 1.00 95.94 200 GLU A C 1
ATOM 1579 O O . GLU A 1 200 ? 5.476 -5.476 -3.556 1.00 95.94 200 GLU A O 1
ATOM 1584 N N . HIS A 1 201 ? 3.561 -5.434 -4.739 1.00 96.44 201 HIS A N 1
ATOM 1585 C CA . HIS A 1 201 ? 3.584 -3.990 -4.981 1.00 96.44 201 HIS A CA 1
ATOM 1586 C C . HIS A 1 201 ? 3.775 -3.197 -3.678 1.00 96.44 201 HIS A C 1
ATOM 1588 O O . HIS A 1 201 ? 4.685 -2.376 -3.558 1.00 96.44 201 HIS A O 1
ATOM 1594 N N . ASP A 1 202 ? 2.970 -3.499 -2.659 1.00 96.00 202 ASP A N 1
ATOM 1595 C CA . ASP A 1 202 ? 3.009 -2.766 -1.393 1.00 96.00 202 ASP A CA 1
ATOM 1596 C C . ASP A 1 202 ? 4.191 -3.174 -0.509 1.00 96.00 202 ASP A C 1
ATOM 1598 O O . ASP A 1 202 ? 4.708 -2.349 0.242 1.00 96.00 202 ASP A O 1
ATOM 1602 N N . ARG A 1 203 ? 4.677 -4.419 -0.615 1.00 96.06 203 ARG A N 1
ATOM 1603 C CA . ARG A 1 203 ? 5.932 -4.831 0.040 1.00 96.06 203 ARG A CA 1
ATOM 1604 C C . ARG A 1 203 ? 7.113 -4.025 -0.489 1.00 96.06 203 ARG A C 1
ATOM 1606 O O . ARG A 1 203 ? 7.954 -3.585 0.297 1.00 96.06 203 ARG A O 1
ATOM 1613 N N . LEU A 1 204 ? 7.173 -3.821 -1.805 1.00 97.06 204 LEU A N 1
ATOM 1614 C CA . LEU A 1 204 ? 8.201 -3.007 -2.449 1.00 97.06 204 LEU A CA 1
ATOM 1615 C C . LEU A 1 204 ? 8.042 -1.527 -2.087 1.00 97.06 204 LEU A C 1
ATOM 1617 O O . LEU A 1 204 ? 9.043 -0.893 -1.749 1.00 97.06 204 LEU A O 1
ATOM 1621 N N . LEU A 1 205 ? 6.805 -1.017 -2.061 1.00 96.19 205 LEU A N 1
ATOM 1622 C CA . LEU A 1 205 ? 6.503 0.340 -1.603 1.00 96.19 205 LEU A CA 1
ATOM 1623 C C . LEU A 1 205 ? 6.987 0.566 -0.168 1.00 96.19 205 LEU A C 1
ATOM 1625 O O . LEU A 1 205 ? 7.744 1.493 0.080 1.00 96.19 205 LEU A O 1
ATOM 1629 N N . ALA A 1 206 ? 6.632 -0.313 0.770 1.00 95.25 206 ALA A N 1
ATOM 1630 C CA . ALA A 1 206 ? 7.034 -0.188 2.170 1.00 95.25 206 ALA A CA 1
ATOM 1631 C C . ALA A 1 206 ? 8.559 -0.263 2.357 1.00 95.25 206 ALA A C 1
ATOM 1633 O O . ALA A 1 206 ? 9.122 0.416 3.214 1.00 95.25 206 ALA A O 1
ATOM 1634 N N . ARG A 1 207 ? 9.243 -1.086 1.553 1.00 96.44 207 ARG A N 1
ATOM 1635 C CA . ARG A 1 207 ? 10.702 -1.229 1.607 1.00 96.44 207 ARG A CA 1
ATOM 1636 C C . ARG A 1 207 ? 11.437 0.006 1.088 1.00 96.44 207 ARG A C 1
ATOM 1638 O O . ARG A 1 207 ? 12.488 0.344 1.630 1.00 96.44 207 ARG A O 1
ATOM 1645 N N . TRP A 1 208 ? 10.920 0.628 0.032 1.00 97.19 208 TRP A N 1
ATOM 1646 C CA . TRP A 1 208 ? 11.593 1.693 -0.713 1.00 97.19 208 TRP A CA 1
ATOM 1647 C C . TRP A 1 208 ? 10.830 3.027 -0.692 1.00 97.19 208 TRP A C 1
ATOM 1649 O O . TRP A 1 208 ? 11.085 3.869 -1.545 1.00 97.19 208 TRP A O 1
ATOM 1659 N N . ASP A 1 209 ? 9.930 3.242 0.274 1.00 95.25 209 ASP A N 1
ATOM 1660 C CA . ASP A 1 209 ? 9.008 4.395 0.347 1.00 95.25 209 ASP A CA 1
ATOM 1661 C C . ASP A 1 209 ? 9.725 5.732 0.128 1.00 95.25 209 ASP A C 1
ATOM 1663 O O . ASP A 1 209 ? 9.338 6.524 -0.730 1.00 95.25 209 ASP A O 1
ATOM 1667 N N . ALA A 1 210 ? 10.841 5.947 0.832 1.00 96.00 210 ALA A N 1
ATOM 1668 C CA . ALA A 1 210 ? 11.639 7.162 0.699 1.00 96.00 210 ALA A CA 1
ATOM 1669 C C . ALA A 1 210 ? 12.235 7.319 -0.710 1.00 96.00 210 ALA A C 1
ATOM 1671 O O . ALA A 1 210 ? 12.153 8.389 -1.302 1.00 96.00 210 ALA A O 1
ATOM 1672 N N . GLN A 1 211 ? 12.823 6.259 -1.270 1.00 97.81 211 GLN A N 1
ATOM 1673 C CA . GLN A 1 211 ? 13.443 6.302 -2.595 1.00 97.81 211 GLN A CA 1
ATOM 1674 C C . GLN A 1 211 ? 12.405 6.441 -3.713 1.00 97.81 211 GLN A C 1
ATOM 1676 O O . GLN A 1 211 ? 12.668 7.153 -4.678 1.00 97.81 211 GLN A O 1
ATOM 1681 N N . ILE A 1 212 ? 11.239 5.800 -3.584 1.00 96.88 212 ILE A N 1
ATOM 1682 C CA . ILE A 1 212 ? 10.117 5.934 -4.521 1.00 96.88 212 ILE A CA 1
ATOM 1683 C C . ILE A 1 212 ? 9.578 7.362 -4.480 1.00 96.88 212 ILE A C 1
ATOM 1685 O O . ILE A 1 212 ? 9.482 7.984 -5.533 1.00 96.88 212 ILE A O 1
ATOM 1689 N N . THR A 1 213 ? 9.328 7.910 -3.285 1.00 96.25 213 THR A N 1
ATOM 1690 C CA . THR A 1 213 ? 8.902 9.311 -3.106 1.00 96.25 213 THR A CA 1
ATOM 1691 C C . THR A 1 213 ? 9.912 10.263 -3.749 1.00 96.25 213 THR A C 1
ATOM 1693 O O . THR A 1 213 ? 9.552 11.133 -4.537 1.00 96.25 213 THR A O 1
ATOM 1696 N N . THR A 1 214 ? 11.209 10.047 -3.518 1.00 97.56 214 THR A N 1
ATOM 1697 C CA . THR A 1 214 ? 12.236 10.870 -4.162 1.00 97.56 214 THR A CA 1
ATOM 1698 C C . THR A 1 214 ? 12.252 10.715 -5.685 1.00 97.56 214 THR A C 1
ATOM 1700 O O . THR A 1 214 ? 12.431 11.701 -6.400 1.00 97.56 214 THR A O 1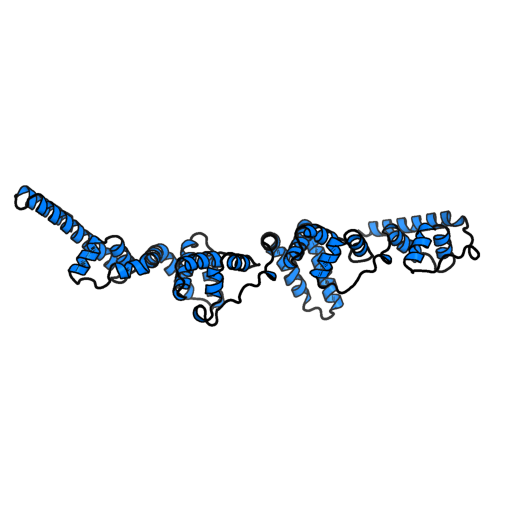
ATOM 1703 N N . TYR A 1 215 ? 12.059 9.502 -6.206 1.00 97.00 215 TYR A N 1
ATOM 1704 C CA . TYR A 1 215 ? 12.068 9.225 -7.644 1.00 97.00 215 TYR A CA 1
ATOM 1705 C C . TYR A 1 215 ? 10.866 9.832 -8.389 1.00 97.00 215 TYR A C 1
ATOM 1707 O O . TYR A 1 215 ? 11.029 10.386 -9.487 1.00 97.00 215 TYR A O 1
ATOM 1715 N N . GLU A 1 216 ? 9.669 9.690 -7.820 1.00 95.44 216 GLU A N 1
ATOM 1716 C CA . GLU A 1 216 ? 8.397 10.075 -8.440 1.00 95.44 216 GLU A CA 1
ATOM 1717 C C . GLU A 1 216 ? 8.019 11.531 -8.163 1.00 95.44 216 GLU A C 1
ATOM 1719 O O . GLU A 1 216 ? 7.530 12.198 -9.074 1.00 95.44 216 GLU A O 1
ATOM 1724 N N . ASP A 1 217 ? 8.326 12.050 -6.971 1.00 95.50 217 ASP A N 1
ATOM 1725 C CA . ASP A 1 217 ? 7.848 13.361 -6.523 1.00 95.50 217 ASP A CA 1
ATOM 1726 C C . ASP A 1 217 ? 8.989 14.377 -6.371 1.00 95.50 217 ASP A C 1
ATOM 1728 O O . ASP A 1 217 ? 9.006 15.396 -7.072 1.00 95.50 217 ASP A O 1
ATOM 1732 N N . ASP A 1 218 ? 9.977 14.104 -5.507 1.00 97.69 218 ASP A N 1
ATOM 1733 C CA . ASP A 1 218 ? 10.985 15.116 -5.141 1.00 97.69 218 ASP A CA 1
ATOM 1734 C C . ASP A 1 218 ? 11.846 15.538 -6.341 1.00 97.69 218 ASP A C 1
ATOM 1736 O O . ASP A 1 218 ? 12.117 16.728 -6.539 1.00 97.69 218 ASP A O 1
ATOM 1740 N N . ILE A 1 219 ? 12.292 14.577 -7.163 1.00 97.25 219 ILE A N 1
ATOM 1741 C CA . ILE A 1 219 ? 13.123 14.873 -8.335 1.00 97.25 219 ILE A CA 1
ATOM 1742 C C . ILE A 1 219 ? 12.338 15.724 -9.349 1.00 97.25 219 ILE A C 1
ATOM 1744 O O . ILE A 1 219 ? 12.837 16.797 -9.707 1.00 97.25 219 ILE A O 1
ATOM 1748 N N . PRO A 1 220 ? 11.130 15.341 -9.815 1.00 96.69 220 PRO A N 1
ATOM 1749 C CA . PRO A 1 220 ? 10.343 16.205 -10.695 1.00 96.69 220 PRO A CA 1
ATOM 1750 C C . PRO A 1 220 ? 10.027 17.587 -10.109 1.00 96.69 220 PRO A C 1
ATOM 1752 O O . PRO A 1 220 ? 10.145 18.582 -10.835 1.00 96.69 220 PRO A O 1
ATOM 1755 N N . ASP A 1 221 ? 9.684 17.679 -8.818 1.00 96.94 221 ASP A N 1
ATOM 1756 C CA . ASP A 1 221 ? 9.374 18.961 -8.170 1.00 96.94 221 ASP A CA 1
ATOM 1757 C C . ASP A 1 221 ? 10.603 19.882 -8.109 1.00 96.94 221 ASP A C 1
ATOM 1759 O O . ASP A 1 221 ? 10.504 21.076 -8.420 1.00 96.94 221 ASP A O 1
ATOM 1763 N N . SER A 1 222 ? 11.794 19.328 -7.845 1.00 96.12 222 SER A N 1
ATOM 1764 C CA . SER A 1 222 ? 13.051 20.091 -7.811 1.00 96.12 222 SER A CA 1
ATOM 1765 C C . SER A 1 222 ? 13.370 20.807 -9.134 1.00 96.12 222 SER A C 1
ATOM 1767 O O . SER A 1 222 ? 13.989 21.875 -9.136 1.00 96.12 222 SER A O 1
ATOM 1769 N N . HIS A 1 223 ? 12.872 20.281 -10.260 1.00 95.25 223 HIS A N 1
ATOM 1770 C CA . HIS A 1 223 ? 13.075 20.837 -11.603 1.00 95.25 223 HIS A CA 1
ATOM 1771 C C . HIS A 1 223 ? 11.849 21.569 -12.165 1.00 95.25 223 HIS A C 1
ATOM 1773 O O . HIS A 1 223 ? 11.869 22.013 -13.318 1.00 95.25 223 HIS A O 1
ATOM 1779 N N . ARG A 1 224 ? 10.779 21.762 -11.380 1.00 94.62 224 ARG A N 1
ATOM 1780 C CA . ARG A 1 224 ? 9.515 22.357 -11.866 1.00 94.62 224 ARG A CA 1
ATOM 1781 C C . ARG A 1 224 ? 9.658 23.766 -12.445 1.00 94.62 224 ARG A C 1
ATOM 1783 O O . ARG A 1 224 ? 8.883 24.160 -13.312 1.00 94.62 224 ARG A O 1
ATOM 1790 N N . LEU A 1 225 ? 10.650 24.530 -11.975 1.00 95.56 225 LEU A N 1
ATOM 17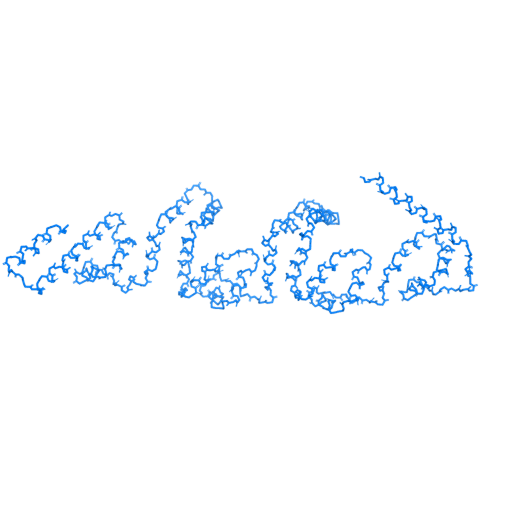91 C CA . LEU A 1 225 ? 10.907 25.909 -12.412 1.00 95.56 225 LEU A CA 1
ATOM 1792 C C . LEU A 1 225 ? 11.698 25.990 -13.729 1.00 95.56 225 LEU A C 1
ATOM 1794 O O . LEU A 1 225 ? 11.837 27.077 -14.294 1.00 95.56 225 LEU A O 1
ATOM 1798 N N . VAL A 1 226 ? 12.201 24.863 -14.246 1.00 95.12 226 VAL A N 1
ATOM 1799 C CA . VAL A 1 226 ? 12.882 24.808 -15.544 1.00 95.12 226 VAL A CA 1
ATOM 1800 C C . VAL A 1 226 ? 11.836 24.935 -16.654 1.00 95.12 226 VAL A C 1
ATOM 1802 O O . VAL A 1 226 ? 11.012 24.044 -16.882 1.00 95.12 226 VAL A O 1
ATOM 1805 N N . SER A 1 227 ? 11.862 26.071 -17.353 1.00 93.69 227 SER A N 1
ATOM 1806 C CA . SER A 1 227 ? 10.869 26.426 -18.377 1.00 93.69 227 SER A CA 1
ATOM 1807 C C . SER A 1 227 ? 10.986 25.582 -19.648 1.00 93.69 227 SER A C 1
ATOM 1809 O O . SER A 1 227 ? 9.975 25.225 -20.257 1.00 93.69 227 SER A O 1
ATOM 1811 N N . ASN A 1 228 ? 12.208 25.229 -20.048 1.00 96.50 228 ASN A N 1
ATOM 1812 C CA . ASN A 1 228 ? 12.443 24.373 -21.199 1.00 96.50 228 ASN A CA 1
ATOM 1813 C C . ASN A 1 228 ? 12.109 22.918 -20.849 1.00 96.50 228 ASN A C 1
ATOM 1815 O O . ASN A 1 228 ? 12.757 22.300 -20.011 1.00 96.50 228 ASN A O 1
ATOM 1819 N N . THR A 1 229 ? 11.111 22.353 -21.529 1.00 95.44 229 THR A N 1
ATOM 1820 C CA . THR A 1 229 ? 10.618 21.001 -21.229 1.00 95.44 229 THR A CA 1
ATOM 1821 C C . THR A 1 229 ? 11.646 19.912 -21.543 1.00 95.44 229 THR A C 1
ATOM 1823 O O . THR A 1 229 ? 11.787 18.984 -20.756 1.00 95.44 229 THR A O 1
ATOM 1826 N N . ALA A 1 230 ? 12.391 20.021 -22.648 1.00 95.19 230 ALA A N 1
ATOM 1827 C CA . ALA A 1 230 ? 13.394 19.015 -23.007 1.00 95.19 230 ALA A CA 1
ATOM 1828 C C . ALA A 1 230 ? 14.582 19.034 -22.033 1.00 95.19 230 ALA A C 1
ATOM 1830 O O . ALA A 1 230 ? 15.098 17.990 -21.644 1.00 95.19 230 ALA A O 1
ATOM 1831 N N . GLU A 1 231 ? 14.986 20.231 -21.611 1.00 95.31 231 GLU A N 1
ATOM 1832 C CA . GLU A 1 231 ? 16.026 20.410 -20.599 1.00 95.31 231 GLU A CA 1
ATOM 1833 C C . GLU A 1 231 ? 15.573 19.897 -19.229 1.00 95.31 231 GLU A C 1
ATOM 1835 O O . GLU A 1 231 ? 16.306 19.142 -18.597 1.00 95.31 231 GLU A O 1
ATOM 1840 N N . ARG A 1 232 ? 14.340 20.219 -18.817 1.00 95.69 232 ARG A N 1
ATOM 1841 C CA . ARG A 1 232 ? 13.738 19.718 -17.576 1.00 95.69 232 ARG A CA 1
ATOM 1842 C C . ARG A 1 232 ? 13.734 18.192 -17.531 1.00 95.69 232 ARG A C 1
ATOM 1844 O O . ARG A 1 232 ? 14.197 17.618 -16.555 1.00 95.69 232 ARG A O 1
ATOM 1851 N N . GLN A 1 233 ? 13.264 17.538 -18.595 1.00 94.81 233 GLN A N 1
ATOM 1852 C CA . GLN A 1 233 ? 13.232 16.073 -18.656 1.00 94.81 233 GLN A CA 1
ATOM 1853 C C . GLN A 1 233 ? 14.632 15.457 -18.606 1.00 94.81 233 GLN A C 1
ATOM 1855 O O . GLN A 1 233 ? 14.846 14.471 -17.911 1.00 94.81 233 GLN A O 1
ATOM 1860 N N . ARG A 1 234 ? 15.613 16.071 -19.276 1.00 95.31 234 ARG A N 1
ATOM 1861 C CA . ARG A 1 234 ? 17.005 15.615 -19.212 1.00 95.31 234 ARG A CA 1
ATOM 1862 C C . ARG A 1 234 ? 17.579 15.691 -17.793 1.00 95.31 234 ARG A C 1
ATOM 1864 O O . ARG A 1 234 ? 18.316 14.791 -17.406 1.00 95.31 234 ARG A O 1
ATOM 1871 N N . LEU A 1 235 ? 17.285 16.759 -17.048 1.00 96.31 235 LEU A N 1
ATOM 1872 C CA . LEU A 1 235 ? 17.756 16.928 -15.669 1.00 96.31 235 LEU A CA 1
ATOM 1873 C C . LEU A 1 235 ? 17.091 15.930 -14.713 1.00 96.31 235 LEU A C 1
ATOM 1875 O O . LEU A 1 235 ? 17.790 15.295 -13.929 1.00 96.31 235 LEU A O 1
ATOM 1879 N N . ILE A 1 236 ? 15.774 15.736 -14.842 1.00 95.88 236 ILE A N 1
ATOM 1880 C CA . ILE A 1 236 ? 15.020 14.722 -14.086 1.00 95.88 236 ILE A CA 1
ATOM 1881 C C . ILE A 1 236 ? 15.626 13.335 -14.309 1.00 95.88 236 ILE A C 1
ATOM 1883 O O . ILE A 1 236 ? 15.949 12.642 -13.348 1.00 95.88 236 ILE A O 1
ATOM 1887 N N . GLU A 1 237 ? 15.837 12.951 -15.568 1.00 94.38 237 GLU A N 1
ATOM 1888 C CA . GLU A 1 237 ? 16.410 11.649 -15.906 1.00 94.38 237 GLU A CA 1
ATOM 1889 C C . GLU A 1 237 ? 17.843 11.500 -15.376 1.00 94.38 237 GLU A C 1
ATOM 1891 O O . GLU A 1 237 ? 18.214 10.459 -14.838 1.00 94.38 237 GLU A O 1
ATOM 1896 N N . GLN A 1 238 ? 18.644 12.566 -15.441 1.00 95.62 238 GLN A N 1
ATOM 1897 C CA . GLN A 1 238 ? 19.994 12.559 -14.887 1.00 95.62 238 GLN A CA 1
ATOM 1898 C C . GLN A 1 238 ? 20.002 12.318 -13.368 1.00 95.62 238 GLN A C 1
ATOM 1900 O O . GLN A 1 238 ? 20.852 11.572 -12.876 1.00 95.62 238 GLN A O 1
ATOM 1905 N N . ASP A 1 239 ? 19.088 12.933 -12.620 1.00 96.88 239 ASP A N 1
ATOM 1906 C CA . ASP A 1 239 ? 19.008 12.748 -11.168 1.00 96.88 239 ASP A CA 1
ATOM 1907 C C . ASP A 1 239 ? 18.406 11.390 -10.785 1.00 96.88 239 ASP A C 1
ATOM 1909 O O . ASP A 1 239 ? 18.898 10.747 -9.854 1.00 96.88 239 ASP A O 1
ATOM 1913 N N . ARG A 1 240 ? 17.441 10.882 -11.558 1.00 95.88 240 ARG A N 1
ATOM 1914 C CA . ARG A 1 240 ? 16.925 9.509 -11.425 1.00 95.88 240 ARG A CA 1
ATOM 1915 C C . ARG A 1 240 ? 18.027 8.469 -11.619 1.00 95.88 240 ARG A C 1
ATOM 1917 O O . ARG A 1 240 ? 18.193 7.583 -10.783 1.00 95.88 240 ARG A O 1
ATOM 1924 N N . GLN A 1 241 ? 18.857 8.630 -12.649 1.00 93.75 241 GLN A N 1
ATOM 1925 C CA . GLN A 1 241 ? 20.017 7.762 -12.873 1.00 93.75 241 GLN A CA 1
ATOM 1926 C C . GLN A 1 241 ? 21.028 7.835 -11.726 1.00 93.75 241 GLN A C 1
ATOM 1928 O O . GLN A 1 241 ? 21.579 6.811 -11.326 1.00 93.75 241 GLN A O 1
ATOM 1933 N N . ARG A 1 242 ? 21.269 9.020 -11.149 1.00 95.56 242 ARG A N 1
ATOM 1934 C CA . ARG A 1 242 ? 22.131 9.147 -9.960 1.00 95.56 242 ARG A CA 1
ATOM 1935 C C . ARG A 1 242 ? 21.566 8.383 -8.764 1.00 95.56 242 ARG A C 1
ATOM 1937 O O . ARG A 1 242 ? 22.341 7.741 -8.057 1.00 95.56 242 ARG A O 1
ATOM 1944 N N . LEU A 1 243 ? 20.250 8.427 -8.552 1.00 96.00 243 LEU A N 1
ATOM 1945 C CA . LEU A 1 243 ? 19.589 7.685 -7.478 1.00 96.00 243 LEU A CA 1
ATOM 1946 C C . LEU A 1 243 ? 19.751 6.168 -7.657 1.00 96.00 243 LEU A C 1
ATOM 1948 O O . LEU A 1 243 ? 20.097 5.483 -6.692 1.00 96.00 243 LEU A O 1
ATOM 1952 N N . PHE A 1 244 ? 19.578 5.661 -8.881 1.00 94.81 244 PHE A N 1
ATOM 1953 C CA . PHE A 1 244 ? 19.806 4.250 -9.210 1.00 94.81 244 PHE A CA 1
ATOM 1954 C C . PHE A 1 244 ? 21.269 3.831 -9.052 1.00 94.81 244 PHE A C 1
ATOM 1956 O O . PHE A 1 244 ? 21.548 2.829 -8.399 1.00 94.81 244 PHE A O 1
ATOM 1963 N N . LEU A 1 245 ? 22.223 4.631 -9.536 1.00 93.50 245 LEU A N 1
ATOM 1964 C CA . LEU A 1 245 ? 23.654 4.348 -9.365 1.00 93.50 245 LEU A CA 1
ATOM 1965 C C . LEU A 1 245 ? 24.073 4.305 -7.889 1.00 93.50 245 LEU A C 1
ATOM 1967 O O . LEU A 1 245 ? 24.934 3.510 -7.514 1.00 93.50 245 LEU A O 1
ATOM 1971 N N . ALA A 1 246 ? 23.467 5.146 -7.049 1.00 95.19 246 ALA A N 1
ATOM 1972 C CA . ALA A 1 246 ? 23.688 5.127 -5.607 1.00 95.19 246 ALA A CA 1
ATOM 1973 C C . ALA A 1 246 ? 23.014 3.926 -4.916 1.00 95.19 246 ALA A C 1
ATOM 1975 O O . ALA A 1 246 ? 23.478 3.498 -3.860 1.00 95.19 246 ALA A O 1
ATOM 1976 N N . ASN A 1 247 ? 21.950 3.367 -5.507 1.00 94.44 247 ASN A N 1
ATOM 1977 C CA . ASN A 1 247 ? 21.153 2.281 -4.936 1.00 94.44 247 ASN A CA 1
ATOM 1978 C C . ASN A 1 247 ? 20.828 1.194 -5.988 1.00 94.44 247 ASN A C 1
ATOM 1980 O O . ASN A 1 247 ? 19.676 1.064 -6.398 1.00 94.44 247 ASN A O 1
ATOM 1984 N N . PRO A 1 248 ? 21.791 0.346 -6.397 1.00 90.81 248 PRO A N 1
ATOM 1985 C CA . PRO A 1 248 ? 21.556 -0.634 -7.467 1.00 90.81 248 PRO A CA 1
ATOM 1986 C C . PRO A 1 248 ? 20.457 -1.666 -7.160 1.00 90.81 248 PRO A C 1
ATOM 1988 O O . PRO A 1 248 ? 19.774 -2.147 -8.057 1.00 90.81 248 PRO A O 1
ATOM 1991 N N . ALA A 1 249 ? 20.260 -2.007 -5.881 1.00 94.00 249 ALA A N 1
ATOM 1992 C CA . ALA A 1 249 ? 19.164 -2.886 -5.468 1.00 94.00 249 ALA A CA 1
ATOM 1993 C C . ALA A 1 249 ? 17.788 -2.220 -5.640 1.00 94.00 249 ALA A C 1
ATOM 1995 O O . ALA A 1 249 ? 16.818 -2.902 -5.958 1.00 94.00 249 ALA A O 1
ATOM 1996 N N . PHE A 1 250 ? 17.717 -0.897 -5.453 1.00 96.06 250 PHE A N 1
ATOM 1997 C CA . PHE A 1 250 ? 16.488 -0.131 -5.635 1.00 96.06 250 PHE A CA 1
ATOM 1998 C C . PHE A 1 250 ? 16.086 -0.074 -7.106 1.00 96.06 250 PHE A C 1
ATOM 2000 O O . PHE A 1 250 ? 14.913 -0.231 -7.389 1.00 96.06 250 PHE A O 1
ATOM 2007 N N . GLU A 1 251 ? 17.028 0.077 -8.041 1.00 95.00 251 GLU A N 1
ATOM 2008 C CA . GLU A 1 251 ? 16.709 0.101 -9.476 1.00 95.00 251 GLU A CA 1
ATOM 2009 C C . GLU A 1 251 ? 15.916 -1.140 -9.907 1.00 95.00 251 GLU A C 1
ATOM 2011 O O . GLU A 1 251 ? 14.840 -1.023 -10.489 1.00 95.00 251 GLU A O 1
ATOM 2016 N N . GLN A 1 252 ? 16.405 -2.334 -9.564 1.00 94.44 252 GLN A N 1
ATOM 2017 C CA . GLN A 1 252 ? 15.728 -3.582 -9.925 1.00 94.44 252 GLN A CA 1
ATOM 2018 C C . GLN A 1 252 ? 14.364 -3.712 -9.241 1.00 94.44 252 GLN A C 1
ATOM 2020 O O . GLN A 1 252 ? 13.378 -4.067 -9.883 1.00 94.44 252 GLN A O 1
ATOM 2025 N N . ASP A 1 253 ? 14.297 -3.405 -7.947 1.00 97.69 253 ASP A N 1
ATOM 2026 C CA . ASP A 1 253 ? 13.059 -3.490 -7.170 1.00 97.69 253 ASP A CA 1
ATOM 2027 C C . ASP A 1 253 ? 12.028 -2.438 -7.592 1.00 97.69 253 ASP A C 1
ATOM 2029 O O . ASP A 1 253 ? 10.832 -2.711 -7.568 1.00 97.69 253 ASP A O 1
ATOM 2033 N N . TYR A 1 254 ? 12.470 -1.268 -8.048 1.00 97.38 254 TYR A N 1
ATOM 2034 C CA . TYR A 1 254 ? 11.611 -0.241 -8.621 1.00 97.38 254 TYR A CA 1
ATOM 2035 C C . TYR A 1 254 ? 10.999 -0.716 -9.944 1.00 97.38 254 TYR A C 1
ATOM 2037 O O . TYR A 1 254 ? 9.809 -0.517 -10.175 1.00 97.38 254 TYR A O 1
ATOM 2045 N N . GLN A 1 255 ? 11.759 -1.429 -10.785 1.00 96.38 255 GLN A N 1
ATOM 2046 C CA . GLN A 1 255 ? 11.181 -2.043 -11.985 1.00 96.38 255 GLN A CA 1
ATOM 2047 C C . GLN A 1 255 ? 10.169 -3.145 -11.643 1.00 96.38 255 GLN A C 1
ATOM 2049 O O . GLN A 1 255 ? 9.132 -3.230 -12.299 1.00 96.38 255 GLN A O 1
ATOM 2054 N N . ARG A 1 256 ? 10.406 -3.945 -10.591 1.00 97.94 256 ARG A N 1
ATOM 2055 C CA . ARG A 1 256 ? 9.402 -4.903 -10.085 1.00 97.94 256 ARG A CA 1
ATOM 2056 C C . ARG A 1 256 ? 8.147 -4.182 -9.601 1.00 97.94 256 ARG A C 1
ATOM 2058 O O . ARG A 1 256 ? 7.046 -4.561 -9.981 1.00 97.94 256 ARG A O 1
ATOM 2065 N N . PHE A 1 257 ? 8.313 -3.111 -8.827 1.00 97.50 257 PHE A N 1
ATOM 2066 C CA . PHE A 1 257 ? 7.220 -2.278 -8.326 1.00 97.50 257 PHE A CA 1
ATOM 2067 C C . PHE A 1 257 ? 6.354 -1.750 -9.478 1.00 97.50 257 PHE A C 1
ATOM 2069 O O . PHE A 1 257 ? 5.139 -1.944 -9.478 1.00 97.50 257 PHE A O 1
ATOM 2076 N N . GLN A 1 258 ? 6.986 -1.196 -10.517 1.00 96.44 258 GLN A N 1
ATOM 2077 C CA . GLN A 1 258 ? 6.301 -0.752 -11.732 1.00 96.44 258 GLN A CA 1
ATOM 2078 C C . GLN A 1 258 ? 5.586 -1.901 -12.456 1.00 96.44 258 GLN A C 1
ATOM 2080 O O . GLN A 1 258 ? 4.462 -1.716 -12.919 1.00 96.44 258 GLN A O 1
ATOM 2085 N N . ALA A 1 259 ? 6.197 -3.087 -12.544 1.00 96.88 259 ALA A N 1
ATOM 2086 C CA . ALA A 1 259 ? 5.581 -4.255 -13.172 1.00 96.88 259 ALA A CA 1
ATOM 2087 C C . ALA A 1 259 ? 4.290 -4.682 -12.449 1.00 96.88 259 ALA A C 1
ATOM 2089 O O . ALA A 1 259 ? 3.259 -4.861 -13.101 1.00 96.88 259 ALA A O 1
ATOM 2090 N N . HIS A 1 260 ? 4.315 -4.772 -11.115 1.00 96.56 260 HIS A N 1
ATOM 2091 C CA . HIS A 1 260 ? 3.126 -5.099 -10.321 1.00 96.56 260 HIS A CA 1
ATOM 2092 C C . HIS A 1 260 ? 2.046 -4.014 -10.436 1.00 96.56 260 HIS A C 1
ATOM 2094 O O . HIS A 1 260 ? 0.877 -4.337 -10.638 1.00 96.56 260 HIS A O 1
ATOM 2100 N N . GLY A 1 261 ? 2.428 -2.731 -10.408 1.00 95.31 261 GLY A N 1
ATOM 2101 C CA . GLY A 1 261 ? 1.496 -1.610 -10.594 1.00 95.31 261 GLY A CA 1
ATOM 2102 C C . GLY A 1 261 ? 0.872 -1.549 -11.995 1.00 95.31 261 GLY A C 1
ATOM 2103 O O . GLY A 1 261 ? -0.193 -0.972 -12.183 1.00 95.31 261 GLY A O 1
ATOM 2104 N N . LYS A 1 262 ? 1.518 -2.173 -12.987 1.00 95.06 262 LYS A N 1
ATOM 2105 C CA . LYS A 1 262 ? 1.033 -2.319 -14.370 1.00 95.06 262 LYS A CA 1
ATOM 2106 C C . LYS A 1 262 ? 0.334 -3.657 -14.619 1.00 95.06 262 LYS A C 1
ATOM 2108 O O . LYS A 1 262 ? 0.004 -3.962 -15.765 1.00 95.06 262 LYS A O 1
ATOM 2113 N N . PHE A 1 263 ? 0.102 -4.445 -13.568 1.00 95.50 263 PHE A N 1
ATOM 2114 C CA . PHE A 1 263 ? -0.573 -5.742 -13.636 1.00 95.50 263 PHE A CA 1
ATOM 2115 C C . PHE A 1 263 ? 0.098 -6.721 -14.608 1.00 95.50 263 PHE A C 1
ATOM 2117 O O . PHE A 1 263 ? -0.588 -7.512 -15.264 1.00 95.50 263 PHE A O 1
ATOM 2124 N N . ILE A 1 264 ? 1.428 -6.642 -14.722 1.00 95.75 264 ILE A N 1
ATOM 2125 C CA . ILE A 1 264 ? 2.229 -7.603 -15.481 1.00 95.75 264 ILE A CA 1
ATOM 2126 C C . ILE A 1 264 ? 2.149 -8.952 -14.770 1.00 95.75 264 ILE A C 1
ATOM 2128 O O . ILE A 1 264 ? 2.347 -9.032 -13.557 1.00 95.75 264 ILE A O 1
ATOM 2132 N N . GLN A 1 265 ? 1.866 -10.021 -15.515 1.00 94.50 265 GLN A N 1
ATOM 2133 C CA . GLN A 1 265 ? 1.762 -11.352 -14.916 1.00 94.50 265 GLN A CA 1
ATOM 2134 C C . GLN A 1 265 ? 3.060 -11.759 -14.189 1.00 94.50 265 GLN A C 1
ATOM 2136 O O . GLN A 1 265 ? 4.153 -11.509 -14.710 1.00 94.50 265 GLN A O 1
ATOM 2141 N N . PRO A 1 266 ? 2.975 -12.467 -13.042 1.00 95.12 266 PRO A N 1
ATOM 2142 C CA . PRO A 1 266 ? 4.139 -12.798 -12.217 1.00 95.12 266 PRO A CA 1
ATOM 2143 C C . PRO A 1 266 ? 5.291 -13.479 -12.965 1.00 95.12 266 PRO A C 1
ATOM 2145 O O . PRO A 1 266 ? 6.453 -13.193 -12.687 1.00 95.12 266 PRO A O 1
ATOM 2148 N N . GLN A 1 267 ? 5.003 -14.345 -13.948 1.00 95.94 267 GLN A N 1
ATOM 2149 C CA . GLN A 1 267 ? 6.062 -15.008 -14.719 1.00 95.94 267 GLN A CA 1
ATOM 2150 C C . GLN A 1 267 ? 6.879 -14.061 -15.615 1.00 95.94 267 GLN A C 1
ATOM 2152 O O . GLN A 1 267 ? 7.975 -14.429 -16.023 1.00 95.94 267 GLN A O 1
ATOM 2157 N N . PHE A 1 268 ? 6.362 -12.866 -15.913 1.00 97.25 268 PHE A N 1
ATOM 2158 C CA . PHE A 1 268 ? 6.984 -11.870 -16.787 1.00 97.25 268 PHE A CA 1
ATOM 2159 C C . PHE A 1 268 ? 7.615 -10.698 -16.024 1.00 97.25 268 PHE A C 1
ATOM 2161 O O . PHE A 1 268 ? 8.210 -9.817 -16.642 1.00 97.25 268 PHE A O 1
ATOM 2168 N N . VAL A 1 269 ? 7.529 -10.676 -14.691 1.00 96.81 269 VAL A N 1
ATOM 2169 C CA . VAL A 1 269 ? 8.095 -9.592 -13.870 1.00 96.81 269 VAL A CA 1
ATOM 2170 C C . VAL A 1 269 ? 9.612 -9.494 -14.046 1.00 96.81 269 VAL A C 1
ATOM 2172 O O . VAL A 1 269 ? 10.140 -8.407 -14.259 1.00 96.81 269 VAL A O 1
ATOM 2175 N N . GLU A 1 270 ? 10.336 -10.615 -14.041 1.00 97.25 270 GLU A N 1
ATOM 2176 C CA . GLU A 1 270 ? 11.793 -10.580 -14.246 1.00 97.25 270 GLU A CA 1
ATOM 2177 C C . GLU A 1 270 ? 12.177 -10.243 -15.696 1.00 97.25 270 GLU A C 1
ATOM 2179 O O . GLU A 1 270 ? 13.207 -9.605 -15.922 1.00 97.25 270 GLU A O 1
ATOM 2184 N N . ASP A 1 271 ? 11.336 -10.595 -16.678 1.00 97.44 271 ASP A N 1
ATOM 2185 C CA . ASP A 1 271 ? 11.528 -10.149 -18.063 1.00 97.44 271 ASP A CA 1
ATOM 2186 C C . ASP A 1 271 ? 11.326 -8.628 -18.184 1.00 97.44 271 ASP A C 1
ATOM 2188 O O . ASP A 1 271 ? 12.084 -7.963 -18.891 1.00 97.44 271 ASP A O 1
ATOM 2192 N N . TYR A 1 272 ? 10.370 -8.056 -17.441 1.00 96.69 272 TYR A N 1
ATOM 2193 C CA . TYR A 1 272 ? 10.163 -6.610 -17.335 1.00 96.69 272 TYR A CA 1
ATOM 2194 C C . TYR A 1 272 ? 11.395 -5.913 -16.749 1.00 96.69 272 TYR A C 1
ATOM 2196 O O . TYR A 1 272 ? 11.923 -4.978 -17.353 1.00 96.69 272 TYR A O 1
ATOM 2204 N N . VAL A 1 273 ? 11.908 -6.401 -15.616 1.00 96.38 273 VAL A N 1
ATOM 2205 C CA . VAL A 1 273 ? 13.119 -5.856 -14.977 1.00 96.38 273 VAL A CA 1
ATOM 2206 C C . VAL A 1 273 ? 14.305 -5.896 -15.939 1.00 96.38 273 VAL A C 1
ATOM 2208 O O . VAL A 1 273 ? 14.988 -4.889 -16.132 1.00 96.38 273 VAL A O 1
ATOM 2211 N N . ALA A 1 274 ? 14.537 -7.042 -16.581 1.00 96.06 274 ALA A N 1
ATOM 2212 C CA . ALA A 1 274 ? 15.625 -7.200 -17.535 1.00 96.06 274 ALA A CA 1
ATOM 2213 C C . ALA A 1 274 ? 15.461 -6.280 -18.753 1.00 96.06 274 ALA A C 1
ATOM 2215 O O . ALA A 1 274 ? 16.433 -5.649 -19.161 1.00 96.06 274 ALA A O 1
ATOM 2216 N N . TYR A 1 275 ? 14.251 -6.153 -19.304 1.00 95.25 275 TYR A N 1
ATOM 2217 C CA . TYR A 1 275 ? 13.961 -5.275 -20.439 1.00 95.25 275 TYR A CA 1
ATOM 2218 C C . TYR A 1 275 ? 14.267 -3.803 -20.135 1.00 95.25 275 TYR A C 1
ATOM 2220 O O . TYR A 1 275 ? 14.921 -3.128 -20.937 1.00 95.25 275 TYR A O 1
ATOM 2228 N N . TYR A 1 276 ? 13.838 -3.300 -18.975 1.00 92.19 276 TYR A N 1
ATOM 2229 C CA . TYR A 1 276 ? 14.099 -1.911 -18.592 1.00 92.19 276 TYR A CA 1
ATOM 2230 C C . TYR A 1 276 ? 15.549 -1.663 -18.171 1.00 92.19 276 TYR A C 1
ATOM 2232 O O . TYR A 1 276 ? 16.028 -0.546 -18.352 1.00 92.19 276 TYR A O 1
ATOM 2240 N N . GLY A 1 277 ? 16.271 -2.697 -17.729 1.00 90.56 277 GLY A N 1
ATOM 2241 C CA . GLY A 1 277 ? 17.717 -2.637 -17.492 1.00 90.56 277 GLY A CA 1
ATOM 2242 C C . GLY A 1 277 ? 18.577 -2.605 -18.765 1.00 90.56 277 GLY A C 1
ATOM 2243 O O . GLY A 1 277 ? 19.776 -2.336 -18.688 1.00 90.56 277 GLY A O 1
ATOM 2244 N N . LEU A 1 278 ? 18.003 -2.875 -19.945 1.00 91.50 278 LEU A N 1
ATOM 2245 C CA . LEU A 1 278 ? 18.718 -2.747 -21.217 1.00 91.50 278 LEU A CA 1
ATOM 2246 C C . LEU A 1 278 ? 18.837 -1.277 -21.651 1.00 91.50 278 LEU A C 1
ATOM 2248 O O . LEU A 1 278 ? 17.928 -0.484 -21.382 1.00 91.50 278 LEU A O 1
ATOM 2252 N N . PRO A 1 279 ? 19.901 -0.921 -22.401 1.00 87.06 279 PRO A N 1
ATOM 2253 C CA . PRO A 1 279 ? 20.059 0.415 -22.961 1.00 87.06 279 PRO A CA 1
ATOM 2254 C C . PRO A 1 279 ? 18.825 0.862 -23.752 1.00 87.06 279 PRO A C 1
ATOM 2256 O O . PRO A 1 279 ? 18.290 0.111 -24.569 1.00 87.06 279 PRO A O 1
ATOM 2259 N N . GLU A 1 280 ? 18.402 2.109 -23.535 1.00 83.44 280 GLU A N 1
ATOM 2260 C CA . GLU A 1 280 ? 17.266 2.695 -24.261 1.00 83.44 280 GLU A CA 1
ATOM 2261 C C . GLU A 1 280 ? 17.576 2.949 -25.739 1.00 83.44 280 GLU A C 1
ATOM 2263 O O . GLU A 1 280 ? 16.675 3.007 -26.573 1.00 83.44 280 GLU A O 1
ATOM 2268 N N . SER A 1 281 ? 18.857 3.144 -26.056 1.00 81.88 281 SER A N 1
ATOM 2269 C CA . SER A 1 281 ? 19.340 3.387 -27.407 1.00 81.88 281 SER A CA 1
ATOM 2270 C C . SER A 1 281 ? 19.784 2.095 -28.091 1.00 81.88 281 SER A C 1
ATOM 2272 O O . SER A 1 281 ? 20.195 1.122 -27.457 1.00 81.88 281 SER A O 1
ATOM 2274 N N . GLY A 1 282 ? 19.730 2.105 -29.422 1.00 86.06 282 GLY A N 1
ATOM 2275 C CA . GLY A 1 282 ? 20.039 0.931 -30.232 1.00 86.06 282 GLY A CA 1
ATOM 2276 C C . GLY A 1 282 ? 18.886 -0.069 -30.259 1.00 86.06 282 GLY A C 1
ATOM 2277 O O . GLY A 1 282 ? 17.729 0.297 -30.074 1.00 86.06 282 GLY A O 1
ATOM 2278 N N . SER A 1 283 ? 19.210 -1.331 -30.530 1.00 90.19 283 SER A N 1
ATOM 2279 C CA . SER A 1 283 ? 18.220 -2.380 -30.812 1.00 90.19 283 SER A CA 1
ATOM 2280 C C . SER A 1 283 ? 18.222 -3.500 -29.763 1.00 90.19 283 SER A C 1
ATOM 2282 O O . SER A 1 283 ? 17.690 -4.580 -30.010 1.00 90.19 283 SER A O 1
ATOM 2284 N N . ALA A 1 284 ? 18.838 -3.274 -28.596 1.00 92.25 284 ALA A N 1
ATOM 2285 C CA . ALA A 1 284 ? 18.942 -4.268 -27.525 1.00 92.25 284 ALA A CA 1
ATOM 2286 C C . ALA A 1 284 ? 17.564 -4.668 -26.972 1.00 92.25 284 ALA A C 1
ATOM 2288 O O . ALA A 1 284 ? 17.256 -5.857 -26.897 1.00 92.25 284 ALA A O 1
ATOM 2289 N N . ARG A 1 285 ? 16.713 -3.678 -26.667 1.00 93.62 285 ARG A N 1
ATOM 2290 C CA . ARG A 1 285 ? 15.319 -3.883 -26.240 1.00 93.62 285 ARG A CA 1
ATOM 2291 C C . ARG A 1 285 ? 14.506 -4.633 -27.302 1.00 93.62 285 ARG A C 1
ATOM 2293 O O . ARG A 1 285 ? 13.854 -5.625 -26.988 1.00 93.62 285 ARG A O 1
ATOM 2300 N N . ASP A 1 286 ? 14.634 -4.250 -28.572 1.00 93.44 286 ASP A N 1
ATOM 2301 C CA . ASP A 1 286 ? 13.941 -4.920 -29.680 1.00 93.44 286 ASP A CA 1
ATOM 2302 C C . ASP A 1 286 ? 14.383 -6.383 -29.862 1.00 93.44 286 ASP A C 1
ATOM 2304 O O . ASP A 1 286 ? 13.555 -7.262 -30.115 1.00 93.44 286 ASP A O 1
ATOM 2308 N N . ARG A 1 287 ? 15.687 -6.671 -29.721 1.00 94.12 287 ARG A N 1
ATOM 2309 C CA . ARG A 1 287 ? 16.220 -8.046 -29.738 1.00 94.12 287 ARG A CA 1
ATOM 2310 C C . ARG A 1 287 ? 15.668 -8.867 -28.578 1.00 94.12 287 ARG A C 1
ATOM 2312 O O . ARG A 1 287 ? 15.259 -10.005 -28.784 1.00 94.12 287 ARG A O 1
ATOM 2319 N N . TYR A 1 288 ? 15.610 -8.277 -27.388 1.00 95.19 288 TYR A N 1
ATOM 2320 C CA . TYR A 1 288 ? 15.088 -8.940 -26.200 1.00 95.19 288 TYR A CA 1
ATOM 2321 C C . TYR A 1 288 ? 13.622 -9.358 -26.372 1.00 95.19 288 TYR A C 1
ATOM 2323 O O . TYR A 1 288 ? 13.267 -10.500 -26.076 1.00 95.19 288 TYR A O 1
ATOM 2331 N N . LEU A 1 289 ? 12.793 -8.465 -26.925 1.00 94.56 289 LEU A N 1
ATOM 2332 C CA . LEU A 1 289 ? 11.390 -8.744 -27.246 1.00 94.56 289 LEU A CA 1
ATOM 2333 C C . LEU A 1 289 ? 11.247 -9.805 -28.346 1.00 94.56 289 LEU A C 1
ATOM 2335 O O . LEU A 1 289 ? 10.388 -10.678 -28.254 1.00 94.56 289 LEU A O 1
ATOM 2339 N N . LYS A 1 290 ? 12.118 -9.782 -29.363 1.00 93.75 290 LYS A N 1
ATOM 2340 C CA . LYS A 1 290 ? 12.133 -10.782 -30.444 1.00 93.75 290 LYS A CA 1
ATOM 2341 C C . LYS A 1 290 ? 12.353 -12.206 -29.930 1.00 93.75 290 LYS A C 1
ATOM 2343 O O . LYS A 1 290 ? 11.791 -13.149 -30.481 1.00 93.75 290 LYS A O 1
ATOM 2348 N N . GLU A 1 291 ? 13.193 -12.364 -28.911 1.00 95.00 291 GLU A N 1
ATOM 2349 C CA . GLU A 1 291 ? 13.507 -13.660 -28.301 1.00 95.00 291 GLU A CA 1
ATOM 2350 C C . GLU A 1 291 ? 12.433 -14.134 -27.309 1.00 95.00 291 GLU A C 1
ATOM 2352 O O . GLU A 1 291 ? 12.406 -15.314 -26.961 1.00 95.00 291 GLU A O 1
ATOM 2357 N N . ARG A 1 292 ? 11.531 -13.240 -26.882 1.00 96.00 292 ARG A N 1
ATOM 2358 C CA . ARG A 1 292 ? 10.478 -13.500 -25.889 1.00 96.00 292 ARG A CA 1
ATOM 2359 C C . ARG A 1 292 ? 9.108 -13.029 -26.398 1.00 96.00 292 ARG A C 1
ATOM 2361 O O . ARG A 1 292 ? 8.581 -12.024 -25.919 1.00 96.00 292 ARG A O 1
ATOM 2368 N N . PRO A 1 293 ? 8.505 -13.748 -27.360 1.00 94.69 293 PRO A N 1
ATOM 2369 C CA . PRO A 1 293 ? 7.242 -13.335 -27.972 1.00 94.69 293 PRO A CA 1
ATOM 2370 C C . PRO A 1 293 ? 6.074 -13.277 -26.977 1.00 94.69 293 PRO A C 1
ATOM 2372 O O . PRO A 1 293 ? 5.232 -12.391 -27.100 1.00 94.69 293 PRO A O 1
ATOM 2375 N N . ASP A 1 294 ? 6.042 -14.165 -25.979 1.00 95.81 294 ASP A N 1
ATOM 2376 C CA . ASP A 1 294 ? 4.983 -14.174 -24.960 1.00 95.81 294 ASP A CA 1
ATOM 2377 C C . ASP A 1 294 ? 5.068 -12.935 -24.054 1.00 95.81 294 ASP A C 1
ATOM 2379 O O . ASP A 1 294 ? 4.057 -12.288 -23.788 1.00 95.81 294 ASP A O 1
ATOM 2383 N N . PHE A 1 295 ? 6.285 -12.543 -23.662 1.00 95.75 295 PHE A N 1
ATOM 2384 C CA . PHE A 1 295 ? 6.523 -11.304 -22.920 1.00 95.75 295 PHE A CA 1
ATOM 2385 C C . PHE A 1 295 ? 6.161 -10.067 -23.752 1.00 95.75 295 PHE A C 1
ATOM 2387 O O . PHE A 1 295 ? 5.524 -9.144 -23.253 1.00 95.75 295 PHE A O 1
ATOM 2394 N N . TYR A 1 296 ? 6.514 -10.048 -25.042 1.00 94.75 296 TYR A N 1
ATOM 2395 C CA . TYR A 1 296 ? 6.115 -8.957 -25.931 1.00 94.75 296 TYR A CA 1
ATOM 2396 C C . TYR A 1 296 ? 4.588 -8.825 -26.021 1.00 94.75 296 TYR A C 1
ATOM 2398 O O . TYR A 1 296 ? 4.072 -7.713 -25.915 1.00 94.75 296 TYR A O 1
ATOM 2406 N N . ALA A 1 297 ? 3.864 -9.940 -26.150 1.00 93.75 297 ALA A N 1
ATOM 2407 C CA . ALA A 1 297 ? 2.404 -9.936 -26.172 1.00 93.75 297 ALA A CA 1
ATOM 2408 C C . ALA A 1 297 ? 1.800 -9.397 -24.861 1.00 93.75 297 ALA A C 1
ATOM 2410 O O . ALA A 1 297 ? 0.862 -8.600 -24.910 1.00 93.75 297 ALA A O 1
ATOM 2411 N N . GLU A 1 298 ? 2.363 -9.770 -23.707 1.00 94.25 298 GLU A N 1
ATOM 2412 C CA . GLU A 1 298 ? 1.971 -9.226 -22.399 1.00 94.25 298 GLU A CA 1
ATOM 2413 C C . GLU A 1 298 ? 2.167 -7.704 -22.341 1.00 94.25 298 GLU A C 1
ATOM 2415 O O . GLU A 1 298 ? 1.246 -6.964 -21.994 1.00 94.25 298 GLU A O 1
ATOM 2420 N N . MET A 1 299 ? 3.343 -7.217 -22.744 1.00 92.50 299 MET A N 1
ATOM 2421 C CA . MET A 1 299 ? 3.655 -5.785 -22.751 1.00 92.50 299 MET A CA 1
ATOM 2422 C C . MET A 1 299 ? 2.719 -5.004 -23.679 1.00 92.50 299 MET A C 1
ATOM 2424 O O . MET A 1 299 ? 2.270 -3.916 -23.325 1.00 92.50 299 MET A O 1
ATOM 2428 N N . GLN A 1 300 ? 2.360 -5.565 -24.839 1.00 91.75 300 GLN A N 1
ATOM 2429 C CA . GLN A 1 300 ? 1.369 -4.954 -25.728 1.00 91.75 300 GLN A CA 1
ATOM 2430 C C . GLN A 1 300 ? -0.018 -4.868 -25.094 1.00 91.75 300 GLN A C 1
ATOM 2432 O O . GLN A 1 300 ? -0.684 -3.843 -25.235 1.00 91.75 300 GLN A O 1
ATOM 2437 N N . ALA A 1 301 ? -0.443 -5.923 -24.397 1.00 91.31 301 ALA A N 1
ATOM 2438 C CA . ALA A 1 301 ? -1.748 -5.973 -23.753 1.00 91.31 301 ALA A CA 1
ATOM 2439 C C . ALA A 1 301 ? -1.850 -5.005 -22.565 1.00 91.31 301 ALA A C 1
ATOM 2441 O O . ALA A 1 301 ? -2.883 -4.362 -22.396 1.00 91.31 301 ALA A O 1
ATOM 2442 N N . LYS A 1 302 ? -0.793 -4.897 -21.752 1.00 90.69 302 LYS A N 1
ATOM 2443 C CA . LYS A 1 302 ? -0.809 -4.138 -20.491 1.00 90.69 302 LYS A CA 1
ATOM 2444 C C . LYS A 1 302 ? -0.369 -2.685 -20.622 1.00 90.69 302 LYS A C 1
ATOM 2446 O O . LYS A 1 302 ? -0.840 -1.845 -19.867 1.00 90.69 302 LYS A O 1
ATOM 2451 N N . LEU A 1 303 ? 0.526 -2.371 -21.560 1.00 86.38 303 LEU A N 1
ATOM 2452 C CA . LEU A 1 303 ? 1.099 -1.024 -21.705 1.00 86.38 303 LEU A CA 1
ATOM 2453 C C . LEU A 1 303 ? 0.547 -0.246 -22.898 1.00 86.38 303 LEU A C 1
ATOM 2455 O O . LEU A 1 303 ? 1.117 0.780 -23.269 1.00 86.38 303 LEU A O 1
ATOM 2459 N N . GLU A 1 304 ? -0.520 -0.749 -23.521 1.00 79.12 304 GLU A N 1
ATOM 2460 C CA . GLU A 1 304 ? -1.159 -0.146 -24.695 1.00 79.12 304 GLU A CA 1
ATOM 2461 C C . GLU A 1 304 ? -0.165 0.161 -25.830 1.00 79.12 304 GLU A C 1
ATOM 2463 O O . GLU A 1 304 ? -0.286 1.149 -26.562 1.00 79.12 304 GLU A O 1
ATOM 2468 N N . TRP A 1 305 ? 0.858 -0.682 -26.001 1.00 83.81 305 TRP A N 1
ATOM 2469 C CA . TRP A 1 305 ? 1.831 -0.496 -27.072 1.00 83.81 305 TRP A CA 1
ATOM 2470 C C . TRP A 1 305 ? 1.177 -0.750 -28.430 1.00 83.81 305 TRP A C 1
ATOM 2472 O O . TRP A 1 305 ? 1.050 -1.880 -28.902 1.00 83.81 305 TRP A O 1
ATOM 2482 N N . THR A 1 306 ? 0.803 0.339 -29.093 1.00 71.88 306 THR A N 1
ATOM 2483 C CA . THR A 1 306 ? 0.175 0.322 -30.423 1.00 71.88 306 THR A CA 1
ATOM 2484 C C . THR A 1 306 ? 1.167 0.055 -31.562 1.00 71.88 306 THR A C 1
ATOM 2486 O O . THR A 1 306 ? 0.758 -0.242 -32.686 1.00 71.88 306 THR A O 1
ATOM 2489 N N . GLY A 1 307 ? 2.474 0.142 -31.296 1.00 75.44 307 GLY A N 1
ATOM 2490 C CA . GLY A 1 307 ? 3.528 -0.118 -32.273 1.00 75.44 307 GLY A CA 1
ATOM 2491 C C . GLY A 1 307 ? 3.787 -1.613 -32.468 1.00 75.44 307 GLY A C 1
ATOM 2492 O O . GLY A 1 307 ? 4.240 -2.296 -31.552 1.00 75.44 307 GLY A O 1
ATOM 2493 N N . VAL A 1 308 ? 3.560 -2.113 -33.685 1.00 82.62 308 VAL A N 1
ATOM 2494 C CA . VAL A 1 308 ? 4.030 -3.447 -34.087 1.00 82.62 308 VAL A CA 1
ATOM 2495 C C . VAL A 1 308 ? 5.495 -3.339 -34.493 1.00 82.62 308 VAL A C 1
ATOM 2497 O O . VAL A 1 308 ? 5.824 -2.652 -35.463 1.00 82.62 308 VAL A O 1
ATOM 2500 N N . ILE A 1 309 ? 6.373 -4.019 -33.758 1.00 86.06 309 ILE A N 1
ATOM 2501 C CA . ILE A 1 309 ? 7.795 -4.083 -34.096 1.00 86.06 309 ILE A CA 1
ATOM 2502 C C . ILE A 1 309 ? 7.959 -5.048 -35.268 1.00 86.06 309 ILE A C 1
ATOM 2504 O O . ILE A 1 309 ? 7.598 -6.223 -35.192 1.00 86.06 309 ILE A O 1
ATOM 2508 N N . ASP A 1 310 ? 8.543 -4.570 -36.365 1.00 88.50 310 ASP A N 1
ATOM 2509 C CA . ASP A 1 310 ? 8.984 -5.459 -37.434 1.00 88.50 310 ASP A CA 1
ATOM 2510 C C . ASP A 1 310 ? 10.291 -6.145 -37.012 1.00 88.50 310 ASP A C 1
ATOM 2512 O O . ASP A 1 310 ? 11.393 -5.660 -37.276 1.00 88.50 310 ASP A O 1
ATOM 2516 N N . PHE A 1 311 ? 10.179 -7.307 -36.363 1.00 91.06 311 PHE A N 1
ATOM 2517 C CA . PHE A 1 311 ? 11.330 -8.093 -35.906 1.00 91.06 311 PHE A CA 1
ATOM 2518 C C . PHE A 1 311 ? 12.275 -8.551 -37.035 1.00 91.06 311 PHE A C 1
ATOM 2520 O O . PHE A 1 311 ? 13.403 -8.984 -36.757 1.00 91.06 311 PHE A O 1
ATOM 2527 N N . SER A 1 312 ? 11.864 -8.447 -38.309 1.00 87.25 312 SER A N 1
ATOM 2528 C CA . SER A 1 312 ? 12.750 -8.666 -39.462 1.00 87.25 312 SER A CA 1
ATOM 2529 C C . SER A 1 312 ? 13.729 -7.509 -39.690 1.00 87.25 312 SER A C 1
ATOM 2531 O O . SER A 1 312 ? 14.742 -7.678 -40.371 1.00 87.25 312 SER A O 1
ATOM 2533 N N . LYS A 1 313 ? 13.446 -6.343 -39.099 1.00 89.12 313 LYS A N 1
ATOM 2534 C CA . LYS A 1 313 ? 14.252 -5.117 -39.165 1.00 89.12 313 LYS A CA 1
ATOM 2535 C C . LYS A 1 313 ? 15.111 -4.878 -37.935 1.00 89.12 313 LYS A C 1
ATOM 2537 O O . LYS A 1 313 ? 15.851 -3.898 -37.907 1.00 89.12 313 LYS A O 1
ATOM 2542 N N . VAL A 1 314 ? 15.061 -5.788 -36.970 1.00 90.75 314 VAL A N 1
ATOM 2543 C CA . VAL A 1 314 ? 15.898 -5.739 -35.775 1.00 90.75 314 VAL A CA 1
ATOM 2544 C C . VAL A 1 314 ? 17.273 -6.339 -36.101 1.00 90.75 314 VAL A C 1
ATOM 2546 O O . VAL A 1 314 ? 17.339 -7.534 -36.419 1.00 90.75 314 VAL A O 1
ATOM 2549 N N . PRO A 1 315 ? 18.361 -5.542 -36.063 1.00 92.12 315 PRO A N 1
ATOM 2550 C CA . PRO A 1 315 ? 19.712 -6.020 -36.339 1.00 92.12 315 PRO A CA 1
ATOM 2551 C C . PRO A 1 315 ? 20.217 -6.956 -35.241 1.00 92.12 315 PRO A C 1
ATOM 2553 O O . PRO A 1 315 ? 19.862 -6.818 -34.066 1.00 92.12 315 PRO A O 1
ATOM 2556 N N . THR A 1 316 ? 21.106 -7.876 -35.612 1.00 90.81 316 THR A N 1
ATOM 2557 C CA . THR A 1 316 ? 21.900 -8.635 -34.643 1.00 90.81 316 THR A CA 1
ATOM 2558 C C . THR A 1 316 ? 22.844 -7.706 -33.882 1.00 90.81 316 THR A C 1
ATOM 2560 O O . THR A 1 316 ? 23.257 -6.662 -34.391 1.00 90.81 316 THR A O 1
ATOM 2563 N N . GLU A 1 317 ? 23.207 -8.099 -32.662 1.00 89.31 317 GLU A N 1
ATOM 2564 C CA . GLU A 1 317 ? 24.180 -7.374 -31.835 1.00 89.31 317 GLU A CA 1
ATOM 2565 C C . GLU A 1 317 ? 25.500 -7.169 -32.587 1.00 89.31 317 GLU A C 1
ATOM 2567 O O . GLU A 1 317 ? 25.955 -6.041 -32.757 1.00 89.31 317 GLU A O 1
ATOM 2572 N N . LYS A 1 318 ? 26.019 -8.243 -33.193 1.00 88.75 318 LYS A N 1
ATOM 2573 C CA . LYS A 1 318 ? 27.230 -8.210 -34.019 1.00 88.75 318 LYS A CA 1
ATOM 2574 C C . LYS A 1 318 ? 27.152 -7.193 -35.168 1.00 88.75 318 LYS A C 1
ATOM 2576 O O . LYS A 1 318 ? 28.150 -6.556 -35.503 1.00 88.75 318 LYS A O 1
ATOM 2581 N N . PHE A 1 319 ? 25.995 -7.061 -35.822 1.00 91.38 319 PHE A N 1
ATOM 2582 C CA . PHE A 1 319 ? 25.811 -6.068 -36.881 1.00 91.38 319 PHE A CA 1
ATOM 2583 C C . PHE A 1 319 ? 25.784 -4.644 -36.326 1.00 91.38 319 PHE A C 1
ATOM 2585 O O . PHE A 1 319 ? 26.385 -3.760 -36.930 1.00 91.38 319 PHE A O 1
ATOM 2592 N N . GLU A 1 320 ? 25.109 -4.417 -35.200 1.00 89.44 320 GLU A N 1
ATOM 2593 C CA . GLU A 1 320 ? 25.015 -3.103 -34.557 1.00 89.44 320 GLU A CA 1
ATOM 2594 C C . GLU A 1 320 ? 26.381 -2.602 -34.060 1.00 89.44 320 GLU A C 1
ATOM 2596 O O . GLU A 1 320 ? 26.738 -1.455 -34.327 1.00 89.44 320 GLU A O 1
ATOM 2601 N N . GLU A 1 321 ? 27.193 -3.474 -33.460 1.00 87.25 321 GLU A N 1
ATOM 2602 C CA . GLU A 1 321 ? 28.576 -3.166 -33.065 1.00 87.25 321 GLU A CA 1
ATOM 2603 C C . GLU A 1 321 ? 29.436 -2.759 -34.272 1.00 87.25 321 GLU A C 1
ATOM 2605 O O . GLU A 1 321 ? 30.110 -1.726 -34.270 1.00 87.25 321 GLU A O 1
ATOM 2610 N N . ALA A 1 322 ? 29.369 -3.539 -35.356 1.00 87.62 322 ALA A N 1
ATOM 2611 C CA . ALA A 1 322 ? 30.105 -3.251 -36.585 1.00 87.62 322 ALA A CA 1
ATOM 2612 C C . ALA A 1 322 ? 29.577 -2.009 -37.325 1.00 87.62 322 ALA A C 1
ATOM 2614 O O . ALA A 1 322 ? 30.318 -1.367 -38.079 1.00 87.62 322 ALA A O 1
ATOM 2615 N N . LEU A 1 323 ? 28.303 -1.653 -37.127 1.00 89.25 323 LEU A N 1
ATOM 2616 C CA . LEU A 1 323 ? 27.677 -0.518 -37.794 1.00 89.25 323 LEU A CA 1
ATOM 2617 C C . LEU A 1 323 ? 28.330 0.798 -37.374 1.00 89.25 323 LEU A C 1
ATOM 2619 O O . LEU A 1 323 ? 28.591 1.627 -38.244 1.00 89.25 323 LEU A O 1
ATOM 2623 N N . GLY A 1 324 ? 28.668 0.964 -36.091 1.00 85.88 324 GLY A N 1
ATOM 2624 C CA . GLY A 1 324 ? 29.357 2.161 -35.600 1.00 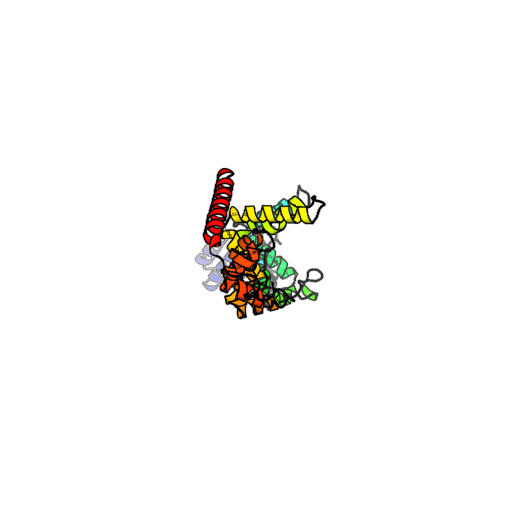85.88 324 GLY A CA 1
ATOM 2625 C C . GLY A 1 324 ? 30.701 2.386 -36.301 1.00 85.88 324 GLY A C 1
ATOM 2626 O O . GLY A 1 324 ? 30.965 3.471 -36.827 1.00 85.88 324 GLY A O 1
ATOM 2627 N N . PHE A 1 325 ? 31.512 1.329 -36.416 1.00 86.62 325 PHE A N 1
ATOM 2628 C CA . PHE A 1 325 ? 32.769 1.364 -37.169 1.00 86.62 325 PHE A CA 1
ATOM 2629 C C . PHE A 1 325 ? 32.537 1.709 -38.646 1.00 86.62 325 PHE A C 1
ATOM 2631 O O . PHE A 1 325 ? 33.173 2.606 -39.204 1.00 86.62 325 PHE A O 1
ATOM 2638 N N . TYR A 1 326 ? 31.588 1.029 -39.290 1.00 88.44 326 TYR A N 1
ATOM 2639 C CA . TYR A 1 326 ? 31.247 1.271 -40.690 1.00 88.44 326 TYR A CA 1
ATOM 2640 C C . TYR A 1 326 ? 30.782 2.715 -40.942 1.00 88.44 326 TYR A C 1
ATOM 2642 O O . TYR A 1 326 ? 31.101 3.315 -41.975 1.00 88.44 326 TYR A O 1
ATOM 2650 N N . GLU A 1 327 ? 30.030 3.292 -40.009 1.00 88.38 327 GLU A N 1
ATOM 2651 C CA . GLU A 1 327 ? 29.552 4.668 -40.084 1.00 88.38 327 GLU A CA 1
ATOM 2652 C C . GLU A 1 327 ? 30.659 5.701 -39.842 1.00 88.38 327 GLU A C 1
ATOM 2654 O O . GLU A 1 327 ? 30.582 6.798 -40.404 1.00 88.38 327 GLU A O 1
ATOM 2659 N N . ALA A 1 328 ? 31.726 5.344 -39.129 1.00 88.62 328 ALA A N 1
ATOM 2660 C CA . ALA A 1 328 ? 32.920 6.176 -38.996 1.00 88.62 328 ALA A CA 1
ATOM 2661 C C . ALA A 1 328 ? 33.785 6.200 -40.274 1.00 88.62 328 ALA A C 1
ATOM 2663 O O . ALA A 1 328 ? 34.483 7.184 -40.533 1.00 88.62 328 ALA A O 1
ATOM 2664 N N . LEU A 1 329 ? 33.722 5.162 -41.120 1.00 86.12 329 LEU A N 1
ATOM 2665 C CA . LEU A 1 329 ? 34.494 5.115 -42.366 1.00 86.12 329 LEU A CA 1
ATOM 2666 C C . LEU A 1 329 ? 34.082 6.230 -43.351 1.00 86.12 329 LEU A C 1
ATOM 2668 O O . LEU A 1 329 ? 32.879 6.508 -43.514 1.00 86.12 329 LEU A O 1
ATOM 2672 N N . PRO A 1 330 ? 35.040 6.810 -44.110 1.00 88.38 330 PRO A N 1
ATOM 2673 C CA . PRO A 1 330 ? 34.731 7.781 -45.152 1.00 88.38 330 PRO A CA 1
ATOM 2674 C C . PRO A 1 330 ? 33.739 7.222 -46.177 1.00 88.38 330 PRO A C 1
ATOM 2676 O O . PRO A 1 330 ? 33.833 6.069 -46.612 1.00 88.38 330 PRO A O 1
ATOM 2679 N N . LYS A 1 331 ? 32.778 8.056 -46.592 1.00 84.12 331 LYS A N 1
ATOM 2680 C CA . LYS A 1 331 ? 31.796 7.686 -47.621 1.00 84.12 331 LYS A CA 1
ATOM 2681 C C . LYS A 1 331 ? 32.505 7.316 -48.932 1.00 84.12 331 LYS A C 1
ATOM 2683 O O . LYS A 1 331 ? 33.523 7.901 -49.289 1.00 84.12 331 LYS A O 1
ATOM 2688 N N . GLY A 1 332 ? 31.927 6.381 -49.685 1.00 82.00 332 GLY A N 1
ATOM 2689 C CA . GLY A 1 332 ? 32.484 5.921 -50.959 1.00 82.00 332 GLY A CA 1
ATOM 2690 C C . GLY A 1 332 ? 33.330 4.659 -50.802 1.00 82.00 332 GLY A C 1
ATOM 2691 O O . GLY A 1 332 ? 32.882 3.703 -50.171 1.00 82.00 332 GLY A O 1
ATOM 2692 N N . SER A 1 333 ? 34.519 4.637 -51.417 1.00 80.44 333 SER A N 1
ATOM 2693 C CA . SER A 1 333 ? 35.350 3.426 -51.563 1.00 80.44 333 SER A CA 1
ATOM 2694 C C . SER A 1 333 ? 35.595 2.656 -50.253 1.00 80.44 333 SER A C 1
ATOM 2696 O O . SER A 1 333 ? 35.385 1.444 -50.269 1.00 80.44 333 SER A O 1
ATOM 2698 N N . PRO A 1 334 ? 35.942 3.295 -49.115 1.00 82.88 334 PRO A N 1
ATOM 2699 C CA . PRO A 1 334 ? 36.231 2.566 -47.872 1.00 82.88 334 PRO A CA 1
ATOM 2700 C C . PRO A 1 334 ? 35.044 1.749 -47.348 1.00 82.88 334 PRO A C 1
ATOM 2702 O O . PRO A 1 334 ? 35.195 0.587 -46.983 1.00 82.88 334 PRO A O 1
ATOM 2705 N N . ARG A 1 335 ? 33.830 2.312 -47.392 1.00 86.62 335 ARG A N 1
ATOM 2706 C CA . ARG A 1 335 ? 32.602 1.604 -46.996 1.00 86.62 335 ARG A CA 1
ATOM 2707 C C . ARG A 1 335 ? 32.265 0.441 -47.932 1.00 86.62 335 ARG A C 1
ATOM 2709 O O . ARG A 1 335 ? 31.848 -0.616 -47.465 1.00 86.62 335 ARG A O 1
ATOM 2716 N N . TYR A 1 336 ? 32.451 0.609 -49.244 1.00 83.38 336 TYR A N 1
ATOM 2717 C CA . TYR A 1 336 ? 32.233 -0.486 -50.199 1.00 83.38 336 TYR A CA 1
ATOM 2718 C C . TYR A 1 336 ? 33.230 -1.627 -49.997 1.00 83.38 336 TYR A C 1
ATOM 2720 O O . TYR A 1 336 ? 32.832 -2.787 -50.047 1.00 83.38 336 TYR A O 1
ATOM 2728 N N . GLN A 1 337 ? 34.495 -1.307 -49.723 1.00 78.75 337 GLN A N 1
ATOM 2729 C CA . GLN A 1 337 ? 35.523 -2.307 -49.449 1.00 78.75 337 GLN A CA 1
ATOM 2730 C C . GLN A 1 337 ? 35.267 -3.035 -48.121 1.00 78.75 337 GLN A C 1
ATOM 2732 O O . GLN A 1 337 ? 35.356 -4.258 -48.081 1.00 78.75 337 GLN A O 1
ATOM 2737 N N . TYR A 1 338 ? 34.860 -2.326 -47.060 1.00 84.31 338 TYR A N 1
ATOM 2738 C CA . TYR A 1 338 ? 34.489 -2.962 -45.790 1.00 84.31 338 TYR A CA 1
ATOM 2739 C C . TYR A 1 338 ? 33.356 -3.980 -45.971 1.00 84.31 338 TYR A C 1
ATOM 2741 O O . TYR A 1 338 ? 33.443 -5.098 -45.471 1.00 84.31 338 TYR A O 1
ATOM 2749 N N . ARG A 1 339 ? 32.320 -3.619 -46.742 1.00 87.31 339 ARG A N 1
ATOM 2750 C CA . ARG A 1 339 ? 31.201 -4.514 -47.082 1.00 87.31 339 ARG A CA 1
ATOM 2751 C C . ARG A 1 339 ? 31.636 -5.700 -47.945 1.00 87.31 339 ARG A C 1
ATOM 2753 O O . ARG A 1 339 ? 31.179 -6.810 -47.702 1.00 87.31 339 ARG A O 1
ATOM 2760 N N . ALA A 1 340 ? 32.535 -5.485 -48.908 1.00 81.88 340 ALA A N 1
ATOM 2761 C CA . ALA A 1 340 ? 33.087 -6.555 -49.741 1.00 81.88 340 ALA A CA 1
ATOM 2762 C C . ALA A 1 340 ? 33.871 -7.588 -48.910 1.00 81.88 340 ALA A C 1
ATOM 2764 O O . ALA A 1 340 ? 33.752 -8.788 -49.148 1.00 81.88 340 ALA A O 1
ATOM 2765 N N . ASN A 1 341 ? 34.619 -7.122 -47.906 1.00 81.00 341 ASN A N 1
ATOM 2766 C CA . ASN A 1 341 ? 35.424 -7.981 -47.036 1.00 81.00 341 ASN A CA 1
ATOM 2767 C C . ASN A 1 341 ? 34.619 -8.593 -45.877 1.00 81.00 341 ASN A C 1
ATOM 2769 O O . ASN A 1 341 ? 35.030 -9.601 -45.312 1.00 81.00 341 ASN A O 1
ATOM 2773 N N . ASN A 1 342 ? 33.446 -8.040 -45.555 1.00 84.38 342 ASN A N 1
ATOM 2774 C CA . ASN A 1 342 ? 32.547 -8.537 -44.514 1.00 84.38 342 ASN A CA 1
ATOM 2775 C C . ASN A 1 342 ? 31.204 -8.966 -45.114 1.00 84.38 342 ASN A C 1
ATOM 2777 O O . ASN A 1 342 ? 30.171 -8.332 -44.898 1.00 84.38 342 ASN A O 1
ATOM 2781 N N . ALA A 1 343 ? 31.204 -10.085 -45.844 1.00 84.12 343 ALA A N 1
ATOM 2782 C CA . ALA A 1 343 ? 30.007 -10.595 -46.521 1.00 84.12 343 ALA A CA 1
ATOM 2783 C C . ALA A 1 343 ? 28.816 -10.838 -45.571 1.00 84.12 343 ALA A C 1
ATOM 2785 O O . ALA A 1 343 ? 27.665 -10.663 -45.967 1.00 84.12 343 ALA A O 1
ATOM 2786 N N . TRP A 1 344 ? 29.080 -11.215 -44.314 1.00 86.25 344 TRP A N 1
ATOM 2787 C CA . TRP A 1 344 ? 28.047 -11.372 -43.285 1.00 86.25 344 TRP A CA 1
ATOM 2788 C C . TRP A 1 344 ? 27.348 -10.036 -42.973 1.00 86.25 344 TRP A C 1
ATOM 2790 O O . TRP A 1 344 ? 26.120 -9.987 -42.943 1.00 86.25 344 TRP A O 1
ATOM 2800 N N . PHE A 1 345 ? 28.120 -8.952 -42.838 1.00 88.94 345 PHE A N 1
ATOM 2801 C CA . PHE A 1 345 ? 27.636 -7.601 -42.555 1.00 88.94 345 PHE A CA 1
ATOM 2802 C C . PHE A 1 345 ? 26.876 -7.030 -43.754 1.00 88.94 345 PHE A C 1
ATOM 2804 O O . PHE A 1 345 ? 25.795 -6.467 -43.599 1.00 88.94 345 PHE A O 1
ATOM 2811 N N . ASP A 1 346 ? 27.394 -7.223 -44.973 1.00 87.38 346 ASP A N 1
ATOM 2812 C CA . ASP A 1 346 ? 26.689 -6.793 -46.182 1.00 87.38 346 ASP A CA 1
ATOM 2813 C C . ASP A 1 346 ? 25.335 -7.491 -46.321 1.00 87.38 346 ASP A C 1
ATOM 2815 O O . ASP A 1 346 ? 24.319 -6.823 -46.514 1.00 87.38 346 ASP A O 1
ATOM 2819 N N . LYS A 1 347 ? 25.317 -8.821 -46.165 1.00 88.75 347 LYS A N 1
ATOM 2820 C CA . LYS A 1 347 ? 24.107 -9.641 -46.271 1.00 88.75 347 LYS A CA 1
ATOM 2821 C C . LYS A 1 347 ? 23.037 -9.197 -45.278 1.00 88.75 347 LYS A C 1
ATOM 2823 O O . LYS A 1 347 ? 21.872 -9.077 -45.655 1.00 88.75 347 LYS A O 1
ATOM 2828 N N . GLU A 1 348 ? 23.420 -8.947 -44.032 1.00 90.06 348 GLU A N 1
ATOM 2829 C CA . GLU A 1 348 ? 22.488 -8.505 -43.001 1.00 90.06 348 GLU A CA 1
ATOM 2830 C C . GLU A 1 348 ? 21.993 -7.077 -43.249 1.00 90.06 348 GLU A C 1
ATOM 2832 O O . GLU A 1 348 ? 20.788 -6.842 -43.245 1.00 90.06 348 GLU A O 1
ATOM 2837 N N . GLY A 1 349 ? 22.873 -6.137 -43.605 1.00 90.12 349 GLY A N 1
ATOM 2838 C CA . GLY A 1 349 ? 22.457 -4.772 -43.936 1.00 90.12 349 GLY A CA 1
ATOM 2839 C C . GLY A 1 349 ? 21.534 -4.689 -45.158 1.00 90.12 349 GLY A C 1
ATOM 2840 O O . GLY A 1 349 ? 20.634 -3.846 -45.201 1.00 90.12 349 GLY A O 1
ATOM 2841 N N . VAL A 1 350 ? 21.692 -5.601 -46.123 1.00 89.75 350 VAL A N 1
ATOM 2842 C CA . VAL A 1 350 ? 20.755 -5.775 -47.243 1.00 89.75 350 VAL A CA 1
ATOM 2843 C C . VAL A 1 350 ? 19.408 -6.316 -46.762 1.00 89.75 350 VAL A C 1
ATOM 2845 O O . VAL A 1 350 ? 18.376 -5.775 -47.156 1.00 89.75 350 VAL A O 1
ATOM 2848 N N . ALA A 1 351 ? 19.392 -7.338 -45.901 1.00 88.06 351 ALA A N 1
ATOM 2849 C CA . ALA A 1 351 ? 18.157 -7.903 -45.345 1.00 88.06 351 ALA A CA 1
ATOM 2850 C C . ALA A 1 351 ? 17.368 -6.867 -44.518 1.00 88.06 351 ALA A C 1
ATOM 2852 O O . ALA A 1 351 ? 16.150 -6.717 -44.665 1.00 88.06 351 ALA A O 1
ATOM 2853 N N . LEU A 1 352 ? 18.084 -6.061 -43.732 1.00 89.69 352 LEU A N 1
ATOM 2854 C CA . LEU A 1 352 ? 17.534 -4.934 -42.982 1.00 89.69 352 LEU A CA 1
ATOM 2855 C C . LEU A 1 352 ? 17.067 -3.793 -43.905 1.00 89.69 352 LEU A C 1
ATOM 2857 O O . LEU A 1 352 ? 16.250 -2.966 -43.509 1.00 89.69 352 LEU A O 1
ATOM 2861 N N . GLY A 1 353 ? 17.503 -3.767 -45.169 1.00 88.19 353 GLY A N 1
ATOM 2862 C CA . GLY A 1 353 ? 17.142 -2.742 -46.152 1.00 88.19 353 GLY A CA 1
ATOM 2863 C C . GLY A 1 353 ? 17.928 -1.436 -46.005 1.00 88.19 353 GLY A C 1
ATOM 2864 O O . GLY A 1 353 ? 17.538 -0.423 -46.582 1.00 88.19 353 GLY A O 1
ATOM 2865 N N . LYS A 1 354 ? 19.040 -1.443 -45.259 1.00 86.19 354 LYS A N 1
ATOM 2866 C CA . LYS A 1 354 ? 19.923 -0.277 -45.076 1.00 86.19 354 LYS A CA 1
ATOM 2867 C C . LYS A 1 354 ? 20.633 0.103 -46.382 1.00 86.19 354 LYS A C 1
ATOM 2869 O O . LYS A 1 354 ? 20.931 1.275 -46.606 1.00 86.19 354 LYS A O 1
ATOM 2874 N N . TRP A 1 355 ? 20.901 -0.870 -47.257 1.00 87.94 355 TRP A N 1
ATOM 2875 C CA . TRP A 1 355 ? 21.519 -0.648 -48.568 1.00 87.94 355 TRP A CA 1
ATOM 2876 C C . TRP A 1 355 ? 21.192 -1.751 -49.581 1.00 87.94 355 TRP A C 1
ATOM 2878 O O . TRP A 1 355 ? 20.718 -2.830 -49.244 1.00 87.94 355 TRP A O 1
ATOM 2888 N N . LYS A 1 356 ? 21.477 -1.471 -50.858 1.00 84.38 356 LYS A N 1
ATOM 2889 C CA . LYS A 1 356 ? 21.383 -2.452 -51.949 1.00 84.38 356 LYS A CA 1
ATOM 2890 C C . LYS A 1 356 ? 22.538 -3.462 -51.891 1.00 84.38 356 LYS A C 1
ATOM 2892 O O . LYS A 1 356 ? 23.615 -3.071 -51.426 1.00 84.38 356 LYS A O 1
ATOM 2897 N N . PRO A 1 357 ? 22.349 -4.691 -52.417 1.00 76.00 357 PRO A N 1
ATOM 2898 C CA . PRO A 1 357 ? 23.409 -5.688 -52.519 1.00 76.00 357 PRO A CA 1
ATOM 2899 C C . PRO A 1 357 ? 24.675 -5.112 -53.138 1.00 76.00 357 PRO A C 1
ATOM 2901 O O . PRO A 1 357 ? 24.615 -4.340 -54.102 1.00 76.00 357 PRO A O 1
ATOM 2904 N N . TYR A 1 358 ? 25.815 -5.475 -52.564 1.00 69.81 358 TYR A N 1
ATOM 2905 C CA . TYR A 1 358 ? 27.111 -5.164 -53.143 1.00 69.81 358 TYR A CA 1
ATOM 2906 C C . TYR A 1 358 ? 27.219 -5.745 -54.570 1.00 69.81 358 TYR A C 1
ATOM 2908 O O . TYR A 1 358 ? 26.812 -6.879 -54.821 1.00 69.81 358 TYR A O 1
ATOM 2916 N N . ASN A 1 359 ? 27.739 -4.948 -55.515 1.00 70.06 359 ASN A N 1
ATOM 2917 C CA . ASN A 1 359 ? 27.988 -5.392 -56.888 1.00 70.06 359 ASN A CA 1
ATOM 2918 C C . ASN A 1 359 ? 29.479 -5.759 -57.055 1.00 70.06 359 ASN A C 1
ATOM 2920 O O . ASN A 1 359 ? 30.307 -4.840 -57.133 1.00 70.06 359 ASN A O 1
ATOM 2924 N N . PRO A 1 360 ? 29.819 -7.057 -57.165 1.00 63.28 360 PRO A N 1
ATOM 2925 C CA . PRO A 1 360 ? 31.200 -7.524 -57.283 1.00 63.28 360 PRO A CA 1
ATOM 2926 C C . PRO A 1 360 ? 31.907 -7.074 -58.570 1.00 63.28 360 PRO A C 1
ATOM 2928 O O . PRO A 1 360 ? 33.132 -7.057 -58.613 1.00 63.28 360 PRO A O 1
ATOM 2931 N N . GLU A 1 361 ? 31.173 -6.645 -59.601 1.00 60.94 361 GLU A N 1
ATOM 2932 C CA . GLU A 1 361 ? 31.753 -6.177 -60.868 1.00 60.94 361 GLU A CA 1
ATOM 2933 C C . GLU A 1 361 ? 32.320 -4.748 -60.791 1.00 60.94 361 GLU A C 1
ATOM 2935 O O . GLU A 1 361 ? 33.092 -4.342 -61.658 1.00 60.94 361 GLU A O 1
ATOM 2940 N N . ARG A 1 362 ? 31.938 -3.957 -59.775 1.00 58.28 362 ARG A N 1
ATOM 2941 C CA . ARG A 1 362 ? 32.353 -2.544 -59.639 1.00 58.28 362 ARG A CA 1
ATOM 2942 C C . ARG A 1 362 ? 33.476 -2.301 -58.636 1.00 58.28 362 ARG A C 1
ATOM 2944 O O . ARG A 1 362 ? 34.123 -1.260 -58.712 1.00 58.28 362 ARG A O 1
ATOM 2951 N N . TYR A 1 363 ? 33.691 -3.216 -57.698 1.00 56.41 363 TYR A N 1
ATOM 2952 C CA . TYR A 1 363 ? 34.643 -3.044 -56.604 1.00 56.41 363 TYR A CA 1
ATOM 2953 C C . TYR A 1 363 ? 35.218 -4.406 -56.240 1.00 56.41 363 TYR A C 1
ATOM 2955 O O . TYR A 1 363 ? 34.552 -5.155 -55.548 1.00 56.41 363 TYR A O 1
ATOM 2963 N N . THR A 1 364 ? 36.417 -4.766 -56.682 1.00 56.25 364 THR A N 1
ATOM 2964 C CA . THR A 1 364 ? 37.055 -6.024 -56.266 1.00 56.25 364 THR A CA 1
ATOM 2965 C C . THR A 1 364 ? 37.549 -5.929 -54.815 1.00 56.25 364 THR A C 1
ATOM 2967 O O . THR A 1 364 ? 38.094 -4.884 -54.445 1.00 56.25 364 THR A O 1
ATOM 2970 N N . PRO A 1 365 ? 37.388 -6.984 -53.986 1.00 52.62 365 PRO A N 1
ATOM 2971 C CA . PRO A 1 365 ? 38.050 -7.066 -52.687 1.00 52.62 365 PRO A CA 1
ATOM 2972 C C . PRO A 1 365 ? 39.551 -6.909 -52.914 1.00 52.62 365 PRO A C 1
ATOM 2974 O O . PRO A 1 365 ? 40.157 -7.694 -53.643 1.00 52.62 365 PRO A O 1
ATOM 2977 N N . THR A 1 366 ? 40.147 -5.859 -52.366 1.00 56.16 366 THR A N 1
ATOM 2978 C CA . THR A 1 366 ? 41.597 -5.701 -52.368 1.00 56.16 366 THR A CA 1
ATOM 2979 C C . THR A 1 366 ? 42.118 -5.913 -50.951 1.00 56.16 366 THR A C 1
ATOM 2981 O O . THR A 1 366 ? 41.433 -5.626 -49.966 1.00 56.16 366 THR A O 1
ATOM 2984 N N . ASP A 1 367 ? 43.358 -6.392 -50.864 1.00 50.06 367 ASP A N 1
ATOM 2985 C CA . ASP A 1 367 ? 44.091 -6.684 -49.628 1.00 50.06 367 ASP A CA 1
ATOM 2986 C C . ASP A 1 367 ? 44.453 -5.485 -48.706 1.00 50.06 367 ASP A C 1
ATOM 2988 O O . ASP A 1 367 ? 44.914 -5.752 -47.597 1.00 50.06 367 ASP A O 1
ATOM 2992 N N . PRO A 1 368 ? 44.283 -4.169 -49.016 1.00 56.06 368 PRO A N 1
ATOM 2993 C CA . PRO A 1 368 ? 44.816 -3.134 -48.129 1.00 56.06 368 PRO A CA 1
ATOM 2994 C C . PRO A 1 368 ? 43.922 -2.858 -46.911 1.00 56.06 368 PRO A C 1
ATOM 2996 O O . PRO A 1 368 ? 44.210 -1.939 -46.149 1.00 56.06 368 PRO A O 1
ATOM 2999 N N . ILE A 1 369 ? 42.840 -3.619 -46.710 1.00 53.81 369 ILE A N 1
ATOM 3000 C CA . ILE A 1 369 ? 41.963 -3.428 -45.554 1.00 53.81 369 ILE A CA 1
ATOM 3001 C C . ILE A 1 369 ? 42.648 -3.822 -44.250 1.00 53.81 369 ILE A C 1
ATOM 3003 O O . ILE A 1 369 ? 42.350 -3.166 -43.265 1.00 53.81 369 ILE A O 1
ATOM 3007 N N . GLN A 1 370 ? 43.589 -4.775 -44.216 1.00 51.88 370 GLN A N 1
ATOM 3008 C CA . GLN A 1 370 ? 44.260 -5.101 -42.950 1.00 51.88 370 GLN A CA 1
ATOM 3009 C C . GLN A 1 370 ? 45.014 -3.882 -42.402 1.00 51.88 370 GLN A C 1
ATOM 3011 O O . GLN A 1 370 ? 44.791 -3.495 -41.271 1.00 51.88 370 GLN A O 1
ATOM 3016 N N . ALA A 1 371 ? 45.754 -3.158 -43.247 1.00 56.56 371 ALA A N 1
ATOM 3017 C CA . ALA A 1 371 ? 46.447 -1.936 -42.830 1.00 56.56 371 ALA A CA 1
ATOM 3018 C C . ALA A 1 371 ? 45.497 -0.793 -42.409 1.00 56.56 371 ALA A C 1
ATOM 3020 O O . ALA A 1 371 ? 45.860 0.042 -41.586 1.00 56.56 371 ALA A O 1
ATOM 3021 N N . ILE A 1 372 ? 44.287 -0.730 -42.979 1.00 59.62 372 ILE A N 1
ATOM 3022 C CA . ILE A 1 372 ? 43.266 0.262 -42.601 1.00 59.62 372 ILE A CA 1
ATOM 3023 C C . ILE A 1 372 ? 42.532 -0.168 -41.323 1.00 59.62 372 ILE A C 1
ATOM 3025 O O . ILE A 1 372 ? 42.206 0.691 -40.510 1.00 59.62 372 ILE A O 1
ATOM 3029 N N . ILE A 1 373 ? 42.284 -1.467 -41.135 1.00 54.19 373 ILE A N 1
ATOM 3030 C CA . ILE A 1 373 ? 41.745 -2.054 -39.902 1.00 54.19 373 ILE A CA 1
ATOM 3031 C C . ILE A 1 373 ? 42.733 -1.798 -38.771 1.00 54.19 373 ILE A C 1
ATOM 3033 O O . ILE A 1 373 ? 42.342 -1.148 -37.813 1.00 54.19 373 ILE A O 1
ATOM 3037 N N . ASP A 1 374 ? 44.007 -2.157 -38.944 1.00 62.31 374 ASP A N 1
ATOM 3038 C CA . ASP A 1 374 ? 45.067 -1.953 -37.951 1.00 62.31 374 ASP A CA 1
ATOM 3039 C C . ASP A 1 374 ? 45.194 -0.459 -37.565 1.00 62.31 374 ASP A C 1
ATOM 3041 O O . ASP A 1 374 ? 45.301 -0.107 -36.392 1.00 62.31 374 ASP A O 1
ATOM 3045 N N . GLU A 1 375 ? 45.121 0.456 -38.542 1.00 65.62 375 GLU A N 1
ATOM 3046 C CA . GLU A 1 375 ? 45.146 1.908 -38.292 1.00 65.62 375 GLU A CA 1
ATOM 3047 C C . GLU A 1 375 ? 43.883 2.411 -37.573 1.00 65.62 375 GLU A C 1
ATOM 3049 O O . GLU A 1 375 ? 43.953 3.350 -36.777 1.00 65.62 375 GLU A O 1
ATOM 3054 N N . THR A 1 376 ? 42.720 1.819 -37.853 1.00 62.22 376 THR A N 1
ATOM 3055 C CA . THR A 1 376 ? 41.456 2.238 -37.232 1.00 62.22 376 THR A CA 1
ATOM 3056 C C . THR A 1 376 ? 41.299 1.648 -35.829 1.00 62.22 376 THR A C 1
ATOM 3058 O O . THR A 1 376 ? 40.828 2.358 -34.946 1.00 62.22 376 THR A O 1
ATOM 3061 N N . GLU A 1 377 ? 41.751 0.412 -35.597 1.00 65.69 377 GLU A N 1
ATOM 3062 C CA . GLU A 1 377 ? 41.858 -0.216 -34.273 1.00 65.69 377 GLU A CA 1
ATOM 3063 C C . GLU A 1 377 ? 42.796 0.588 -33.370 1.00 65.69 377 GLU A C 1
ATOM 3065 O O . GLU A 1 377 ? 42.395 0.973 -32.274 1.00 65.69 377 GLU A O 1
ATOM 3070 N N . ARG A 1 378 ? 43.972 0.993 -33.876 1.00 72.69 378 ARG A N 1
ATOM 3071 C CA . ARG A 1 378 ? 44.885 1.882 -33.140 1.00 72.69 378 ARG A CA 1
ATOM 3072 C C . ARG A 1 378 ? 44.220 3.204 -32.743 1.00 72.69 378 ARG A C 1
ATOM 3074 O O . ARG A 1 378 ? 44.378 3.666 -31.620 1.00 72.69 378 ARG A O 1
ATOM 3081 N N . ARG A 1 379 ? 43.457 3.826 -33.650 1.00 66.12 379 ARG A N 1
ATOM 3082 C CA . ARG A 1 379 ? 42.735 5.076 -33.347 1.00 66.12 379 ARG A CA 1
ATOM 3083 C C . ARG A 1 379 ? 41.601 4.881 -32.345 1.00 66.12 379 ARG A C 1
ATOM 3085 O O . ARG A 1 379 ? 41.307 5.810 -31.598 1.00 66.12 379 ARG A O 1
ATOM 3092 N N . LEU A 1 380 ? 40.946 3.721 -32.347 1.00 60.84 380 LEU A N 1
ATOM 3093 C CA . LEU A 1 380 ? 39.930 3.395 -31.350 1.00 60.84 380 LEU A CA 1
ATOM 3094 C C . LEU A 1 380 ? 40.569 3.230 -29.965 1.00 60.84 380 LEU A C 1
ATOM 3096 O O . LEU A 1 380 ? 40.086 3.840 -29.016 1.00 60.84 380 LEU A O 1
ATOM 3100 N N . GLU A 1 381 ? 41.689 2.505 -29.864 1.00 71.06 381 GLU A N 1
ATOM 3101 C CA . GLU A 1 381 ? 42.450 2.359 -28.614 1.00 71.06 381 GLU A CA 1
ATOM 3102 C C . GLU A 1 381 ? 42.944 3.713 -28.079 1.00 71.06 381 GLU A C 1
ATOM 3104 O O . GLU A 1 381 ? 42.776 4.001 -26.895 1.00 71.06 381 GLU A O 1
ATOM 3109 N N . GLU A 1 382 ? 43.464 4.590 -28.946 1.00 74.62 382 GLU A N 1
ATOM 3110 C CA . GLU A 1 382 ? 43.878 5.953 -28.571 1.00 74.62 382 GLU A CA 1
ATOM 3111 C C . GLU A 1 382 ? 42.705 6.793 -28.029 1.00 74.62 382 GLU A C 1
ATOM 3113 O O . GLU A 1 382 ? 42.864 7.547 -27.065 1.00 74.62 382 GLU A O 1
ATOM 3118 N N . LEU A 1 383 ? 41.513 6.668 -28.623 1.00 65.56 383 LEU A N 1
ATOM 3119 C CA . LEU A 1 383 ? 40.306 7.361 -28.159 1.00 65.56 383 LEU A CA 1
ATOM 3120 C C . LEU A 1 383 ? 39.789 6.793 -26.830 1.00 65.56 383 LEU A C 1
ATOM 3122 O O . LEU A 1 383 ? 39.338 7.557 -25.974 1.00 65.56 383 LEU A O 1
ATOM 3126 N N . GLU A 1 384 ? 39.878 5.480 -26.627 1.00 67.81 384 GLU A N 1
ATOM 3127 C CA . GLU A 1 384 ? 39.508 4.825 -25.371 1.00 67.81 384 GLU A CA 1
ATOM 3128 C C . GLU A 1 384 ? 40.490 5.125 -24.229 1.00 67.81 384 GLU A C 1
ATOM 3130 O O . GLU A 1 384 ? 40.056 5.323 -23.091 1.00 67.81 384 GLU A O 1
ATOM 3135 N N . GLU A 1 385 ? 41.797 5.196 -24.499 1.00 71.94 385 GLU A N 1
ATOM 3136 C CA . GLU A 1 385 ? 42.801 5.644 -23.525 1.00 71.94 385 GLU A CA 1
ATOM 3137 C C . GLU A 1 385 ? 42.627 7.127 -23.181 1.00 71.94 385 GLU A C 1
ATOM 3139 O O . GLU A 1 385 ? 42.659 7.493 -22.003 1.00 71.94 385 GLU A O 1
ATOM 3144 N N . ALA A 1 386 ? 42.357 7.981 -24.174 1.00 66.31 386 ALA A N 1
ATOM 3145 C CA . ALA A 1 386 ? 42.046 9.389 -23.939 1.00 66.31 386 ALA A CA 1
ATOM 3146 C C . ALA A 1 386 ? 40.773 9.562 -23.090 1.00 66.31 386 ALA A C 1
ATOM 3148 O O . ALA A 1 386 ? 40.737 10.414 -22.203 1.00 66.31 386 ALA A O 1
ATOM 3149 N N . ALA A 1 387 ? 39.752 8.724 -23.303 1.00 55.28 387 ALA A N 1
ATOM 3150 C CA . ALA A 1 387 ? 38.537 8.712 -22.490 1.00 55.28 387 ALA A CA 1
ATOM 3151 C C . ALA A 1 387 ? 38.772 8.185 -21.060 1.00 55.28 387 ALA A C 1
ATOM 3153 O O . ALA A 1 387 ? 38.113 8.641 -20.124 1.00 55.28 387 ALA A O 1
ATOM 3154 N N . ARG A 1 388 ? 39.725 7.261 -20.863 1.00 61.16 388 ARG A N 1
ATOM 3155 C CA . ARG A 1 388 ? 40.141 6.772 -19.534 1.00 61.16 388 ARG A CA 1
ATOM 3156 C C . ARG A 1 388 ? 40.985 7.786 -18.758 1.00 61.16 388 ARG A C 1
ATOM 3158 O O . ARG A 1 388 ? 40.851 7.841 -17.544 1.00 61.16 388 ARG A O 1
ATOM 3165 N N . GLY A 1 389 ? 41.799 8.602 -19.430 1.00 45.91 389 GLY A N 1
ATOM 3166 C CA . GLY A 1 389 ? 42.615 9.655 -18.802 1.00 45.91 389 GLY A CA 1
ATOM 3167 C C . GLY A 1 389 ? 41.845 10.905 -18.348 1.00 45.91 389 GLY A C 1
ATOM 3168 O O . GLY A 1 389 ? 42.437 11.791 -17.738 1.00 45.91 389 GLY A O 1
ATOM 3169 N N . TRP A 1 390 ? 40.547 10.991 -18.660 1.00 47.28 390 TRP A N 1
ATOM 3170 C CA . TRP A 1 390 ? 39.639 12.076 -18.257 1.00 47.28 390 TRP A CA 1
ATOM 3171 C C . TRP A 1 390 ? 38.658 11.684 -17.130 1.00 47.28 390 TRP A C 1
ATOM 3173 O O . TRP A 1 390 ? 37.851 12.523 -16.725 1.00 47.28 390 TRP A O 1
ATOM 3183 N N . ARG A 1 391 ? 38.711 10.440 -16.632 1.00 39.44 391 ARG A N 1
ATOM 3184 C CA . ARG A 1 391 ? 38.085 10.021 -15.363 1.00 39.44 391 ARG A CA 1
ATOM 3185 C C . ARG A 1 391 ? 39.092 10.155 -14.230 1.00 39.44 391 ARG A C 1
ATOM 3187 O O . ARG A 1 391 ? 38.640 10.479 -13.111 1.00 39.44 391 ARG A O 1
#

pLDDT: mean 88.42, std 10.56, range [39.44, 97.94]

Radius of gyration: 40.05 Å; chains: 1; bounding box: 84×48×131 Å